Protein AF-A0A6G0TU04-F1 (afdb_monomer_lite)

Secondary structure (DSSP, 8-state):
--GGGGS---SS--HHHHHHHHHHHHT--SGGGG-EEEEEEEEE-----EEEGGGTEEE-EEE-STT-EEEEEP-EEEEEEEEES----HHHHHHHHHHHHHHHTT----EEEE-S-HHHHHHHHHHHHHHHHHHHHTTPPP-TTEEEETTEEEEEEE-HHHHHHHHHHHHHHS-EEEEETTEEEEE-HHHHHHHHHHHHHT--TT--TTTT--HHHH-TTT--TT-SHHHHHHT-HHHHHHHHHHHHHHHHSS--S----TT----SSTTSS---TT-THHHHHHHHHHHHHH------HHHHHHHHHHHHTTS--SS--HHHHHHHHHHHHHHHHHS---S--SS----TTHHHHHHHHHHH------------------------

Sequence (388 aa):
MDLLKKISFETGINYKIFEHLKTAVKKLRNKLDRYCLIIFDEVSISSSLQFIESIGKIVGFEDLDNNNCSQQFADKAFVFIVRGLRNNSSLATIIKEVIKAVQCTGLNVISTVYDQASSNVAAINRLKKETKDDYLKVGKEYDELSFKINNNKIISLFDVSHLLKGLRNNFITKNLHFTYNNIPKKASWKHLIQFYELDREQSTEEDRLMSKLTDALIYPEKINKIKLSIVAQVFSQRVGAIMKRIAKMTNESTFTEHKIDLEAEDTGKELRSSVTLTSPHWEFWHKTFEVLNSMKNFNQDPIENFFGSIRNHGIRNINPTPANFISSFKSLVIKNLTSSHSIGTNCEEDDCDRVLDNLKEFLFNELPIEKDAAEENDSNCSNIKTIQ

Organism: Aphis glycines (NCBI:txid307491)

Radius of gyration: 28.53 Å; chains: 1; bounding box: 67×74×64 Å

Structure (mmCIF, N/CA/C/O backbone):
data_AF-A0A6G0TU04-F1
#
_entry.id   AF-A0A6G0TU04-F1
#
loop_
_atom_site.group_PDB
_atom_site.id
_atom_site.type_symbol
_atom_site.label_atom_id
_atom_site.label_alt_id
_atom_site.label_comp_id
_atom_site.label_asym_id
_atom_site.label_entity_id
_atom_site.label_seq_id
_atom_site.pdbx_PDB_ins_code
_atom_site.Cartn_x
_atom_site.Cartn_y
_atom_site.Cartn_z
_atom_site.occupancy
_atom_site.B_iso_or_equiv
_atom_site.auth_seq_id
_atom_site.auth_comp_id
_atom_site.auth_asym_id
_atom_site.auth_atom_id
_atom_site.pdbx_PDB_model_num
ATOM 1 N N . MET A 1 1 ? -17.284 33.073 -16.721 1.00 35.09 1 MET A N 1
ATOM 2 C CA . MET A 1 1 ? -15.874 33.508 -16.835 1.00 35.09 1 MET A CA 1
ATOM 3 C C . MET A 1 1 ? -15.100 32.990 -15.634 1.00 35.09 1 MET A C 1
ATOM 5 O O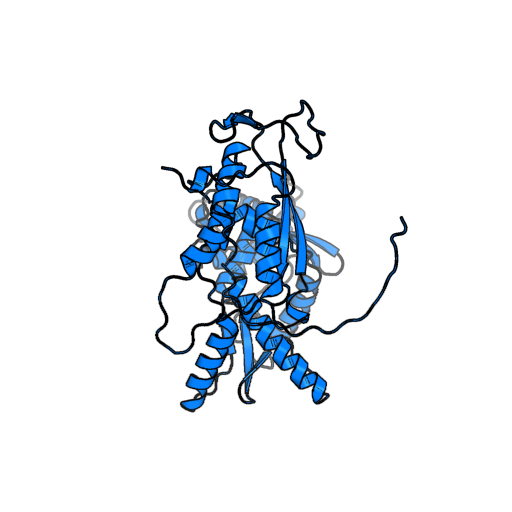 . MET A 1 1 ? -15.618 33.054 -14.527 1.00 35.09 1 MET A O 1
ATOM 9 N N . ASP A 1 2 ? -13.920 32.428 -15.888 1.00 54.75 2 ASP A N 1
ATOM 10 C CA . ASP A 1 2 ? -13.052 31.641 -14.997 1.00 54.75 2 ASP A CA 1
ATOM 11 C C . ASP A 1 2 ? -12.976 32.077 -13.522 1.00 54.75 2 ASP A C 1
ATOM 13 O O . ASP A 1 2 ? -12.087 32.825 -13.112 1.00 54.75 2 ASP A O 1
ATOM 17 N N . LEU A 1 3 ? -13.827 31.492 -12.679 1.00 54.44 3 LEU A N 1
ATOM 18 C CA . LEU A 1 3 ? -13.691 31.554 -11.219 1.00 54.44 3 LEU A CA 1
ATOM 19 C C . LEU A 1 3 ? -12.311 31.031 -10.768 1.00 54.44 3 LEU A C 1
ATOM 21 O O . LEU A 1 3 ? -11.696 31.565 -9.850 1.00 54.44 3 LEU A O 1
ATOM 25 N N . LEU A 1 4 ? -11.779 30.045 -11.501 1.00 57.31 4 LEU A N 1
ATOM 26 C CA . LEU A 1 4 ? -10.449 29.474 -11.302 1.00 57.31 4 LEU A CA 1
ATOM 27 C C . LEU A 1 4 ? -9.319 30.481 -11.558 1.00 57.31 4 LEU A C 1
ATOM 29 O O . LEU A 1 4 ? -8.278 30.371 -10.918 1.00 57.31 4 LEU A O 1
ATOM 33 N N . LYS A 1 5 ? -9.481 31.484 -12.433 1.00 63.75 5 LYS A N 1
ATOM 34 C CA . LYS A 1 5 ? -8.442 32.509 -12.668 1.00 63.75 5 LYS A CA 1
ATOM 35 C C . LYS A 1 5 ? -8.249 33.444 -11.468 1.00 63.75 5 LYS A C 1
ATOM 37 O O . LYS A 1 5 ? -7.168 33.996 -11.326 1.00 63.75 5 LYS A O 1
ATOM 42 N N . LYS A 1 6 ? -9.233 33.561 -10.564 1.00 65.31 6 LYS A N 1
ATOM 43 C CA . LYS A 1 6 ? -9.158 34.437 -9.376 1.00 65.31 6 LYS A CA 1
ATOM 44 C C . LYS A 1 6 ? -8.190 33.949 -8.288 1.00 65.31 6 LYS A C 1
ATOM 46 O O . LYS A 1 6 ? -7.802 34.724 -7.413 1.00 65.31 6 LYS A O 1
ATOM 51 N N . ILE A 1 7 ? -7.797 32.676 -8.324 1.00 66.56 7 ILE A N 1
ATOM 52 C CA . ILE A 1 7 ? -6.849 32.099 -7.365 1.00 66.56 7 ILE A CA 1
ATOM 53 C C . ILE A 1 7 ? -5.489 31.969 -8.052 1.00 66.56 7 ILE A C 1
ATOM 55 O O . ILE A 1 7 ? -5.282 31.049 -8.846 1.00 66.56 7 ILE A O 1
ATOM 59 N N . SER A 1 8 ? -4.557 32.879 -7.779 1.00 68.44 8 SER A N 1
ATOM 60 C CA . SER A 1 8 ? -3.175 32.724 -8.231 1.00 68.44 8 SER A CA 1
ATOM 61 C C . SER A 1 8 ? -2.471 31.645 -7.402 1.00 68.44 8 SER A C 1
ATOM 63 O O . SER A 1 8 ? -2.599 31.583 -6.178 1.00 68.44 8 SER A O 1
ATOM 65 N N . PHE A 1 9 ? -1.769 30.753 -8.097 1.00 75.81 9 PHE A N 1
ATOM 66 C CA . PHE A 1 9 ? -0.787 29.851 -7.509 1.00 75.81 9 PHE A CA 1
ATOM 67 C C . PHE A 1 9 ? 0.553 30.266 -8.096 1.00 75.81 9 PHE A C 1
ATOM 69 O O . PHE A 1 9 ? 0.743 30.181 -9.308 1.00 75.81 9 PHE A O 1
ATOM 76 N N . GLU A 1 10 ? 1.423 30.765 -7.233 1.00 77.69 10 GLU A N 1
ATOM 77 C CA . GLU A 1 10 ? 2.788 31.163 -7.555 1.00 77.69 10 GLU A CA 1
ATOM 78 C C . GLU A 1 10 ? 3.747 30.334 -6.699 1.00 77.69 10 GLU A C 1
ATOM 80 O O . GLU A 1 10 ? 3.308 29.633 -5.779 1.00 77.69 10 GLU A O 1
ATOM 85 N N . THR A 1 11 ? 5.034 30.381 -7.030 1.00 82.69 11 THR A N 1
ATOM 86 C CA . THR A 1 11 ? 6.093 29.802 -6.203 1.00 82.69 11 THR A CA 1
ATOM 87 C C . THR A 1 11 ? 6.038 30.389 -4.792 1.00 82.69 11 THR A C 1
ATOM 89 O O . THR A 1 11 ? 5.685 31.554 -4.620 1.00 82.69 11 THR A O 1
ATOM 92 N N . GLY A 1 12 ? 6.365 29.579 -3.786 1.00 83.75 12 GLY A N 1
ATOM 93 C CA . GLY A 1 12 ? 6.370 30.015 -2.391 1.00 83.75 12 GLY A CA 1
ATOM 94 C C . GLY A 1 12 ? 5.097 29.683 -1.613 1.00 83.75 12 GLY A C 1
ATOM 95 O O . GLY A 1 12 ? 4.316 28.791 -1.963 1.00 83.75 12 GLY A O 1
ATOM 96 N N . ILE A 1 13 ? 4.908 30.374 -0.488 1.00 82.25 13 ILE A N 1
ATOM 97 C CA . ILE A 1 13 ? 3.801 30.107 0.440 1.00 82.25 13 ILE A CA 1
ATOM 98 C C . ILE A 1 13 ? 2.511 30.763 -0.063 1.00 82.25 13 ILE A C 1
ATOM 100 O O . ILE A 1 13 ? 2.384 31.985 -0.124 1.00 82.25 13 ILE A O 1
ATOM 104 N N . ASN A 1 14 ? 1.487 29.950 -0.334 1.00 81.56 14 ASN A N 1
ATOM 105 C CA . ASN A 1 14 ? 0.164 30.472 -0.663 1.00 81.56 14 ASN A CA 1
ATOM 106 C C . ASN A 1 14 ? -0.597 30.894 0.607 1.00 81.56 14 ASN A C 1
ATOM 108 O O . ASN A 1 14 ? -1.271 30.085 1.251 1.00 81.56 14 ASN A O 1
ATOM 112 N N . TYR A 1 15 ? -0.523 32.180 0.950 1.00 82.06 15 TYR A N 1
ATOM 113 C CA . TYR A 1 15 ? -1.155 32.729 2.153 1.00 82.06 15 TYR A CA 1
ATOM 114 C C . TYR A 1 15 ? -2.678 32.549 2.198 1.00 82.06 15 TYR A C 1
ATOM 116 O O . TYR A 1 15 ? -3.225 32.369 3.282 1.00 82.06 15 TYR A O 1
ATOM 124 N N . LYS A 1 16 ? -3.370 32.501 1.050 1.00 79.06 16 LYS A N 1
ATOM 125 C CA . LYS A 1 16 ? -4.825 32.258 1.026 1.00 79.06 16 LYS A CA 1
ATOM 126 C C . LYS A 1 16 ? -5.177 30.869 1.562 1.00 79.06 16 LYS A C 1
ATOM 128 O O . LYS A 1 16 ? -6.153 30.716 2.291 1.00 79.06 16 LYS A O 1
ATOM 133 N N . ILE A 1 17 ? -4.356 29.860 1.252 1.00 78.31 17 ILE A N 1
ATOM 134 C CA . ILE A 1 17 ? -4.514 28.508 1.810 1.00 78.31 17 ILE A CA 1
ATOM 135 C C . ILE A 1 17 ? -4.282 28.534 3.324 1.00 78.31 17 ILE A C 1
ATOM 137 O O . ILE A 1 17 ? -5.025 27.899 4.066 1.00 78.31 17 ILE A O 1
ATOM 141 N N . PHE A 1 18 ? -3.286 29.288 3.794 1.00 81.06 18 PHE A N 1
ATOM 142 C CA . PHE A 1 18 ? -2.997 29.407 5.224 1.00 81.06 18 PHE A CA 1
ATOM 143 C C . PHE A 1 18 ? -4.105 30.125 6.000 1.00 81.06 18 PHE A C 1
ATOM 145 O O . PHE A 1 18 ? -4.434 29.684 7.099 1.00 81.06 18 PHE A O 1
ATOM 152 N N . GLU A 1 19 ? -4.719 31.172 5.448 1.00 80.94 19 GLU A N 1
ATOM 153 C CA . GLU A 1 19 ? -5.879 31.821 6.074 1.00 80.94 19 GLU A CA 1
ATOM 154 C C . GLU A 1 19 ? -7.065 30.857 6.193 1.00 80.94 19 GLU A C 1
ATOM 156 O O . GLU A 1 19 ? -7.625 30.696 7.278 1.00 80.94 19 GLU A O 1
ATOM 161 N N . HIS A 1 20 ? -7.369 30.104 5.132 1.00 77.00 20 HIS A N 1
ATOM 162 C CA . HIS A 1 20 ? -8.395 29.063 5.202 1.00 77.00 20 HIS A CA 1
ATOM 163 C C . HIS A 1 20 ? -8.053 27.976 6.238 1.00 77.00 20 HIS A C 1
ATOM 165 O O . HIS A 1 20 ? -8.902 27.576 7.039 1.00 77.00 20 HIS A O 1
ATOM 171 N N . LEU A 1 21 ? -6.793 27.526 6.287 1.00 77.31 21 LEU A N 1
ATOM 172 C CA . LEU A 1 21 ? -6.322 26.574 7.295 1.00 77.31 21 LEU A CA 1
ATOM 173 C C . LEU A 1 21 ? -6.475 27.128 8.717 1.00 77.31 21 LEU A C 1
ATOM 175 O O . LEU A 1 21 ? -6.891 26.383 9.603 1.00 77.31 21 LEU A O 1
ATOM 179 N N . LYS A 1 22 ? -6.205 28.419 8.956 1.00 82.50 22 LYS A N 1
ATOM 180 C CA . LYS A 1 22 ? -6.435 29.058 10.264 1.00 82.50 22 LYS A CA 1
ATOM 181 C C . LYS A 1 22 ? -7.908 28.972 10.659 1.00 82.50 22 LYS A C 1
ATOM 183 O O . LYS A 1 22 ? -8.197 28.578 11.791 1.00 82.50 22 LYS A O 1
ATOM 188 N N . THR A 1 23 ? -8.837 29.277 9.750 1.00 78.69 23 THR A N 1
ATOM 189 C CA . THR A 1 23 ? -10.277 29.144 10.022 1.00 78.69 23 THR A CA 1
ATOM 190 C C . THR A 1 23 ? -10.668 27.692 10.295 1.00 78.69 23 THR A C 1
ATOM 192 O O . THR A 1 23 ? -11.370 27.412 11.270 1.00 78.69 23 THR A O 1
ATOM 195 N N . ALA A 1 24 ? -10.172 26.741 9.500 1.00 72.69 24 ALA A N 1
ATOM 196 C CA . ALA A 1 24 ? -10.435 25.317 9.701 1.00 72.69 24 ALA A CA 1
ATOM 197 C C . ALA A 1 24 ? -9.904 24.814 11.057 1.00 72.69 24 ALA A C 1
ATOM 199 O O . ALA A 1 24 ? -10.607 24.102 11.774 1.00 72.69 24 ALA A O 1
ATOM 200 N N . VAL A 1 25 ? -8.703 25.238 11.465 1.00 77.25 25 VAL A N 1
ATOM 201 C CA . VAL A 1 25 ? -8.096 24.872 12.756 1.00 77.25 25 VAL A CA 1
ATOM 202 C C . VAL A 1 25 ? -8.871 25.459 13.939 1.00 77.25 25 VAL A C 1
ATOM 204 O O . VAL A 1 25 ? -8.995 24.790 14.967 1.00 77.25 25 VAL A O 1
ATOM 207 N N . LYS A 1 26 ? -9.451 26.662 13.808 1.00 81.12 26 LYS A N 1
ATOM 208 C CA . LYS A 1 26 ? -10.346 27.235 14.835 1.00 81.12 26 LYS A CA 1
ATOM 209 C C . LYS A 1 26 ? -11.580 26.356 15.074 1.00 81.12 26 LYS A C 1
ATOM 211 O O . LYS A 1 26 ? -12.014 26.233 16.215 1.00 81.12 26 LYS A O 1
ATOM 216 N N . LYS A 1 27 ? -12.094 25.691 14.031 1.00 75.44 27 LYS A N 1
ATOM 217 C CA . LYS A 1 27 ? -13.242 24.766 14.112 1.00 75.44 27 LYS A CA 1
ATOM 218 C C . LYS A 1 27 ? -12.887 23.412 14.766 1.00 75.44 27 LYS A C 1
ATOM 220 O O . LYS A 1 27 ? -13.789 22.654 15.125 1.00 75.44 27 LYS A O 1
ATOM 225 N N . LEU A 1 28 ? -11.602 23.093 14.971 1.00 70.38 28 LEU A N 1
ATOM 226 C CA . LEU A 1 28 ? -11.173 21.848 15.624 1.00 70.38 28 LEU A CA 1
ATOM 227 C C . LEU A 1 28 ? -11.377 21.914 17.146 1.00 70.38 28 LEU A C 1
ATOM 229 O O . LEU A 1 28 ? -10.634 22.591 17.865 1.00 70.38 28 LEU A O 1
ATOM 233 N N . ARG A 1 29 ? -12.360 21.146 17.636 1.00 72.69 29 ARG A N 1
ATOM 234 C CA . ARG A 1 29 ? -12.715 21.054 19.064 1.00 72.69 29 ARG A CA 1
ATOM 235 C C . ARG A 1 29 ? -11.681 20.291 19.898 1.00 72.69 29 ARG A C 1
ATOM 237 O O . ARG A 1 29 ? -11.432 20.652 21.044 1.00 72.69 29 ARG A O 1
ATOM 244 N N . ASN A 1 30 ? -11.071 19.237 19.351 1.00 63.97 30 ASN A N 1
ATOM 245 C CA . ASN A 1 30 ? -10.099 18.421 20.081 1.00 63.97 30 ASN A CA 1
ATOM 246 C C . ASN A 1 30 ? -8.670 18.937 19.850 1.00 63.97 30 ASN A C 1
ATOM 248 O O . ASN A 1 30 ? -8.201 19.008 18.715 1.00 63.97 30 ASN A O 1
ATOM 252 N N . LYS A 1 31 ? -7.945 19.243 20.935 1.00 72.19 31 LYS A N 1
ATOM 253 C CA . LYS A 1 31 ? -6.552 19.723 20.875 1.00 72.19 31 LYS A CA 1
ATOM 254 C C . LYS A 1 31 ? -5.615 18.743 20.155 1.00 72.19 31 LYS A C 1
ATOM 256 O O . LYS A 1 31 ? -4.685 19.186 19.492 1.00 72.19 31 LYS A O 1
ATOM 261 N N . LEU A 1 32 ? -5.887 17.436 20.219 1.00 60.03 32 LEU A N 1
ATOM 262 C CA . LEU A 1 32 ? -5.088 16.409 19.540 1.00 60.03 32 LEU A CA 1
ATOM 263 C C . LEU A 1 32 ? -5.249 16.414 18.008 1.00 60.03 32 LEU A C 1
ATOM 265 O 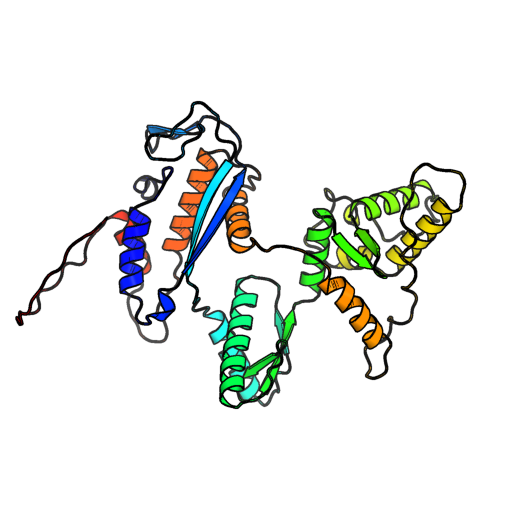O . LEU A 1 32 ? -4.404 15.861 17.309 1.00 60.03 32 LEU A O 1
ATOM 269 N N . ASP A 1 33 ? -6.302 17.033 17.469 1.00 59.91 33 ASP A N 1
ATOM 270 C CA . ASP A 1 33 ? -6.509 17.131 16.014 1.00 59.91 33 ASP A CA 1
ATOM 271 C C . ASP A 1 33 ? -5.652 18.244 15.386 1.00 59.91 33 ASP A C 1
ATOM 273 O O . ASP A 1 33 ? -5.549 18.334 14.166 1.00 59.91 33 ASP A O 1
ATOM 277 N N . ARG A 1 34 ? -5.001 19.073 16.216 1.00 73.75 34 ARG A N 1
ATOM 278 C CA . ARG A 1 34 ? -4.108 20.157 15.777 1.00 73.75 34 ARG A CA 1
ATOM 279 C C . ARG A 1 34 ? -2.685 19.689 15.475 1.00 73.75 34 ARG A C 1
ATOM 281 O O . ARG A 1 34 ? -1.895 20.468 14.949 1.00 73.75 34 ARG A O 1
ATOM 288 N N . TYR A 1 35 ? -2.347 18.437 15.787 1.00 65.62 35 TYR A N 1
ATOM 289 C CA . TYR A 1 35 ? -1.053 17.876 15.418 1.00 65.62 35 TYR A CA 1
ATOM 290 C C . TYR A 1 35 ? -1.056 17.438 13.952 1.00 65.62 35 TYR A C 1
ATOM 292 O O . TYR A 1 35 ? -1.923 16.681 13.501 1.00 65.62 35 TYR A O 1
ATOM 300 N N . CYS A 1 36 ? -0.050 17.890 13.213 1.00 63.75 36 CYS A N 1
ATOM 301 C CA . CYS A 1 36 ? 0.137 17.581 11.806 1.00 63.75 36 CYS A CA 1
ATOM 302 C C . CYS A 1 36 ? 1.598 17.234 11.509 1.00 63.75 36 CYS A C 1
ATOM 304 O O . CYS A 1 36 ? 2.498 17.516 12.298 1.00 63.75 36 CYS A O 1
ATOM 306 N N . LEU A 1 37 ? 1.805 16.592 10.367 1.00 59.50 37 LEU A N 1
ATOM 307 C CA . LEU A 1 37 ? 3.105 16.338 9.766 1.00 59.50 37 LEU A CA 1
ATOM 308 C C . LEU A 1 37 ? 3.293 17.280 8.587 1.00 59.50 37 LEU A C 1
ATOM 310 O O . LEU A 1 37 ? 2.346 17.535 7.840 1.00 59.50 37 LEU A O 1
ATOM 314 N N . ILE A 1 38 ? 4.528 17.726 8.398 1.00 71.94 38 ILE A N 1
ATOM 315 C CA . ILE A 1 38 ? 4.973 18.383 7.175 1.00 71.94 38 ILE A CA 1
ATOM 316 C C . ILE A 1 38 ? 5.792 17.350 6.406 1.00 71.94 38 ILE A C 1
ATOM 318 O O . ILE A 1 38 ? 6.759 16.806 6.933 1.00 71.94 38 ILE A O 1
ATOM 322 N N . ILE A 1 39 ? 5.367 17.045 5.185 1.00 73.81 39 ILE A N 1
ATOM 323 C CA . ILE A 1 39 ? 6.031 16.107 4.276 1.00 73.81 39 ILE A CA 1
ATOM 324 C C . ILE A 1 39 ? 6.524 16.917 3.085 1.00 73.81 39 ILE A C 1
ATOM 326 O O . ILE A 1 39 ? 5.766 17.736 2.569 1.00 73.81 39 ILE A O 1
ATOM 330 N N . PHE A 1 40 ? 7.756 16.692 2.643 1.00 81.31 40 PHE A N 1
ATOM 331 C CA . PHE A 1 40 ? 8.317 17.385 1.490 1.00 81.31 40 PHE A CA 1
ATOM 332 C C . PHE A 1 40 ? 9.129 16.446 0.608 1.00 81.31 40 PHE A C 1
ATOM 334 O O . PHE A 1 40 ? 9.680 15.461 1.101 1.00 81.31 40 PHE A O 1
ATOM 341 N N . ASP A 1 41 ? 9.152 16.739 -0.688 1.00 79.38 41 ASP A N 1
ATOM 342 C CA . ASP A 1 41 ? 9.914 16.001 -1.692 1.00 79.38 41 ASP A CA 1
ATOM 343 C C . ASP A 1 41 ? 10.011 16.811 -2.995 1.00 79.38 41 ASP A C 1
ATOM 345 O O . ASP A 1 41 ? 9.277 17.787 -3.201 1.00 79.38 41 ASP A O 1
ATOM 349 N N . GLU A 1 42 ? 10.916 16.398 -3.876 1.00 84.88 42 GLU A N 1
ATOM 350 C CA . GLU A 1 42 ? 11.113 16.980 -5.202 1.00 84.88 42 GLU A CA 1
ATOM 351 C C . GLU A 1 42 ? 10.408 16.149 -6.275 1.00 84.88 42 GLU A C 1
ATOM 353 O O . GLU A 1 42 ? 10.472 14.921 -6.295 1.00 84.88 42 GLU A O 1
ATOM 358 N N . VAL A 1 43 ? 9.793 16.823 -7.242 1.00 83.38 43 VAL A N 1
ATOM 359 C CA . VAL A 1 43 ? 9.262 16.182 -8.445 1.00 83.38 43 VAL A CA 1
ATOM 360 C C . VAL A 1 43 ? 9.931 16.752 -9.682 1.00 83.38 43 VAL A C 1
ATOM 362 O O . VAL A 1 43 ? 9.998 17.964 -9.859 1.00 83.38 43 VAL A O 1
ATOM 365 N N . SER A 1 44 ? 10.419 15.870 -10.554 1.00 86.31 44 SER A N 1
ATOM 366 C CA . SER A 1 44 ? 10.980 16.269 -11.846 1.00 86.31 44 SER A CA 1
ATOM 367 C C . SER A 1 44 ? 9.923 16.933 -12.727 1.00 86.31 44 SER A C 1
ATOM 369 O O . SER A 1 44 ? 8.789 16.447 -12.826 1.00 86.31 44 SER A O 1
ATOM 371 N N . ILE A 1 45 ? 10.321 18.018 -13.384 1.00 88.81 45 ILE A N 1
ATOM 372 C CA . ILE A 1 45 ? 9.529 18.748 -14.372 1.00 88.81 45 ILE A CA 1
ATOM 373 C C . ILE A 1 45 ? 10.339 18.922 -15.662 1.00 88.81 45 ILE A C 1
ATOM 375 O O . ILE A 1 45 ? 11.567 18.895 -15.670 1.00 88.81 45 ILE A O 1
ATOM 379 N N . SER A 1 46 ? 9.647 19.097 -16.785 1.00 89.44 46 SER A N 1
ATOM 380 C CA . SER A 1 46 ? 10.281 19.344 -18.082 1.00 89.44 46 SER A CA 1
ATOM 381 C C . SER A 1 46 ? 10.762 20.792 -18.178 1.00 89.44 46 SER A C 1
ATOM 383 O O . SER A 1 46 ? 9.937 21.692 -18.363 1.00 89.44 46 SER A O 1
ATOM 385 N N . SER A 1 47 ? 12.077 21.014 -18.116 1.00 89.50 47 SER A N 1
ATOM 386 C CA . SER A 1 47 ? 12.706 22.328 -18.303 1.00 89.50 47 SER A CA 1
ATOM 387 C C . SER A 1 47 ? 12.220 23.004 -19.584 1.00 89.50 47 SER A C 1
ATOM 389 O O . SER A 1 47 ? 12.510 22.569 -20.696 1.00 89.50 47 SER A O 1
ATOM 391 N N . SER A 1 48 ? 11.404 24.044 -19.427 1.00 89.00 48 SER A N 1
ATOM 392 C CA . SER A 1 48 ? 10.790 24.777 -20.533 1.00 89.00 48 SER A CA 1
ATOM 393 C C . SER A 1 48 ? 10.290 26.133 -20.055 1.00 89.00 48 SER A C 1
ATOM 395 O O . SER A 1 48 ? 9.791 26.245 -18.937 1.00 89.00 48 SER A O 1
ATOM 397 N N . LEU A 1 49 ? 10.389 27.149 -20.915 1.00 89.00 49 LEU A N 1
ATOM 398 C CA . LEU A 1 49 ? 9.826 28.472 -20.653 1.00 89.00 49 LEU A CA 1
ATOM 399 C C . LEU A 1 49 ? 8.426 28.576 -21.230 1.00 89.00 49 LEU A C 1
ATOM 401 O O . LEU A 1 49 ? 8.206 28.269 -22.402 1.00 89.00 49 LEU A O 1
ATOM 405 N N . GLN A 1 50 ? 7.483 29.025 -20.409 1.00 89.50 50 GLN A N 1
ATOM 406 C CA . GLN A 1 50 ? 6.099 29.216 -20.826 1.00 89.50 50 GLN A CA 1
ATOM 407 C C . GLN A 1 50 ? 5.559 30.514 -20.247 1.00 89.50 50 GLN A C 1
ATOM 409 O O . GLN A 1 50 ? 5.740 30.804 -19.068 1.00 89.50 50 GLN A O 1
ATOM 414 N N . PHE A 1 51 ? 4.879 31.300 -21.076 1.00 87.00 51 PHE A N 1
ATOM 415 C CA . PHE A 1 51 ? 4.165 32.478 -20.610 1.00 87.00 51 PHE A CA 1
ATOM 416 C C . PHE A 1 51 ? 2.766 32.072 -20.144 1.00 87.00 51 PHE A C 1
ATOM 418 O O . PHE A 1 51 ? 1.970 31.557 -20.930 1.00 87.00 51 PHE A O 1
ATOM 425 N N . ILE A 1 52 ? 2.465 32.290 -18.864 1.00 82.31 52 ILE A N 1
ATOM 426 C CA . ILE A 1 52 ? 1.133 32.057 -18.308 1.00 82.31 52 ILE A CA 1
ATOM 427 C C . ILE A 1 52 ? 0.378 33.384 -18.316 1.00 82.31 52 ILE A C 1
ATOM 429 O O . ILE A 1 52 ? 0.533 34.214 -17.419 1.00 82.31 52 ILE A O 1
ATOM 433 N N . GLU A 1 53 ? -0.492 33.552 -19.311 1.00 80.69 53 GLU A N 1
ATOM 434 C CA . GLU A 1 53 ? -1.274 34.777 -19.523 1.00 80.69 53 GLU A CA 1
ATOM 435 C C . GLU A 1 53 ? -2.112 35.170 -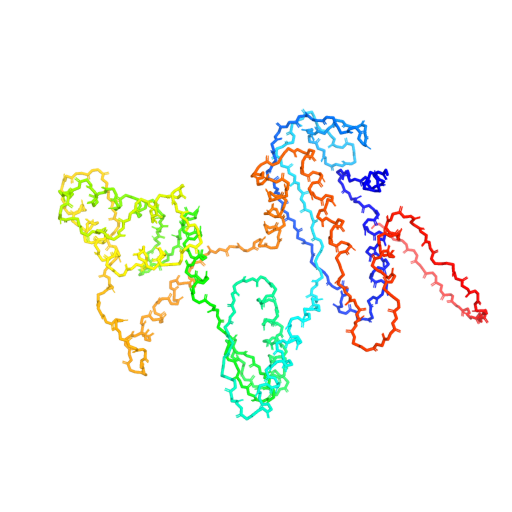18.296 1.00 80.69 53 GLU A C 1
ATOM 437 O O . GLU A 1 53 ? -2.181 36.342 -17.942 1.00 80.69 53 GLU A O 1
ATOM 442 N N . SER A 1 54 ? -2.681 34.197 -17.572 1.00 73.31 54 SER A N 1
ATOM 443 C CA . SER A 1 54 ? -3.542 34.473 -16.411 1.00 73.31 54 SER A CA 1
ATOM 444 C C . SER A 1 54 ? -2.836 35.137 -15.227 1.00 73.31 54 SER A C 1
ATOM 446 O O . SER A 1 54 ? -3.516 35.688 -14.368 1.00 73.31 54 SER A O 1
ATOM 448 N N . ILE A 1 55 ? -1.506 35.033 -15.145 1.00 73.25 55 ILE A N 1
ATOM 449 C CA . ILE A 1 55 ? -0.688 35.689 -14.111 1.00 73.25 55 ILE A CA 1
ATOM 450 C C . ILE A 1 55 ? 0.308 36.693 -14.711 1.00 73.25 55 ILE A C 1
ATOM 452 O O . ILE A 1 55 ? 1.042 37.330 -13.966 1.00 73.25 55 ILE A O 1
ATOM 456 N N . GLY A 1 56 ? 0.348 36.835 -16.042 1.00 81.06 56 GLY A N 1
ATOM 457 C CA . GLY A 1 56 ? 1.249 37.752 -16.742 1.00 81.06 56 GLY A CA 1
ATOM 458 C C . GLY A 1 56 ? 2.740 37.463 -16.536 1.00 81.06 56 GLY A C 1
ATOM 459 O O . GLY A 1 56 ? 3.543 38.390 -16.594 1.00 81.06 56 GLY A O 1
ATOM 460 N N . LYS A 1 57 ? 3.126 36.206 -16.269 1.00 82.50 57 LYS A N 1
ATOM 461 C CA . LYS A 1 57 ? 4.511 35.821 -15.937 1.00 82.50 57 LYS A CA 1
ATOM 462 C C . LYS A 1 57 ? 5.047 34.733 -16.865 1.00 82.50 57 LYS A C 1
ATOM 464 O O . LYS A 1 57 ? 4.312 33.839 -17.287 1.00 82.50 57 LYS A O 1
ATOM 469 N N . ILE A 1 58 ? 6.350 34.795 -17.137 1.00 85.44 58 ILE A N 1
ATOM 470 C CA . ILE A 1 58 ? 7.108 33.694 -17.743 1.00 85.44 58 ILE A CA 1
ATOM 471 C C . ILE A 1 58 ? 7.531 32.752 -16.613 1.00 85.44 58 ILE A C 1
ATOM 473 O O . ILE A 1 58 ? 8.176 33.186 -15.663 1.00 85.44 58 ILE A O 1
ATOM 477 N N . VAL A 1 59 ? 7.167 31.476 -16.716 1.00 87.25 59 VAL A N 1
ATOM 478 C CA . VAL A 1 59 ? 7.576 30.416 -15.784 1.00 87.25 59 VAL A CA 1
ATOM 479 C C . VAL A 1 59 ? 8.597 29.491 -16.436 1.00 87.25 59 VAL A C 1
ATOM 481 O O . VAL A 1 59 ? 8.586 29.327 -17.656 1.00 87.25 59 VAL A O 1
ATOM 484 N N . GLY A 1 60 ? 9.437 28.855 -15.618 1.00 85.94 60 GLY A N 1
ATOM 485 C CA . GLY A 1 60 ? 10.418 27.857 -16.059 1.00 85.94 60 GLY A CA 1
ATOM 486 C C . GLY A 1 60 ? 11.871 28.177 -15.734 1.00 85.94 60 GLY A C 1
ATOM 487 O O . GLY A 1 60 ? 12.734 27.345 -16.000 1.00 85.94 60 GLY A O 1
ATOM 488 N N . PHE A 1 61 ? 12.132 29.335 -15.131 1.00 89.25 61 PHE A N 1
ATOM 489 C CA . PHE A 1 61 ? 13.379 29.594 -14.420 1.00 89.25 61 PHE A CA 1
ATOM 490 C C . PHE A 1 61 ? 13.305 29.068 -12.986 1.00 89.25 61 PHE A C 1
ATOM 492 O O . PHE A 1 61 ? 12.213 28.915 -12.435 1.00 89.25 61 PHE A O 1
ATOM 499 N N . GLU A 1 62 ? 14.464 28.782 -12.405 1.00 89.12 62 GLU A N 1
ATOM 500 C CA . GLU A 1 62 ? 14.599 28.483 -10.986 1.00 89.12 62 GLU A CA 1
ATOM 501 C C . GLU A 1 62 ? 14.146 29.691 -10.156 1.00 89.12 62 GLU A C 1
ATOM 503 O O . GLU A 1 62 ? 14.618 30.816 -10.337 1.00 89.12 62 GLU A O 1
ATOM 508 N N . ASP A 1 63 ? 13.211 29.430 -9.251 1.00 86.31 63 ASP A N 1
ATOM 509 C CA . ASP A 1 63 ? 12.575 30.408 -8.380 1.00 86.31 63 ASP A CA 1
ATOM 510 C C . ASP A 1 63 ? 12.483 29.779 -6.986 1.00 86.31 63 ASP A C 1
ATOM 512 O O . ASP A 1 63 ? 11.799 28.772 -6.790 1.00 86.31 63 ASP A O 1
ATOM 516 N N . LEU A 1 64 ? 13.243 30.326 -6.037 1.00 81.44 64 LEU A N 1
ATOM 517 C CA . LEU A 1 64 ? 13.285 29.870 -4.645 1.00 81.44 64 LEU A CA 1
ATOM 518 C C . LEU A 1 64 ? 12.502 30.802 -3.704 1.00 81.44 64 LEU A C 1
ATOM 520 O O . LEU A 1 64 ? 12.696 30.730 -2.490 1.00 81.44 64 LEU A O 1
ATOM 524 N N . ASP A 1 65 ? 11.619 31.649 -4.251 1.00 70.94 65 ASP A N 1
ATOM 525 C CA . ASP A 1 65 ? 10.898 32.709 -3.533 1.00 70.94 65 ASP A CA 1
ATOM 526 C C . ASP A 1 65 ? 11.839 33.833 -3.007 1.00 70.94 65 ASP A C 1
ATOM 528 O O . ASP A 1 65 ? 13.069 33.735 -3.058 1.00 70.94 65 ASP A O 1
ATOM 532 N N . ASN A 1 66 ? 11.286 34.958 -2.532 1.00 65.62 66 ASN A N 1
ATOM 533 C CA . ASN A 1 66 ? 12.029 36.108 -1.973 1.00 65.62 66 ASN A CA 1
ATOM 534 C C . ASN A 1 66 ? 13.115 36.723 -2.891 1.00 65.62 66 ASN A C 1
ATOM 536 O O . ASN A 1 66 ? 14.205 37.063 -2.430 1.00 65.62 66 ASN A O 1
ATOM 540 N N . ASN A 1 67 ? 12.825 36.908 -4.183 1.00 64.94 67 ASN A N 1
ATOM 541 C CA . ASN A 1 67 ? 13.761 37.429 -5.200 1.00 64.94 67 ASN A CA 1
ATOM 542 C C . ASN A 1 67 ? 14.995 36.544 -5.466 1.00 64.94 67 ASN A C 1
ATOM 544 O O . ASN A 1 67 ? 15.907 36.974 -6.173 1.00 64.94 67 ASN A O 1
ATOM 548 N N . ASN A 1 68 ? 15.022 35.306 -4.966 1.00 72.38 68 ASN A N 1
ATOM 549 C CA . ASN A 1 68 ? 16.049 34.324 -5.308 1.00 72.38 68 ASN A CA 1
ATOM 550 C C . ASN A 1 68 ? 15.670 33.585 -6.596 1.00 72.38 68 ASN A C 1
ATOM 552 O O . ASN A 1 68 ? 15.455 32.373 -6.602 1.00 72.38 68 ASN A O 1
ATOM 556 N N . CYS A 1 69 ? 15.571 34.342 -7.687 1.00 78.19 69 CYS A N 1
ATOM 557 C CA . CYS A 1 69 ? 15.375 33.791 -9.020 1.00 78.19 69 CYS A CA 1
ATOM 558 C C . CYS A 1 69 ? 16.722 33.745 -9.737 1.00 78.19 69 CYS A C 1
ATOM 560 O O . CYS A 1 69 ? 17.421 34.760 -9.817 1.00 78.19 69 CYS A O 1
ATOM 562 N N . SER A 1 70 ? 17.081 32.590 -10.285 1.00 84.00 70 SER A N 1
ATOM 563 C CA . SER A 1 70 ? 18.278 32.453 -11.111 1.00 84.00 70 SER A CA 1
ATOM 564 C C . SER A 1 70 ? 17.894 32.337 -12.588 1.00 84.00 70 SER A C 1
ATOM 566 O O . SER A 1 70 ? 16.746 32.076 -12.936 1.00 84.00 70 SER A O 1
ATOM 568 N N . GLN A 1 71 ? 18.849 32.559 -13.494 1.00 85.19 71 GLN A N 1
ATOM 569 C CA . GLN A 1 71 ? 18.624 32.361 -14.934 1.00 85.19 71 GLN A CA 1
ATOM 570 C C . GLN A 1 71 ? 18.731 30.882 -15.351 1.00 85.19 71 GLN A C 1
ATOM 572 O O . GLN A 1 71 ? 18.718 30.578 -16.543 1.00 85.19 71 GLN A O 1
ATOM 577 N N . GLN A 1 72 ? 18.852 29.960 -14.390 1.00 88.56 72 GLN A N 1
ATOM 578 C CA . GLN A 1 72 ? 18.857 28.524 -14.652 1.00 88.56 72 GLN A CA 1
ATOM 579 C C . GLN A 1 72 ? 17.441 28.035 -14.938 1.00 88.56 72 GLN A C 1
ATOM 581 O O . GLN A 1 72 ? 16.471 28.540 -14.373 1.00 88.56 72 GLN A O 1
ATOM 586 N N . PHE A 1 73 ? 17.308 27.030 -15.800 1.00 89.94 73 PHE A N 1
ATOM 587 C CA . PHE A 1 73 ? 16.015 26.393 -16.021 1.00 89.94 73 PHE A CA 1
ATOM 588 C C . PHE A 1 73 ? 15.644 25.510 -14.836 1.00 89.94 73 PHE A C 1
ATOM 590 O O . PHE A 1 73 ? 16.447 24.695 -14.391 1.00 89.94 73 PHE A O 1
ATOM 597 N N . ALA A 1 74 ? 14.396 25.611 -14.388 1.00 88.06 74 ALA A N 1
ATOM 598 C CA . ALA A 1 74 ? 13.859 24.683 -13.410 1.00 88.06 74 ALA A CA 1
ATOM 599 C C . ALA A 1 74 ? 13.684 23.295 -14.051 1.00 88.06 74 ALA A C 1
ATOM 601 O O . ALA A 1 74 ? 13.020 23.144 -15.081 1.00 88.06 74 ALA A O 1
ATOM 602 N N . ASP A 1 75 ? 14.275 22.274 -13.443 1.00 88.44 75 ASP A N 1
ATOM 603 C CA . ASP A 1 75 ? 14.132 20.856 -13.803 1.00 88.44 75 ASP A CA 1
ATOM 604 C C . ASP A 1 75 ? 13.418 20.045 -12.706 1.00 88.44 75 ASP A C 1
ATOM 606 O O . ASP A 1 75 ? 13.044 18.883 -12.904 1.00 88.44 75 ASP A O 1
ATOM 610 N N . LYS A 1 76 ? 13.155 20.680 -11.558 1.00 87.75 76 LYS A N 1
ATOM 611 C CA . LYS A 1 76 ? 12.412 20.118 -10.432 1.00 87.75 76 LYS A CA 1
ATOM 612 C C . LYS A 1 76 ? 11.488 21.149 -9.787 1.00 87.75 76 LYS A C 1
ATOM 614 O O . LYS A 1 76 ? 11.725 22.350 -9.858 1.00 87.75 76 LYS A O 1
ATOM 619 N N . ALA A 1 77 ? 10.447 20.660 -9.121 1.00 87.69 77 ALA A N 1
ATOM 620 C CA . ALA A 1 77 ? 9.600 21.436 -8.224 1.00 87.69 77 ALA A CA 1
ATOM 621 C C . ALA A 1 77 ? 9.660 20.841 -6.813 1.00 87.69 77 ALA A C 1
ATOM 623 O O . ALA A 1 77 ? 9.457 19.638 -6.639 1.00 87.69 77 ALA A O 1
ATOM 624 N N . PHE A 1 78 ? 9.912 21.681 -5.810 1.00 87.31 78 PHE A N 1
ATOM 625 C CA . PHE A 1 78 ? 9.941 21.266 -4.410 1.00 87.31 78 PHE A CA 1
ATOM 626 C C . PHE A 1 78 ? 8.581 21.510 -3.759 1.00 87.31 78 PHE A C 1
ATOM 628 O O . PHE A 1 78 ? 8.051 22.621 -3.805 1.00 87.31 78 PHE A O 1
ATOM 635 N N . VAL A 1 79 ? 7.979 20.466 -3.188 1.00 85.12 79 VAL A N 1
ATOM 636 C CA . VAL A 1 79 ? 6.593 20.512 -2.707 1.00 85.12 79 VAL A CA 1
ATOM 637 C C . VAL A 1 79 ? 6.528 20.156 -1.236 1.00 85.12 79 VAL A C 1
ATOM 639 O O . VAL A 1 79 ? 7.027 19.114 -0.831 1.00 85.12 79 VAL A O 1
ATOM 642 N N . PHE A 1 80 ? 5.819 20.980 -0.465 1.00 83.56 80 PHE A N 1
ATOM 643 C CA . PHE A 1 80 ? 5.490 20.730 0.935 1.00 83.56 80 PHE A CA 1
ATOM 644 C C . PHE A 1 80 ? 3.999 20.420 1.087 1.00 83.56 80 PHE A C 1
ATOM 646 O O . PHE A 1 80 ? 3.144 21.098 0.515 1.00 83.56 80 PHE A O 1
ATOM 653 N N . ILE A 1 81 ? 3.672 19.414 1.894 1.00 77.12 81 ILE A N 1
ATOM 654 C CA . ILE A 1 81 ? 2.305 18.992 2.200 1.00 77.12 81 ILE A CA 1
ATOM 655 C C . ILE A 1 81 ? 2.134 18.938 3.714 1.00 77.12 81 ILE A C 1
ATOM 657 O O . ILE A 1 81 ? 2.872 18.242 4.412 1.00 77.12 81 ILE A O 1
ATOM 661 N N . VAL A 1 82 ? 1.106 19.623 4.215 1.00 72.81 82 VAL A N 1
ATOM 662 C CA . VAL A 1 82 ? 0.666 19.512 5.609 1.00 72.81 82 VAL A CA 1
ATOM 663 C C . VAL A 1 82 ? -0.406 18.432 5.706 1.00 72.81 82 VAL A C 1
ATOM 665 O O . VAL A 1 82 ? -1.412 18.471 4.998 1.00 72.81 82 VAL A O 1
ATOM 668 N N . ARG A 1 83 ? -0.208 17.459 6.598 1.00 62.97 83 ARG A N 1
ATOM 669 C CA . ARG A 1 83 ? -1.133 16.341 6.811 1.00 62.97 83 ARG A CA 1
ATOM 670 C C . ARG A 1 83 ? -1.505 16.217 8.284 1.00 62.97 83 ARG A C 1
ATOM 672 O O . ARG A 1 83 ? -0.633 16.018 9.123 1.00 62.97 83 ARG A O 1
ATOM 679 N N . GLY A 1 84 ? -2.797 16.274 8.603 1.00 58.16 84 GLY A N 1
ATOM 680 C CA . GLY A 1 84 ? -3.284 16.008 9.961 1.00 58.16 84 GLY A CA 1
ATOM 681 C C . GLY A 1 84 ? -2.967 14.578 10.420 1.00 58.16 84 GLY A C 1
ATOM 682 O O . GLY A 1 84 ? -3.054 13.631 9.635 1.00 58.16 84 GLY A O 1
ATOM 683 N N . LEU A 1 85 ? -2.608 14.406 11.697 1.00 52.75 85 LEU A N 1
ATOM 684 C CA . LEU A 1 85 ? -2.287 13.089 12.269 1.00 52.75 85 LEU A CA 1
ATOM 685 C C . LEU A 1 85 ? -3.527 12.225 12.531 1.00 52.75 85 LEU A C 1
ATOM 687 O O . LEU A 1 85 ? -3.443 10.996 12.530 1.00 52.75 85 LEU A O 1
ATOM 691 N N . ARG A 1 86 ? -4.686 12.851 12.755 1.00 48.97 86 ARG A N 1
ATOM 692 C CA . ARG A 1 86 ? -5.956 12.164 13.010 1.00 48.97 86 ARG A CA 1
ATOM 693 C C . ARG A 1 86 ? -6.882 12.333 11.815 1.00 48.97 86 ARG A C 1
ATOM 695 O O . ARG A 1 86 ? -7.624 13.300 11.715 1.00 48.97 86 ARG A O 1
ATOM 702 N N . ASN A 1 87 ? -6.866 11.352 10.918 1.00 49.09 87 ASN A N 1
ATOM 703 C CA . ASN A 1 87 ? -7.926 11.225 9.927 1.00 49.09 87 ASN A CA 1
ATOM 704 C C . ASN A 1 87 ? -9.173 10.647 10.606 1.00 49.09 87 ASN A C 1
ATOM 706 O O . ASN A 1 87 ? -9.177 9.498 11.064 1.00 49.09 87 ASN A O 1
ATOM 710 N N . ASN A 1 88 ? -10.268 11.405 10.597 1.00 49.69 88 ASN A N 1
ATOM 711 C CA . ASN A 1 88 ? -11.602 10.838 10.745 1.00 49.69 88 ASN A CA 1
ATOM 712 C C . ASN A 1 88 ? -11.933 10.031 9.482 1.00 49.69 88 ASN A C 1
ATOM 714 O O . ASN A 1 88 ? -12.721 10.466 8.652 1.00 49.69 88 ASN A O 1
ATOM 718 N N . SER A 1 89 ? -11.301 8.866 9.284 1.00 52.47 89 SER A N 1
ATOM 719 C CA . SER A 1 89 ? -11.724 7.974 8.206 1.00 52.47 89 SER A CA 1
ATOM 720 C C . SER A 1 89 ? -13.096 7.418 8.580 1.00 52.47 89 SER A C 1
ATOM 722 O O . SER A 1 89 ? -13.184 6.488 9.388 1.00 52.47 89 SER A O 1
ATOM 724 N N . SER A 1 90 ? -14.151 7.983 7.995 1.00 62.62 90 SER A N 1
ATOM 725 C CA . SER A 1 90 ? -15.511 7.430 7.999 1.00 62.62 90 SER A CA 1
ATOM 726 C C . SER A 1 90 ? -15.505 5.916 7.764 1.00 62.62 90 SER A C 1
ATOM 728 O O . SER A 1 90 ? -16.249 5.184 8.403 1.00 62.62 90 SER A O 1
ATOM 730 N N . LEU A 1 91 ? -14.568 5.430 6.947 1.00 76.00 91 LEU A N 1
ATOM 731 C CA . LEU A 1 91 ? -14.386 4.021 6.632 1.00 76.00 91 LEU A CA 1
ATOM 732 C C . LEU A 1 91 ? -14.165 3.106 7.850 1.00 76.00 91 LEU A C 1
ATOM 734 O O . LEU A 1 91 ? -14.736 2.025 7.890 1.00 76.00 91 LEU A O 1
ATOM 738 N N . ALA A 1 92 ? -13.386 3.511 8.859 1.00 83.81 92 ALA A N 1
ATOM 739 C CA . ALA A 1 92 ? -13.190 2.686 10.059 1.00 83.81 92 ALA A CA 1
ATOM 740 C C . ALA A 1 92 ? -14.497 2.537 10.856 1.00 83.81 92 ALA A C 1
ATOM 742 O O . ALA A 1 92 ? -14.785 1.468 11.394 1.00 83.81 92 ALA A O 1
ATOM 743 N N . THR A 1 93 ? -15.299 3.604 10.902 1.00 82.06 93 THR A N 1
ATOM 744 C CA . THR A 1 93 ? -16.632 3.594 11.513 1.00 82.06 93 THR A CA 1
ATOM 745 C C . THR A 1 93 ? -17.583 2.700 10.720 1.00 82.06 93 THR A C 1
ATOM 747 O O . THR A 1 93 ? -18.209 1.828 11.311 1.00 82.06 93 THR A O 1
ATOM 750 N N . ILE A 1 94 ? -17.601 2.825 9.390 1.00 81.31 94 ILE A N 1
ATOM 751 C CA . ILE A 1 94 ? -18.430 1.993 8.505 1.00 81.31 94 ILE A CA 1
ATOM 752 C C . ILE A 1 94 ? -18.062 0.509 8.647 1.00 81.31 94 ILE A C 1
ATOM 754 O O . ILE A 1 94 ? -18.939 -0.326 8.845 1.00 81.31 94 ILE A O 1
ATOM 758 N N . ILE A 1 95 ? -16.767 0.165 8.620 1.00 88.62 95 ILE A N 1
ATOM 759 C CA . ILE A 1 95 ? -16.295 -1.216 8.823 1.00 88.62 95 ILE A CA 1
ATOM 760 C C . ILE A 1 95 ? -16.795 -1.755 10.167 1.00 88.62 95 ILE A C 1
ATOM 762 O O . ILE A 1 95 ? -17.280 -2.884 10.237 1.00 88.62 95 ILE A O 1
ATOM 766 N N . LYS A 1 96 ? -16.718 -0.948 11.234 1.00 91.25 96 LYS A N 1
ATOM 767 C CA . LYS A 1 96 ? -17.243 -1.339 12.545 1.00 91.25 96 LYS A CA 1
ATOM 768 C C . LYS A 1 96 ? -18.744 -1.591 12.523 1.00 91.25 96 LYS A C 1
ATOM 770 O O . LYS A 1 96 ? -19.178 -2.584 13.093 1.00 91.25 96 LYS A O 1
ATOM 775 N N . GLU A 1 97 ? -19.524 -0.704 11.919 1.00 87.12 97 GLU A N 1
ATOM 776 C CA . GLU A 1 97 ? -20.983 -0.830 11.847 1.00 87.12 97 GLU A CA 1
ATOM 777 C C . GLU A 1 97 ? -21.404 -2.071 11.064 1.00 87.12 97 GLU A C 1
ATOM 779 O O . GLU A 1 97 ? -22.225 -2.845 11.552 1.00 87.12 97 GLU A O 1
ATOM 784 N N . VAL A 1 98 ? -20.770 -2.330 9.917 1.00 88.88 98 VAL A N 1
ATOM 785 C CA . VAL A 1 98 ? -21.022 -3.533 9.113 1.00 88.88 98 VAL A CA 1
ATOM 786 C C . VAL A 1 98 ? -20.675 -4.797 9.896 1.00 88.88 98 VAL A C 1
ATOM 788 O O . VAL A 1 98 ? -21.486 -5.718 9.953 1.00 88.88 98 VAL A O 1
ATOM 791 N N . ILE A 1 99 ? -19.510 -4.847 10.552 1.00 91.56 99 ILE A N 1
ATOM 792 C CA . ILE A 1 99 ? -19.118 -6.012 11.361 1.00 91.56 99 ILE A CA 1
ATOM 793 C C . ILE A 1 99 ? -20.110 -6.239 12.503 1.00 91.56 99 ILE A C 1
ATOM 795 O O . ILE A 1 99 ? -20.528 -7.375 12.721 1.00 91.56 99 ILE A O 1
ATOM 799 N N . LYS A 1 100 ? -20.525 -5.175 13.201 1.00 91.69 100 LYS A N 1
ATOM 800 C CA . LYS A 1 100 ? -21.539 -5.266 14.259 1.00 91.69 100 LYS A CA 1
ATOM 801 C C . LYS A 1 100 ? -22.864 -5.798 13.716 1.00 91.69 100 LYS A C 1
ATOM 803 O O . LYS A 1 100 ? -23.424 -6.708 14.314 1.00 91.69 100 LYS A O 1
ATOM 808 N N . ALA A 1 101 ? -23.336 -5.280 12.582 1.00 88.94 101 ALA A N 1
ATOM 809 C CA . ALA A 1 101 ? -24.574 -5.728 11.950 1.00 88.94 101 ALA A CA 1
ATOM 810 C C . ALA A 1 101 ? -24.514 -7.213 11.558 1.00 88.94 101 ALA A C 1
ATOM 812 O O . ALA A 1 101 ? -25.447 -7.958 11.846 1.00 88.94 101 ALA A O 1
ATOM 813 N N . VAL A 1 102 ? -23.395 -7.669 10.982 1.00 85.62 102 VAL A N 1
ATOM 814 C CA . VAL A 1 102 ? -23.175 -9.089 10.662 1.00 85.62 102 VAL A CA 1
ATOM 815 C C . VAL A 1 102 ? -23.171 -9.939 11.933 1.00 85.62 102 VAL A C 1
ATOM 817 O O . VAL A 1 102 ? -23.842 -10.966 11.977 1.00 85.62 102 VAL A O 1
ATOM 820 N N . GLN A 1 103 ? -22.495 -9.503 12.997 1.00 90.75 103 GLN A N 1
ATOM 821 C CA . GLN A 1 103 ? -22.492 -10.217 14.278 1.00 90.75 103 GLN A CA 1
ATOM 822 C C . GLN A 1 103 ? -23.889 -10.313 14.908 1.00 90.75 103 GLN A C 1
ATOM 824 O O . GLN A 1 103 ? -24.219 -11.346 15.488 1.00 90.75 103 GLN A O 1
ATOM 829 N N . CYS A 1 104 ? -24.739 -9.293 14.749 1.00 91.44 104 CYS A N 1
ATOM 830 C CA . CYS A 1 104 ? -26.127 -9.326 15.223 1.00 91.44 104 CYS A CA 1
ATOM 831 C C . CYS A 1 104 ? -26.975 -10.416 14.547 1.00 91.44 104 CYS A C 1
ATOM 833 O O . CYS A 1 104 ? -27.978 -10.834 15.114 1.00 91.44 104 CYS A O 1
ATOM 835 N N . THR A 1 105 ? -26.575 -10.911 13.370 1.00 91.62 105 THR A N 1
ATOM 836 C CA . THR A 1 105 ? -27.252 -12.043 12.709 1.00 91.62 105 THR A CA 1
ATOM 837 C C . THR A 1 105 ? -26.904 -13.408 13.320 1.00 91.62 105 THR A C 1
ATOM 839 O O . THR A 1 105 ? -27.474 -14.418 12.922 1.00 91.62 105 THR A O 1
ATOM 842 N N . GLY A 1 106 ? -25.961 -13.460 14.270 1.00 88.94 106 GLY A N 1
ATOM 843 C CA . GLY A 1 106 ? -25.416 -14.697 14.840 1.00 88.94 106 GLY A CA 1
ATOM 844 C C . GLY A 1 106 ? -24.172 -15.228 14.115 1.00 88.94 106 GLY A C 1
ATOM 845 O O . GLY A 1 106 ? -23.593 -16.225 14.544 1.00 88.94 106 GLY A O 1
ATOM 846 N N . LEU A 1 107 ? -23.723 -14.567 13.040 1.00 80.62 107 LEU A N 1
ATOM 847 C CA . LEU A 1 107 ? -22.497 -14.926 12.325 1.00 80.62 107 LEU A CA 1
ATOM 848 C C . LEU A 1 107 ? -21.240 -14.472 13.082 1.00 80.62 107 LEU A C 1
ATOM 850 O O . LEU A 1 107 ? -21.137 -13.330 13.532 1.00 80.62 107 LEU A O 1
ATOM 854 N N . ASN A 1 108 ? -20.232 -15.345 13.161 1.00 84.31 108 ASN A N 1
ATOM 855 C CA . ASN A 1 108 ? -18.936 -14.996 13.739 1.00 84.31 108 ASN A CA 1
ATOM 856 C C . ASN A 1 108 ? -17.964 -14.504 12.658 1.00 84.31 108 ASN A C 1
ATOM 858 O O . ASN A 1 108 ? -17.495 -15.279 11.825 1.00 84.31 108 ASN A O 1
ATOM 862 N N . VAL A 1 109 ? -17.640 -13.212 12.687 1.00 85.56 109 VAL A N 1
ATOM 863 C CA . VAL A 1 109 ? -16.654 -12.613 11.780 1.00 85.56 109 VAL A CA 1
ATOM 864 C C . VAL A 1 109 ? -15.243 -12.952 12.263 1.00 85.56 109 VAL A C 1
ATOM 866 O O . VAL A 1 109 ? -14.819 -12.475 13.312 1.00 85.56 109 VAL A O 1
ATOM 869 N N . ILE A 1 110 ? -14.513 -13.764 11.493 1.00 87.50 110 ILE A N 1
ATOM 870 C CA . ILE A 1 110 ? -13.156 -14.232 11.839 1.00 87.50 110 ILE A CA 1
ATOM 871 C C . ILE A 1 110 ? -12.075 -13.307 11.267 1.00 87.50 110 ILE A C 1
ATOM 873 O O . ILE A 1 110 ? -11.048 -13.073 11.906 1.00 87.50 110 ILE A O 1
ATOM 877 N N . SER A 1 111 ? -12.284 -12.774 10.062 1.00 87.44 111 SER A N 1
ATOM 878 C CA . SER A 1 111 ? -11.292 -11.945 9.380 1.00 87.44 111 SER A CA 1
ATOM 879 C C . SER A 1 111 ? -11.912 -10.902 8.456 1.00 87.44 111 SER A C 1
ATOM 881 O O . SER A 1 111 ? -13.071 -11.004 8.053 1.00 87.44 111 SER A O 1
ATOM 883 N N . THR A 1 112 ? -11.112 -9.894 8.111 1.00 86.69 112 THR A N 1
ATOM 884 C CA . THR A 1 112 ? -11.374 -8.958 7.016 1.00 86.69 112 THR A CA 1
ATOM 885 C C . THR A 1 112 ? -10.308 -9.112 5.940 1.00 86.69 112 THR A C 1
ATOM 887 O O . THR A 1 112 ? -9.143 -9.357 6.249 1.00 86.69 112 THR A O 1
ATOM 890 N N . VAL A 1 113 ? -10.704 -8.952 4.676 1.00 83.44 113 VAL A N 1
ATOM 891 C CA . VAL A 1 113 ? -9.795 -8.940 3.523 1.00 83.44 113 VAL A CA 1
ATOM 892 C C . VAL A 1 113 ? -9.940 -7.601 2.810 1.00 83.44 113 VAL A C 1
ATOM 894 O O . VAL A 1 113 ? -11.059 -7.189 2.508 1.00 83.44 113 VAL A O 1
ATOM 897 N N . TYR A 1 114 ? -8.831 -6.906 2.573 1.00 83.00 114 TYR A N 1
ATOM 898 C CA . TYR A 1 114 ? -8.820 -5.580 1.949 1.00 83.00 114 TYR A CA 1
ATOM 899 C C . TYR A 1 114 ? -7.559 -5.371 1.099 1.00 83.00 114 TYR A C 1
ATOM 901 O O . TYR A 1 114 ? -6.536 -6.018 1.312 1.00 83.00 114 TYR A O 1
ATOM 909 N N . ASP A 1 115 ? -7.616 -4.482 0.109 1.00 79.38 115 ASP A N 1
ATOM 910 C CA . ASP A 1 115 ? -6.453 -4.162 -0.726 1.00 79.38 115 ASP A CA 1
ATOM 911 C C . ASP A 1 115 ? -5.450 -3.223 -0.014 1.00 79.38 115 ASP A C 1
ATOM 913 O O . ASP A 1 115 ? -5.626 -2.822 1.135 1.00 79.38 115 ASP A O 1
ATOM 917 N N . GLN A 1 116 ? -4.368 -2.848 -0.700 1.00 70.44 116 GLN A N 1
ATOM 918 C CA . GLN A 1 116 ? -3.352 -1.938 -0.153 1.00 70.44 116 GLN A CA 1
ATOM 919 C C . GLN A 1 116 ? -3.683 -0.445 -0.340 1.00 70.44 116 GLN A C 1
ATOM 921 O O . GLN A 1 116 ? -2.788 0.395 -0.235 1.00 70.44 116 GLN A O 1
ATOM 926 N N . ALA A 1 117 ? -4.938 -0.077 -0.628 1.00 72.56 117 ALA A N 1
ATOM 927 C CA . ALA A 1 117 ? -5.307 1.330 -0.727 1.00 72.56 117 ALA A CA 1
ATOM 928 C C . ALA A 1 117 ? -5.057 2.044 0.611 1.00 72.56 117 ALA A C 1
ATOM 930 O O . ALA A 1 117 ? -5.400 1.548 1.687 1.00 72.56 117 ALA A O 1
ATOM 931 N N . SER A 1 118 ? -4.472 3.242 0.548 1.00 67.19 118 SER A N 1
ATOM 932 C CA . SER A 1 118 ? -4.055 4.000 1.735 1.00 67.19 118 SER A CA 1
ATOM 933 C C . SER A 1 118 ? -5.213 4.311 2.692 1.00 67.19 118 SER A C 1
ATOM 935 O O . SER A 1 118 ? -5.013 4.350 3.906 1.00 67.19 118 SER A O 1
ATOM 937 N N . SER A 1 119 ? -6.432 4.474 2.169 1.00 72.50 119 SER A N 1
ATOM 938 C CA . SER A 1 119 ? -7.665 4.618 2.950 1.00 72.50 119 SER A CA 1
ATOM 939 C C . SER A 1 119 ? -7.998 3.362 3.760 1.00 72.50 119 SER A C 1
ATOM 941 O O . SER A 1 119 ? -8.280 3.470 4.953 1.00 72.50 119 SER A O 1
ATOM 943 N N . ASN A 1 120 ? -7.918 2.182 3.139 1.00 80.94 120 ASN A N 1
ATOM 944 C CA . ASN A 1 120 ? -8.201 0.895 3.776 1.00 80.94 120 ASN A CA 1
ATOM 945 C C . ASN A 1 120 ? -7.160 0.587 4.858 1.00 80.94 120 ASN A C 1
ATOM 947 O O . ASN A 1 120 ? -7.516 0.276 5.995 1.00 80.94 120 ASN A O 1
ATOM 951 N N . VAL A 1 121 ? -5.873 0.780 4.542 1.00 78.62 121 VAL A N 1
ATOM 952 C CA . VAL A 1 121 ? -4.765 0.621 5.499 1.00 78.62 121 VAL A CA 1
ATOM 953 C C . VAL A 1 121 ? -4.936 1.550 6.701 1.00 78.62 121 VAL A C 1
ATOM 955 O O . VAL A 1 121 ? -4.824 1.107 7.844 1.00 78.62 121 VAL A O 1
ATOM 958 N N . ALA A 1 122 ? -5.247 2.829 6.471 1.00 73.75 122 ALA A N 1
ATOM 959 C CA . ALA A 1 122 ? -5.458 3.790 7.551 1.00 73.75 122 ALA A CA 1
ATOM 960 C C . ALA A 1 122 ? -6.655 3.416 8.439 1.00 73.75 122 ALA A C 1
ATOM 962 O O . ALA A 1 122 ? -6.560 3.512 9.664 1.00 73.75 122 ALA A O 1
ATOM 963 N N . ALA A 1 123 ? -7.758 2.958 7.837 1.00 81.81 123 ALA A N 1
ATOM 964 C CA . ALA A 1 123 ? -8.941 2.536 8.574 1.00 81.81 123 ALA A CA 1
ATOM 965 C C . ALA A 1 123 ? -8.641 1.333 9.479 1.00 81.81 123 ALA A C 1
ATOM 967 O O . ALA A 1 123 ? -8.931 1.378 10.673 1.00 81.81 123 ALA A O 1
ATOM 968 N N . ILE A 1 124 ? -7.990 0.296 8.950 1.00 88.62 124 ILE A N 1
ATOM 969 C CA . ILE A 1 124 ? -7.623 -0.897 9.722 1.00 88.62 124 ILE A CA 1
ATOM 970 C C . ILE A 1 124 ? -6.600 -0.572 10.817 1.00 88.62 124 ILE A C 1
ATOM 972 O O . ILE A 1 124 ? -6.766 -1.010 11.955 1.00 88.62 124 ILE A O 1
ATOM 976 N N . ASN A 1 125 ? -5.586 0.250 10.529 1.00 85.50 125 ASN A N 1
ATOM 977 C CA . ASN A 1 125 ? -4.606 0.676 11.534 1.00 85.50 125 ASN A CA 1
ATOM 978 C C . ASN A 1 125 ? -5.252 1.449 12.687 1.00 85.50 125 ASN A C 1
ATOM 980 O O . ASN A 1 125 ? -4.825 1.320 13.834 1.00 85.50 125 ASN A O 1
ATOM 984 N N . ARG A 1 126 ? -6.311 2.215 12.411 1.00 84.50 126 ARG A N 1
ATOM 985 C CA . ARG A 1 126 ? -7.102 2.859 13.459 1.00 84.50 126 ARG A CA 1
ATOM 986 C C . ARG A 1 126 ? -7.814 1.833 14.346 1.00 84.50 126 ARG A C 1
ATOM 988 O O . ARG A 1 126 ? -7.711 1.950 15.562 1.00 84.50 126 ARG A O 1
ATOM 995 N N . LEU A 1 127 ? -8.472 0.824 13.767 1.00 90.06 127 LEU A N 1
ATOM 996 C CA . LEU A 1 127 ? -9.131 -0.248 14.537 1.00 90.06 127 LEU A CA 1
ATOM 997 C C . LEU A 1 127 ? -8.132 -1.018 15.414 1.00 90.06 127 LEU A C 1
ATOM 999 O O . LEU A 1 127 ? -8.399 -1.309 16.582 1.00 90.06 127 LEU A O 1
ATOM 1003 N N . LYS A 1 128 ? -6.958 -1.311 14.849 1.00 89.69 128 LYS A N 1
ATOM 1004 C CA . LYS A 1 128 ? -5.825 -1.928 15.545 1.00 89.69 128 LYS A CA 1
ATOM 1005 C C . LYS A 1 128 ? -5.351 -1.074 16.718 1.00 89.69 128 LYS A C 1
ATOM 1007 O O . LYS A 1 128 ? -5.229 -1.574 17.831 1.00 89.69 128 LYS A O 1
ATOM 1012 N N . LYS A 1 129 ? -5.155 0.229 16.496 1.00 86.75 129 LYS A N 1
ATOM 1013 C CA . LYS A 1 129 ? -4.738 1.171 17.541 1.00 86.75 129 LYS A CA 1
ATOM 1014 C C . LYS A 1 129 ? -5.739 1.234 18.693 1.00 86.75 129 LYS A C 1
ATOM 1016 O O . LYS A 1 129 ? -5.336 1.102 19.838 1.00 86.75 129 LYS A O 1
ATOM 1021 N N . GLU A 1 130 ? -7.027 1.370 18.393 1.00 88.94 130 GLU A N 1
ATOM 1022 C CA . GLU A 1 130 ? -8.078 1.391 19.419 1.00 88.94 130 GLU A CA 1
ATOM 1023 C C . GLU A 1 130 ? -8.085 0.090 20.241 1.00 88.94 130 GLU A C 1
ATOM 1025 O O . GLU A 1 130 ? -8.171 0.124 21.465 1.00 88.94 130 GLU A O 1
ATOM 1030 N N . THR A 1 131 ? -7.897 -1.057 19.580 1.00 90.19 131 THR A N 1
ATOM 1031 C CA . THR A 1 131 ? -7.778 -2.356 20.260 1.00 90.19 131 THR A CA 1
ATOM 1032 C C . THR A 1 131 ? -6.538 -2.422 21.150 1.00 90.19 131 THR A C 1
ATOM 1034 O O . THR A 1 131 ? -6.620 -2.893 22.284 1.00 90.19 131 THR A O 1
ATOM 1037 N N . LYS A 1 132 ? -5.392 -1.947 20.653 1.00 88.38 132 LYS A N 1
ATOM 1038 C CA . LYS A 1 132 ? -4.133 -1.892 21.401 1.00 88.38 132 LYS A CA 1
ATOM 1039 C C . LYS A 1 132 ? -4.274 -1.026 22.651 1.00 88.38 132 LYS A C 1
ATOM 1041 O O . LYS A 1 132 ? -3.881 -1.462 23.728 1.00 88.38 132 LYS A O 1
ATOM 1046 N N . ASP A 1 133 ? -4.881 0.151 22.520 1.00 87.19 133 ASP A N 1
ATOM 1047 C CA . ASP A 1 133 ? -5.117 1.072 23.634 1.00 87.19 133 ASP A CA 1
ATOM 1048 C C . ASP A 1 133 ? -5.996 0.423 24.718 1.00 87.19 133 ASP A C 1
ATOM 1050 O O . ASP A 1 133 ? -5.727 0.572 25.909 1.00 87.19 133 ASP A O 1
ATOM 1054 N N . ASP A 1 134 ? -7.012 -0.351 24.330 1.00 87.12 134 ASP A N 1
ATOM 1055 C CA . ASP A 1 134 ? -7.853 -1.085 25.281 1.00 87.12 134 ASP A CA 1
ATOM 1056 C C . ASP A 1 134 ? -7.127 -2.260 25.947 1.00 87.12 134 ASP A C 1
ATOM 1058 O O . ASP A 1 134 ? -7.351 -2.533 27.125 1.00 87.12 134 ASP A O 1
ATOM 1062 N N . TYR A 1 135 ? -6.233 -2.944 25.233 1.00 87.12 135 TYR A N 1
ATOM 1063 C CA . TYR A 1 135 ? -5.447 -4.051 25.787 1.00 87.12 135 TYR A CA 1
ATOM 1064 C C . TYR A 1 135 ? -4.401 -3.551 26.784 1.00 87.12 135 TYR A C 1
ATOM 1066 O O . TYR A 1 135 ? -4.236 -4.155 27.844 1.00 87.12 135 TYR A O 1
ATOM 1074 N N . LEU A 1 136 ? -3.764 -2.415 26.487 1.00 87.44 136 LEU A N 1
ATOM 1075 C CA . LEU A 1 136 ? -2.798 -1.764 27.372 1.00 87.44 136 LEU A CA 1
ATOM 1076 C C . LEU A 1 136 ? -3.422 -1.373 28.715 1.00 87.44 136 LEU A C 1
ATOM 1078 O O . LEU A 1 136 ? -2.812 -1.605 29.754 1.00 87.44 136 LEU A O 1
ATOM 1082 N N . LYS A 1 137 ? -4.660 -0.859 28.720 1.00 88.12 137 LYS A N 1
ATOM 1083 C CA . LYS A 1 137 ? -5.386 -0.523 29.963 1.00 88.12 137 LYS A CA 1
ATOM 1084 C C . LYS A 1 137 ? -5.625 -1.734 30.868 1.00 88.12 137 LYS A C 1
ATOM 1086 O O . LYS A 1 137 ? -5.727 -1.576 32.077 1.00 88.12 137 LYS A O 1
ATOM 1091 N N . VAL A 1 138 ? -5.747 -2.923 30.281 1.00 87.50 138 VAL A N 1
ATOM 1092 C CA . VAL A 1 138 ? -6.068 -4.176 30.986 1.00 87.50 138 VAL A CA 1
ATOM 1093 C C . VAL A 1 138 ? -4.813 -5.049 31.176 1.00 87.50 138 VAL A C 1
ATOM 1095 O O . VAL A 1 138 ? -4.904 -6.159 31.687 1.00 87.50 138 VAL A O 1
ATOM 1098 N N . GLY A 1 139 ? -3.628 -4.567 30.778 1.00 84.44 139 GLY A N 1
ATOM 1099 C CA . GLY A 1 139 ? -2.363 -5.302 30.906 1.00 84.44 139 GLY A CA 1
ATOM 1100 C C . GLY A 1 139 ? -2.276 -6.561 30.035 1.00 84.44 139 GLY A C 1
ATOM 1101 O O . GLY A 1 139 ? -1.566 -7.500 30.382 1.00 84.44 139 GLY A O 1
ATOM 1102 N N . LYS A 1 140 ? -3.018 -6.614 28.922 1.00 83.94 140 LYS A N 1
ATOM 1103 C CA . LYS A 1 140 ? -3.072 -7.778 28.029 1.00 83.94 140 LYS A CA 1
ATOM 1104 C C . LYS A 1 140 ? -2.123 -7.617 26.840 1.00 83.94 140 LYS A C 1
ATOM 1106 O O . LYS A 1 140 ? -2.030 -6.540 26.257 1.00 83.94 140 LYS A O 1
ATOM 1111 N N . GLU A 1 141 ? -1.481 -8.709 26.433 1.00 83.62 141 GLU A N 1
ATOM 1112 C CA . GLU A 1 141 ? -0.647 -8.744 25.230 1.00 83.62 141 GLU A CA 1
ATOM 1113 C C . GLU A 1 141 ? -1.487 -8.564 23.955 1.00 83.62 141 GLU A C 1
ATOM 1115 O O . GLU A 1 141 ? -2.545 -9.183 23.786 1.00 83.62 141 GLU A O 1
ATOM 1120 N N . TYR A 1 142 ? -1.026 -7.680 23.069 1.00 84.62 142 TYR A N 1
ATOM 1121 C CA . TYR A 1 142 ? -1.722 -7.294 21.847 1.00 84.62 142 TYR A CA 1
ATOM 1122 C C . TYR A 1 142 ? -1.104 -7.962 20.615 1.00 84.62 142 TYR A C 1
ATOM 1124 O O . TYR A 1 142 ? 0.090 -7.837 20.368 1.00 84.62 142 TYR A O 1
ATOM 1132 N N . ASP A 1 143 ? -1.948 -8.613 19.813 1.00 80.69 143 ASP A N 1
ATOM 1133 C CA . ASP A 1 143 ? -1.569 -9.208 18.529 1.00 80.69 143 ASP A CA 1
ATOM 1134 C C . ASP A 1 143 ? -1.762 -8.200 17.385 1.00 80.69 143 ASP A C 1
ATOM 1136 O O . ASP A 1 143 ? -2.895 -7.850 17.033 1.00 80.69 143 ASP A O 1
ATOM 1140 N N . GLU A 1 144 ? -0.651 -7.782 16.770 1.00 78.44 144 GLU A N 1
ATOM 1141 C CA . GLU A 1 144 ? -0.604 -6.783 15.696 1.00 78.44 144 GLU A CA 1
ATOM 1142 C C . GLU A 1 144 ? -1.363 -7.174 14.420 1.00 78.44 144 GLU A C 1
ATOM 1144 O O . GLU A 1 144 ? -1.727 -6.300 13.622 1.00 78.44 144 GLU A O 1
ATOM 1149 N N . LEU A 1 145 ? -1.651 -8.461 14.212 1.00 82.62 145 LEU A N 1
ATOM 1150 C CA . LEU A 1 145 ? -2.396 -8.943 13.047 1.00 82.62 145 LEU A CA 1
ATOM 1151 C C . LEU A 1 145 ? -3.912 -8.786 13.200 1.00 82.62 145 LEU A C 1
ATOM 1153 O O . LEU A 1 145 ? -4.648 -8.982 12.231 1.00 82.62 145 LEU A O 1
ATOM 1157 N N . SER A 1 146 ? -4.395 -8.394 14.379 1.00 88.62 146 SER A N 1
ATOM 1158 C CA . SER A 1 146 ? -5.821 -8.416 14.699 1.00 88.62 146 SER A CA 1
ATOM 1159 C C . SER A 1 146 ? -6.344 -7.109 15.282 1.00 88.62 146 SER A C 1
ATOM 1161 O O . SER A 1 146 ? -5.599 -6.308 15.830 1.00 88.62 146 SER A O 1
ATOM 1163 N N . PHE A 1 147 ? -7.653 -6.904 15.184 1.00 92.56 147 PHE A N 1
ATOM 1164 C CA . PHE A 1 147 ? -8.376 -5.876 15.931 1.00 92.56 147 PHE A CA 1
ATOM 1165 C C . PHE A 1 147 ? -9.625 -6.492 16.573 1.00 92.56 147 PHE A C 1
ATOM 1167 O O . PHE A 1 147 ? -10.017 -7.615 16.250 1.00 92.56 147 PHE A O 1
ATOM 1174 N N . LYS A 1 148 ? -10.239 -5.783 17.520 1.00 92.19 148 LYS A N 1
ATOM 1175 C CA . LYS A 1 148 ? -11.355 -6.283 18.327 1.00 92.19 148 LYS A CA 1
ATOM 1176 C C . LYS A 1 148 ? -12.625 -5.475 18.081 1.00 92.19 148 LYS A C 1
ATOM 1178 O O . LYS A 1 148 ? -12.610 -4.249 18.155 1.00 92.19 148 LYS A O 1
ATOM 1183 N N . ILE A 1 149 ? -13.739 -6.171 17.851 1.00 90.81 149 ILE A N 1
ATOM 1184 C CA . ILE A 1 149 ? -15.090 -5.591 17.780 1.00 90.81 149 ILE A CA 1
ATOM 1185 C C . ILE A 1 149 ? -16.053 -6.502 18.546 1.00 90.81 149 ILE A C 1
ATOM 1187 O O . ILE A 1 149 ? -16.053 -7.711 18.328 1.00 90.81 149 ILE A O 1
ATOM 1191 N N . ASN A 1 150 ? -16.855 -5.929 19.454 1.00 86.19 150 ASN A N 1
ATOM 1192 C CA . ASN A 1 150 ? -17.816 -6.653 20.307 1.00 86.19 150 ASN A CA 1
ATOM 1193 C C . ASN A 1 150 ? -17.213 -7.878 21.021 1.00 86.19 150 ASN A C 1
ATOM 1195 O O . ASN A 1 150 ? -17.808 -8.944 21.069 1.00 86.19 150 ASN A O 1
ATOM 1199 N N . ASN A 1 151 ? -16.002 -7.738 21.556 1.00 82.94 151 ASN A N 1
ATOM 1200 C CA . ASN A 1 151 ? -15.239 -8.830 22.161 1.00 82.94 151 ASN A CA 1
ATOM 1201 C C . ASN A 1 151 ? -14.701 -9.936 21.242 1.00 82.94 151 ASN A C 1
ATOM 1203 O O . ASN A 1 151 ? -13.874 -10.719 21.711 1.00 82.94 151 ASN A O 1
ATOM 1207 N N . ASN A 1 152 ? -14.997 -9.915 19.944 1.00 85.88 152 ASN A N 1
ATOM 1208 C CA . ASN A 1 152 ? -14.435 -10.872 18.995 1.00 85.88 152 ASN A CA 1
ATOM 1209 C C . ASN A 1 152 ? -13.127 -10.341 18.402 1.00 85.88 152 ASN A C 1
ATOM 1211 O O . ASN A 1 152 ? -13.028 -9.171 18.020 1.00 85.88 152 ASN A O 1
ATOM 1215 N N . LYS A 1 153 ? -12.119 -11.215 18.337 1.00 91.50 153 LYS A N 1
ATOM 1216 C CA . LYS A 1 153 ? -10.838 -10.958 17.671 1.00 91.50 153 LYS A CA 1
ATOM 1217 C C . LYS A 1 153 ? -11.002 -11.216 16.175 1.00 91.50 153 LYS A C 1
ATOM 1219 O O . LYS A 1 153 ? -11.399 -12.311 15.791 1.00 91.50 153 LYS A O 1
ATOM 1224 N N . ILE A 1 154 ? -10.675 -10.220 15.359 1.00 90.12 154 ILE A N 1
ATOM 1225 C CA . ILE A 1 154 ? -10.824 -10.257 13.905 1.00 90.12 154 ILE A CA 1
ATOM 1226 C C . ILE A 1 154 ? -9.447 -10.084 13.274 1.00 90.12 154 ILE A C 1
ATOM 1228 O O . ILE A 1 154 ? -8.747 -9.106 13.547 1.00 90.12 154 ILE A O 1
ATOM 1232 N N . ILE A 1 155 ? -9.048 -11.046 12.445 1.00 89.81 155 ILE A N 1
ATOM 1233 C CA . ILE A 1 155 ? -7.756 -11.039 11.756 1.00 89.81 155 ILE A CA 1
ATOM 1234 C C . ILE A 1 155 ? -7.845 -10.124 10.534 1.00 89.81 155 ILE A C 1
ATOM 1236 O O . ILE A 1 155 ? -8.739 -10.249 9.702 1.00 89.81 155 ILE A O 1
ATOM 1240 N N . SER A 1 156 ? -6.895 -9.208 10.413 1.00 87.88 156 SER A N 1
ATOM 1241 C CA . SER A 1 156 ? -6.802 -8.271 9.300 1.00 87.88 156 SER A CA 1
ATOM 1242 C C . SER A 1 156 ? -5.882 -8.842 8.222 1.00 87.88 156 SER A C 1
ATOM 1244 O O . SER A 1 156 ? -4.668 -8.896 8.425 1.00 87.88 156 SER A O 1
ATOM 1246 N N . LEU A 1 157 ? -6.433 -9.198 7.063 1.00 83.75 157 LEU A N 1
ATOM 1247 C CA . LEU A 1 157 ? -5.693 -9.775 5.943 1.00 83.75 157 LEU A CA 1
ATOM 1248 C C . LEU A 1 157 ? -5.678 -8.831 4.739 1.00 83.75 157 LEU A C 1
ATOM 1250 O O . LEU A 1 157 ? -6.688 -8.236 4.372 1.00 83.75 157 LEU A O 1
ATOM 1254 N N . PHE A 1 158 ? -4.526 -8.741 4.083 1.00 80.75 158 PHE A N 1
ATOM 12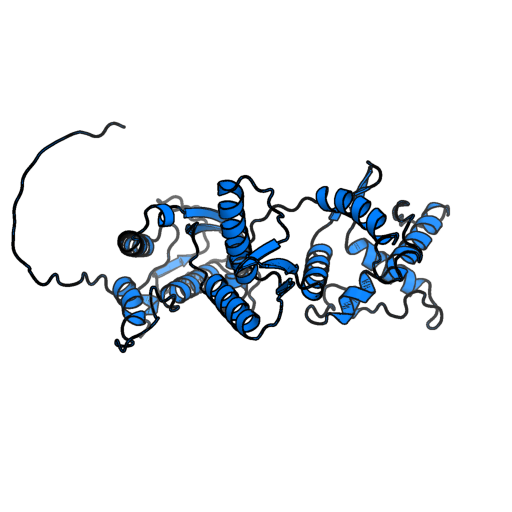55 C CA . PHE A 1 158 ? -4.444 -8.109 2.773 1.00 80.75 158 PHE A CA 1
ATOM 1256 C C . PHE A 1 158 ? -4.925 -9.063 1.679 1.00 80.75 158 PHE A C 1
ATOM 1258 O O . PHE A 1 158 ? -4.721 -10.276 1.756 1.00 80.75 158 PHE A O 1
ATOM 1265 N N . ASP A 1 159 ? -5.496 -8.505 0.617 1.00 77.69 159 ASP A N 1
ATOM 1266 C CA . ASP A 1 159 ? -5.786 -9.246 -0.600 1.00 77.69 159 ASP A CA 1
ATOM 1267 C C . ASP A 1 159 ? -4.474 -9.702 -1.260 1.00 77.69 159 ASP A C 1
ATOM 1269 O O . ASP A 1 159 ? -3.707 -8.909 -1.818 1.00 77.69 159 ASP A O 1
ATOM 1273 N N . VAL A 1 160 ? -4.243 -11.016 -1.225 1.00 76.25 160 VAL A N 1
ATOM 1274 C CA . VAL A 1 160 ? -3.069 -11.691 -1.797 1.00 76.25 160 VAL A CA 1
ATOM 1275 C C . VAL A 1 160 ? -2.879 -11.352 -3.276 1.00 76.25 160 VAL A C 1
ATOM 1277 O O . VAL A 1 160 ? -1.750 -11.222 -3.752 1.00 76.25 160 VAL A O 1
ATOM 1280 N N . SER A 1 161 ? -3.969 -11.156 -4.015 1.00 72.19 161 SER A N 1
ATOM 1281 C CA . SER A 1 161 ? -3.912 -10.802 -5.427 1.00 72.19 161 SER A CA 1
ATOM 1282 C C . SER A 1 161 ? -3.280 -9.421 -5.642 1.00 72.19 161 SER A C 1
ATOM 1284 O O . SER A 1 161 ? -2.414 -9.240 -6.506 1.00 72.19 161 SER A O 1
ATOM 1286 N N . HIS A 1 162 ? -3.657 -8.445 -4.816 1.00 73.25 162 HIS A N 1
ATOM 1287 C CA . HIS A 1 162 ? -3.092 -7.102 -4.848 1.00 73.25 162 HIS A CA 1
ATOM 1288 C C . HIS A 1 162 ? -1.653 -7.088 -4.325 1.00 73.25 162 HIS A C 1
ATOM 1290 O O . HIS A 1 162 ? -0.820 -6.403 -4.920 1.00 73.25 162 HIS A O 1
ATOM 1296 N N . LEU A 1 163 ? -1.328 -7.913 -3.322 1.00 77.00 163 LEU A N 1
ATOM 1297 C CA . LEU A 1 163 ? 0.049 -8.095 -2.849 1.00 77.00 163 LEU A CA 1
ATOM 1298 C C . LEU A 1 163 ? 0.976 -8.593 -3.964 1.00 77.00 163 LEU A C 1
ATOM 1300 O O . LEU A 1 163 ? 2.026 -7.999 -4.205 1.00 77.00 163 LEU A O 1
ATOM 1304 N N . LEU A 1 164 ? 0.574 -9.637 -4.696 1.00 76.94 164 LEU A N 1
ATOM 1305 C CA . LEU A 1 164 ? 1.366 -10.177 -5.806 1.00 76.94 164 LEU A CA 1
ATOM 1306 C C . LEU A 1 164 ? 1.560 -9.143 -6.922 1.00 76.94 164 LEU A C 1
ATOM 1308 O O . LEU A 1 164 ? 2.655 -9.013 -7.474 1.00 76.94 164 LEU A O 1
ATOM 1312 N N . LYS A 1 165 ? 0.521 -8.359 -7.238 1.00 74.75 165 LYS A N 1
ATOM 1313 C CA . LYS A 1 165 ? 0.630 -7.242 -8.193 1.00 74.75 165 LYS A CA 1
ATOM 1314 C C . LYS A 1 165 ? 1.618 -6.179 -7.712 1.00 74.75 165 LYS A C 1
ATOM 1316 O O . LYS A 1 165 ? 2.421 -5.711 -8.520 1.00 74.75 165 LYS A O 1
ATOM 1321 N N . GLY A 1 166 ? 1.562 -5.808 -6.433 1.00 77.50 166 GLY A N 1
ATOM 1322 C CA . GLY A 1 166 ? 2.488 -4.860 -5.812 1.00 77.50 166 GLY A CA 1
ATOM 1323 C C . GLY A 1 166 ? 3.932 -5.351 -5.888 1.00 77.50 166 GLY A C 1
ATOM 1324 O O . GLY A 1 166 ? 4.799 -4.626 -6.377 1.00 77.50 166 GLY A O 1
ATOM 1325 N N . LEU A 1 167 ? 4.163 -6.616 -5.519 1.00 81.69 167 LEU A N 1
ATOM 1326 C CA . LEU A 1 167 ? 5.459 -7.288 -5.626 1.00 81.69 167 LEU A CA 1
ATOM 1327 C C . LEU A 1 167 ? 6.008 -7.210 -7.055 1.00 81.69 167 LEU A C 1
ATOM 1329 O O . LEU A 1 167 ? 7.114 -6.717 -7.258 1.00 81.69 167 LEU A O 1
ATOM 1333 N N . ARG A 1 168 ? 5.216 -7.618 -8.058 1.00 83.25 168 ARG A N 1
ATOM 1334 C CA . ARG A 1 168 ? 5.605 -7.536 -9.474 1.00 83.25 168 ARG A CA 1
ATOM 1335 C C . ARG A 1 168 ? 5.982 -6.115 -9.875 1.00 83.25 168 ARG A C 1
ATOM 1337 O O . ARG A 1 168 ? 7.025 -5.907 -10.479 1.00 83.25 168 ARG A O 1
ATOM 1344 N N . ASN A 1 169 ? 5.114 -5.147 -9.590 1.00 81.06 169 ASN A N 1
ATOM 1345 C CA . ASN A 1 169 ? 5.310 -3.769 -10.035 1.00 81.06 169 ASN A CA 1
ATOM 1346 C C . ASN A 1 169 ? 6.591 -3.168 -9.448 1.00 81.06 169 ASN A C 1
ATOM 1348 O O . ASN A 1 169 ? 7.320 -2.495 -10.171 1.00 81.06 169 ASN A O 1
ATOM 1352 N N . ASN A 1 170 ? 6.866 -3.449 -8.172 1.00 81.44 170 ASN A N 1
ATOM 1353 C CA . ASN A 1 170 ? 8.109 -3.050 -7.525 1.00 81.44 170 ASN A CA 1
ATOM 1354 C C . ASN A 1 170 ? 9.307 -3.788 -8.117 1.00 81.44 170 ASN A C 1
ATOM 1356 O O . ASN A 1 170 ? 10.330 -3.164 -8.363 1.00 81.44 170 ASN A O 1
ATOM 1360 N N . PHE A 1 171 ? 9.187 -5.087 -8.387 1.00 85.31 171 PHE A N 1
ATOM 1361 C CA . PHE A 1 171 ? 10.300 -5.876 -8.905 1.00 85.31 171 PHE A CA 1
ATOM 1362 C C . PHE A 1 171 ? 10.678 -5.503 -10.346 1.00 85.31 171 PHE A C 1
ATOM 1364 O O . PHE A 1 171 ? 11.855 -5.534 -10.682 1.00 85.31 171 PHE A O 1
ATOM 1371 N N . ILE A 1 172 ? 9.713 -5.085 -11.178 1.00 83.75 172 ILE A N 1
ATOM 1372 C CA . ILE A 1 172 ? 9.962 -4.574 -12.539 1.00 83.75 172 ILE A CA 1
ATOM 1373 C C . ILE A 1 172 ? 10.854 -3.325 -12.516 1.00 83.75 172 ILE A C 1
ATOM 1375 O O . ILE A 1 172 ? 11.711 -3.166 -13.382 1.00 83.75 172 ILE A O 1
ATOM 1379 N N . THR A 1 173 ? 10.637 -2.418 -11.561 1.00 79.69 173 THR A N 1
ATOM 1380 C CA . THR A 1 173 ? 11.296 -1.101 -11.541 1.00 79.69 173 THR A CA 1
ATOM 1381 C C . THR A 1 173 ? 12.465 -1.014 -10.567 1.00 79.69 173 THR A C 1
ATOM 1383 O O . THR A 1 173 ? 13.329 -0.155 -10.734 1.00 79.69 173 THR A O 1
ATOM 1386 N N . LYS A 1 174 ? 12.514 -1.884 -9.554 1.00 82.44 174 LYS A N 1
ATOM 1387 C CA . LYS A 1 174 ? 13.494 -1.849 -8.466 1.00 82.44 174 LYS A CA 1
ATOM 1388 C C . LYS A 1 174 ? 14.229 -3.178 -8.349 1.00 82.44 174 LYS A C 1
ATOM 1390 O O . LYS A 1 174 ? 13.680 -4.250 -8.580 1.00 82.44 174 LYS A O 1
ATOM 1395 N N . ASN A 1 175 ? 15.481 -3.094 -7.911 1.00 82.94 175 ASN A N 1
ATOM 1396 C CA . ASN A 1 175 ? 16.261 -4.271 -7.552 1.00 82.94 175 ASN A CA 1
ATOM 1397 C C . ASN A 1 175 ? 15.994 -4.639 -6.095 1.00 82.94 175 ASN A C 1
ATOM 1399 O O . ASN A 1 175 ? 16.081 -3.786 -5.209 1.00 82.94 175 ASN A O 1
ATOM 1403 N N . LEU A 1 176 ? 15.727 -5.915 -5.852 1.00 79.94 176 LEU A N 1
ATOM 1404 C CA . LEU A 1 176 ? 15.562 -6.449 -4.515 1.00 79.94 176 LEU A CA 1
ATOM 1405 C C . LEU A 1 176 ? 16.934 -6.801 -3.944 1.00 79.94 176 LEU A C 1
ATOM 1407 O O . LEU A 1 176 ? 17.639 -7.629 -4.516 1.00 79.94 176 LEU A O 1
ATOM 1411 N N . HIS A 1 177 ? 17.295 -6.185 -2.824 1.00 82.12 177 HIS A N 1
ATOM 1412 C CA . HIS A 1 177 ? 18.484 -6.541 -2.056 1.00 82.12 177 HIS A CA 1
ATOM 1413 C C . HIS A 1 177 ? 18.025 -7.271 -0.800 1.00 82.12 177 HIS A C 1
ATOM 1415 O O . HIS A 1 177 ? 17.126 -6.791 -0.107 1.00 82.12 177 HIS A O 1
ATOM 1421 N N . PHE A 1 178 ? 18.602 -8.437 -0.545 1.00 81.31 178 PHE A N 1
ATOM 1422 C CA . PHE A 1 178 ? 18.234 -9.293 0.576 1.00 81.31 178 PHE A CA 1
ATOM 1423 C C . PHE A 1 178 ? 19.451 -10.078 1.046 1.00 81.31 178 PHE A C 1
ATOM 1425 O O . PHE A 1 178 ? 20.420 -10.228 0.303 1.00 81.31 178 PHE A O 1
ATOM 1432 N N . THR A 1 179 ? 19.396 -10.580 2.271 1.00 78.81 179 THR A N 1
ATOM 1433 C CA . THR A 1 179 ? 20.416 -11.487 2.792 1.00 78.81 179 THR A CA 1
ATOM 1434 C C . THR A 1 179 ? 19.861 -12.901 2.779 1.00 78.81 179 THR A C 1
ATOM 1436 O O . THR A 1 179 ? 18.762 -13.139 3.277 1.00 78.81 179 THR A O 1
ATOM 1439 N N . TYR A 1 180 ? 20.613 -13.839 2.216 1.00 78.88 180 TYR A N 1
ATOM 1440 C CA . TYR A 1 180 ? 20.292 -15.262 2.251 1.00 78.88 180 TYR A CA 1
ATOM 1441 C C . TYR A 1 180 ? 21.533 -16.022 2.706 1.00 78.88 180 TYR A C 1
ATOM 1443 O O . TYR A 1 180 ? 22.628 -15.740 2.231 1.00 78.88 180 TYR A O 1
ATOM 1451 N N . ASN A 1 181 ? 21.396 -16.911 3.693 1.00 82.19 181 ASN A N 1
ATOM 1452 C CA . ASN A 1 181 ? 22.532 -17.605 4.318 1.00 82.19 181 ASN A CA 1
ATOM 1453 C C . ASN A 1 181 ? 23.677 -16.663 4.755 1.00 82.19 181 ASN A C 1
ATOM 1455 O O . ASN A 1 181 ? 24.851 -16.988 4.604 1.00 82.19 181 ASN A O 1
ATOM 1459 N N . ASN A 1 182 ? 23.337 -15.482 5.289 1.00 80.94 182 ASN A N 1
ATOM 1460 C CA . ASN A 1 182 ? 24.274 -14.407 5.661 1.00 80.94 182 ASN A CA 1
ATOM 1461 C C . ASN A 1 182 ? 25.070 -13.781 4.500 1.00 80.94 182 ASN A C 1
ATOM 1463 O O . ASN A 1 182 ? 25.984 -12.992 4.738 1.00 80.94 182 ASN A O 1
ATOM 1467 N N . ILE A 1 183 ? 24.702 -14.069 3.252 1.00 83.88 183 ILE A N 1
ATOM 1468 C CA . ILE A 1 183 ? 25.338 -13.512 2.061 1.00 83.88 183 ILE A CA 1
ATOM 1469 C C . ILE A 1 183 ? 24.408 -12.452 1.453 1.00 83.88 183 ILE A C 1
ATOM 1471 O O . ILE A 1 183 ? 23.213 -12.705 1.267 1.00 83.88 183 ILE A O 1
ATOM 1475 N N . PRO A 1 184 ? 24.916 -11.244 1.148 1.00 82.31 184 PRO A N 1
ATOM 1476 C CA . PRO A 1 184 ? 24.133 -10.230 0.463 1.00 82.31 184 PRO A CA 1
ATOM 1477 C C . PRO A 1 184 ? 23.873 -10.659 -0.982 1.00 82.31 184 PRO A C 1
ATOM 1479 O O . PRO A 1 184 ? 24.792 -10.956 -1.748 1.00 82.31 184 PRO A O 1
ATOM 1482 N N . LYS A 1 185 ? 22.601 -10.652 -1.364 1.00 83.50 185 LYS A N 1
ATOM 1483 C CA . LYS A 1 185 ? 22.111 -11.048 -2.680 1.00 83.50 185 LYS A CA 1
ATOM 1484 C C . LYS A 1 185 ? 21.317 -9.925 -3.318 1.00 83.50 185 LYS A C 1
ATOM 1486 O O . LYS A 1 185 ? 20.757 -9.045 -2.657 1.00 83.50 185 LYS A O 1
ATOM 1491 N N . LYS A 1 186 ? 21.259 -9.977 -4.646 1.00 85.81 186 LYS A N 1
ATOM 1492 C CA . LYS A 1 186 ? 20.496 -9.046 -5.468 1.00 85.81 186 LYS A CA 1
ATOM 1493 C C . LYS A 1 186 ? 19.652 -9.823 -6.463 1.00 85.81 186 LYS A C 1
ATOM 1495 O O . LYS A 1 186 ? 20.182 -10.570 -7.277 1.00 85.81 186 LYS A O 1
ATOM 1500 N N . ALA A 1 187 ? 18.347 -9.591 -6.449 1.00 84.25 187 ALA A N 1
ATOM 1501 C CA . ALA A 1 187 ? 17.446 -10.034 -7.499 1.00 84.25 187 ALA A CA 1
ATOM 1502 C C . ALA A 1 187 ? 16.986 -8.825 -8.320 1.00 84.25 187 ALA A C 1
ATOM 1504 O O . ALA A 1 187 ? 16.729 -7.744 -7.786 1.00 84.25 187 ALA A O 1
ATOM 1505 N N . SER A 1 188 ? 16.884 -8.999 -9.634 1.00 87.56 188 SER A N 1
ATOM 1506 C CA . SER A 1 188 ? 16.399 -7.966 -10.544 1.00 87.56 188 SER A CA 1
ATOM 1507 C C . SER A 1 188 ? 15.474 -8.572 -11.589 1.00 87.56 188 SER A C 1
ATOM 1509 O O . SER A 1 188 ? 15.636 -9.736 -11.962 1.00 87.56 188 SER A O 1
ATOM 1511 N N . TRP A 1 189 ? 14.552 -7.768 -12.123 1.00 88.44 189 TRP A N 1
ATOM 1512 C CA . TRP A 1 189 ? 13.724 -8.191 -13.256 1.00 88.44 189 TRP A CA 1
ATOM 1513 C C . TRP A 1 189 ? 14.556 -8.552 -14.494 1.00 88.44 189 TRP A C 1
ATOM 1515 O O . TRP A 1 189 ? 14.136 -9.371 -15.305 1.00 88.44 189 TRP A O 1
ATOM 1525 N N . LYS A 1 190 ? 15.775 -8.006 -14.618 1.00 87.81 190 LYS A N 1
ATOM 1526 C CA . LYS A 1 190 ? 16.702 -8.358 -15.703 1.00 87.81 190 LYS A CA 1
ATOM 1527 C C . LYS A 1 190 ? 17.063 -9.842 -15.694 1.00 87.81 190 LYS A C 1
ATOM 1529 O O . LYS A 1 190 ? 17.169 -10.423 -16.764 1.00 87.81 190 LYS A O 1
ATOM 1534 N N . HIS A 1 191 ? 17.174 -10.466 -14.519 1.00 87.00 191 HIS A N 1
ATOM 1535 C CA . HIS A 1 191 ? 17.443 -11.904 -14.427 1.00 87.00 191 HIS A CA 1
ATOM 1536 C C . HIS A 1 191 ? 16.298 -12.735 -15.031 1.00 87.00 191 HIS A C 1
ATOM 1538 O O . HIS A 1 191 ? 16.546 -13.779 -15.625 1.00 87.00 191 HIS A O 1
ATOM 1544 N N . LEU A 1 192 ? 15.047 -12.265 -14.918 1.00 88.44 192 LEU A N 1
ATOM 1545 C CA . LEU A 1 192 ? 13.890 -12.915 -15.544 1.00 88.44 192 LEU A CA 1
ATOM 1546 C C . LEU A 1 192 ? 13.890 -12.746 -17.067 1.00 88.44 192 LEU A C 1
ATOM 1548 O O . LEU A 1 192 ? 13.550 -13.692 -17.771 1.00 88.44 192 LEU A O 1
ATOM 1552 N N . ILE A 1 193 ? 14.279 -11.568 -17.566 1.00 88.62 193 ILE A N 1
ATOM 1553 C CA . ILE A 1 193 ? 14.413 -11.311 -19.008 1.00 88.62 193 ILE A CA 1
ATOM 1554 C C . ILE A 1 193 ? 15.505 -12.207 -19.602 1.00 88.62 193 ILE A C 1
ATOM 1556 O O . ILE A 1 193 ? 15.226 -12.948 -20.536 1.00 88.62 193 ILE A O 1
ATOM 1560 N N . GLN A 1 194 ? 16.695 -12.224 -18.994 1.00 87.06 194 GLN A N 1
ATOM 1561 C CA . GLN A 1 194 ? 17.815 -13.070 -19.423 1.00 87.06 194 GLN A CA 1
ATOM 1562 C C . GLN A 1 194 ? 17.429 -14.549 -19.450 1.00 87.06 194 GLN A C 1
ATOM 1564 O O . GLN A 1 194 ? 17.684 -15.244 -20.425 1.00 87.06 194 GLN A O 1
ATOM 1569 N N . PHE A 1 195 ? 16.769 -15.032 -18.396 1.00 87.25 195 PHE A N 1
ATOM 1570 C CA . PHE A 1 195 ? 16.277 -16.404 -18.356 1.00 87.25 195 PHE A CA 1
ATOM 1571 C C . PHE A 1 195 ? 15.281 -16.708 -19.480 1.00 87.25 195 PHE A C 1
ATOM 1573 O O . PHE A 1 195 ? 15.360 -17.759 -20.110 1.00 87.25 195 PHE A O 1
ATOM 1580 N N . TYR A 1 196 ? 14.335 -15.800 -19.721 1.00 88.19 196 TYR A N 1
ATOM 1581 C CA . TYR A 1 196 ? 13.327 -15.958 -20.761 1.00 88.19 196 TYR A CA 1
ATOM 1582 C C . TYR A 1 196 ? 13.938 -15.978 -22.165 1.00 88.19 196 TYR A C 1
ATOM 1584 O O . TYR A 1 196 ? 13.496 -16.761 -23.001 1.00 88.19 196 TYR A O 1
ATOM 1592 N N . GLU A 1 197 ? 14.940 -15.139 -22.417 1.00 87.56 197 GLU A N 1
ATOM 1593 C CA . GLU A 1 197 ? 15.668 -15.080 -23.687 1.00 87.56 197 GLU A CA 1
ATOM 1594 C C . GLU A 1 197 ? 16.500 -16.344 -23.904 1.00 87.56 197 GLU A C 1
ATOM 1596 O O . GLU A 1 197 ? 16.346 -16.985 -24.938 1.00 87.56 197 GLU A O 1
ATOM 1601 N N . LEU A 1 198 ? 17.243 -16.796 -22.889 1.00 84.00 198 LEU A N 1
ATOM 1602 C CA . LEU A 1 198 ? 17.988 -18.059 -22.944 1.00 84.00 198 LEU A CA 1
ATOM 1603 C C . LEU A 1 198 ? 17.078 -19.264 -23.219 1.00 84.00 198 LEU A C 1
ATOM 1605 O O . LEU A 1 198 ? 17.379 -20.084 -24.081 1.00 84.00 198 LEU A O 1
ATOM 1609 N N . ASP A 1 199 ? 15.945 -19.367 -22.518 1.00 84.50 199 ASP A N 1
ATOM 1610 C CA . ASP A 1 199 ? 14.964 -20.437 -22.740 1.00 84.50 199 ASP A CA 1
ATOM 1611 C C . ASP A 1 199 ? 14.337 -20.366 -24.140 1.00 84.50 199 ASP A C 1
ATOM 1613 O O . ASP A 1 199 ? 14.006 -21.399 -24.713 1.00 84.50 199 ASP A O 1
ATOM 1617 N N . ARG A 1 200 ? 14.184 -19.172 -24.724 1.00 83.00 200 ARG A N 1
ATOM 1618 C CA . ARG A 1 200 ? 13.695 -19.019 -26.102 1.00 83.00 200 ARG A CA 1
ATOM 1619 C C . ARG A 1 200 ? 14.740 -19.372 -27.150 1.00 83.00 200 ARG A C 1
ATOM 1621 O O . ARG A 1 200 ? 14.384 -20.002 -28.135 1.00 83.00 200 ARG A O 1
ATOM 1628 N N . GLU A 1 201 ? 15.983 -18.948 -26.960 1.00 81.62 201 GLU A N 1
ATOM 1629 C CA . GLU A 1 201 ? 17.072 -19.147 -27.923 1.00 81.62 201 GLU A CA 1
ATOM 1630 C C . GLU A 1 201 ? 17.556 -20.597 -27.963 1.00 81.62 201 GLU A C 1
ATOM 1632 O O . GLU A 1 201 ? 17.915 -21.097 -29.026 1.00 81.62 201 GLU A O 1
ATOM 1637 N N . GLN A 1 202 ? 17.547 -21.288 -26.819 1.00 74.00 202 GLN A N 1
ATOM 1638 C CA . GLN A 1 202 ? 17.998 -22.679 -26.720 1.00 74.00 202 GLN A CA 1
ATOM 1639 C C . GLN A 1 202 ? 16.912 -23.714 -27.046 1.00 74.00 202 GLN A C 1
ATOM 1641 O O . GLN A 1 202 ? 17.194 -24.911 -27.015 1.00 74.00 202 GLN A O 1
ATOM 1646 N N . SER A 1 203 ? 15.689 -23.279 -27.355 1.00 68.81 203 SER A N 1
ATOM 1647 C CA . SER A 1 203 ? 14.571 -24.177 -27.654 1.00 68.81 203 SER A CA 1
ATOM 1648 C C . SER A 1 203 ? 14.236 -24.180 -29.144 1.00 68.81 203 SER A C 1
ATOM 1650 O O . SER A 1 203 ? 14.057 -23.130 -29.756 1.00 68.81 203 SER A O 1
ATOM 1652 N N . THR A 1 204 ? 14.066 -25.368 -29.717 1.00 61.66 204 THR A N 1
ATOM 1653 C CA . THR A 1 204 ? 13.251 -25.573 -30.925 1.00 61.66 204 THR A CA 1
ATOM 1654 C C . THR A 1 204 ? 11.769 -25.420 -30.543 1.00 61.66 204 THR A C 1
ATOM 1656 O O . THR A 1 204 ? 11.422 -25.579 -29.372 1.00 61.66 204 THR A O 1
ATOM 1659 N N . GLU A 1 205 ? 10.88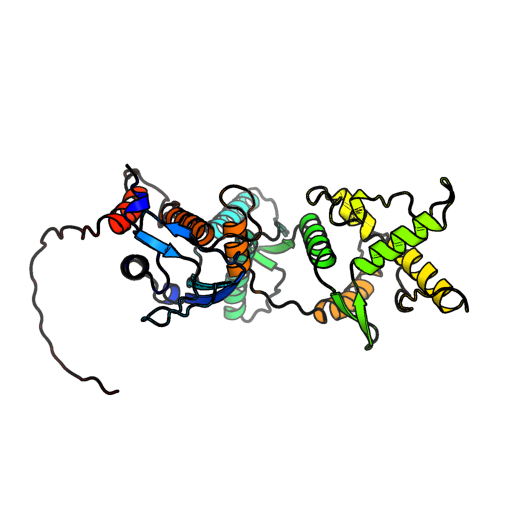6 -25.059 -31.485 1.00 57.53 205 GLU A N 1
ATOM 1660 C CA . GLU A 1 205 ? 9.512 -24.580 -31.196 1.00 57.53 205 GLU A CA 1
ATOM 1661 C C . GLU A 1 205 ? 8.668 -25.485 -30.262 1.00 57.53 205 GLU A C 1
ATOM 1663 O O . GLU A 1 205 ? 7.760 -24.983 -29.596 1.00 57.53 205 GLU A O 1
ATOM 1668 N N . GLU A 1 206 ? 8.992 -26.777 -30.136 1.00 61.41 206 GLU A N 1
ATOM 1669 C CA . GLU A 1 206 ? 8.256 -27.749 -29.312 1.00 61.41 206 GLU A CA 1
ATOM 1670 C C . GLU A 1 206 ? 8.918 -28.115 -27.962 1.00 61.41 206 GLU A C 1
ATOM 1672 O O . GLU A 1 206 ? 8.230 -28.624 -27.076 1.00 61.41 206 GLU A O 1
ATOM 1677 N N . ASP A 1 207 ? 10.197 -27.788 -27.731 1.00 69.50 207 ASP A N 1
ATOM 1678 C CA . ASP A 1 207 ? 10.967 -28.267 -26.558 1.00 69.50 207 ASP A CA 1
ATOM 1679 C C . ASP A 1 207 ? 11.120 -27.231 -25.433 1.00 69.50 207 ASP A C 1
ATOM 1681 O O . ASP A 1 207 ? 11.873 -27.406 -24.468 1.00 69.50 207 ASP A O 1
ATOM 1685 N N . ARG A 1 208 ? 10.370 -26.131 -25.526 1.00 78.19 208 ARG A N 1
ATOM 1686 C CA . ARG A 1 208 ? 10.529 -24.994 -24.625 1.00 78.19 208 ARG A CA 1
ATOM 1687 C C . ARG A 1 208 ? 10.197 -25.333 -23.171 1.00 78.19 208 ARG A C 1
ATOM 1689 O O . ARG A 1 208 ? 9.047 -25.640 -22.831 1.00 78.19 208 ARG A O 1
ATOM 1696 N N . LEU A 1 209 ? 11.171 -25.168 -22.266 1.00 79.25 209 LEU A N 1
ATOM 1697 C CA . LEU A 1 209 ? 11.010 -25.518 -20.849 1.00 79.25 209 LEU A CA 1
ATOM 1698 C C . LEU A 1 209 ? 9.899 -24.686 -20.193 1.00 79.25 209 LEU A C 1
ATOM 1700 O O . LEU A 1 209 ? 9.148 -25.218 -19.356 1.00 79.25 209 LEU A O 1
ATOM 1704 N N . MET A 1 210 ? 9.786 -23.408 -20.595 1.00 81.44 210 MET A N 1
ATOM 1705 C CA . MET A 1 210 ? 8.803 -22.424 -20.123 1.00 81.44 210 MET A CA 1
ATOM 1706 C C . MET A 1 210 ? 7.777 -21.989 -21.178 1.00 81.44 210 MET A C 1
ATOM 1708 O O . MET A 1 210 ? 7.535 -20.799 -21.369 1.00 81.44 210 MET A O 1
ATOM 1712 N N . SER A 1 211 ? 7.056 -22.942 -21.772 1.00 78.12 211 SER A N 1
ATOM 1713 C CA . SER A 1 211 ? 5.986 -22.668 -22.753 1.00 78.12 211 SER A CA 1
ATOM 1714 C C . SER A 1 211 ? 4.881 -21.699 -22.290 1.00 78.12 211 SER A C 1
ATOM 1716 O O . SER A 1 211 ? 4.232 -21.063 -23.115 1.00 78.12 211 SER A O 1
ATOM 1718 N N . LYS A 1 212 ? 4.662 -21.547 -20.974 1.00 80.38 212 LYS A N 1
ATOM 1719 C CA . LYS A 1 212 ? 3.666 -20.611 -20.413 1.00 80.38 212 LYS A CA 1
ATOM 1720 C C . LYS A 1 212 ? 4.174 -19.180 -20.255 1.00 80.38 212 LYS A C 1
ATOM 1722 O O . LYS A 1 212 ? 3.355 -18.272 -20.151 1.00 80.38 212 LYS A O 1
ATOM 1727 N N . LEU A 1 213 ? 5.491 -18.967 -20.207 1.00 83.69 213 LEU A N 1
ATOM 1728 C CA . LEU A 1 213 ? 6.044 -17.617 -20.197 1.00 83.69 213 LEU A CA 1
ATOM 1729 C C . LEU A 1 213 ? 5.937 -17.043 -21.608 1.00 83.69 213 LEU A C 1
ATOM 1731 O O . LEU A 1 213 ? 6.295 -17.692 -22.581 1.00 83.69 213 LEU A O 1
ATOM 1735 N N . THR A 1 214 ? 5.460 -15.815 -21.726 1.00 84.94 214 THR A N 1
ATOM 1736 C CA . THR A 1 214 ? 5.248 -15.131 -23.003 1.00 84.94 214 THR A CA 1
ATOM 1737 C C . THR A 1 214 ? 5.795 -13.719 -22.910 1.00 84.94 214 THR A C 1
ATOM 1739 O O . THR A 1 214 ? 6.030 -13.198 -21.818 1.00 84.94 214 THR A O 1
ATOM 1742 N N . ASP A 1 215 ? 5.939 -13.064 -24.054 1.00 86.31 215 ASP A N 1
ATOM 1743 C CA . ASP A 1 215 ? 6.413 -11.687 -24.136 1.00 86.31 215 ASP A CA 1
ATOM 1744 C C . ASP A 1 215 ? 5.597 -10.739 -23.242 1.00 86.31 215 ASP A C 1
ATOM 1746 O O . ASP A 1 215 ? 6.157 -9.882 -22.563 1.00 86.31 215 ASP A O 1
ATOM 1750 N N . ALA A 1 216 ? 4.277 -10.947 -23.172 1.00 83.69 216 ALA A N 1
ATOM 1751 C CA . ALA A 1 216 ? 3.351 -10.165 -22.353 1.00 83.69 216 ALA A CA 1
ATOM 1752 C C . ALA A 1 216 ? 3.500 -10.388 -20.832 1.00 83.69 216 ALA A C 1
ATOM 1754 O O . ALA A 1 216 ? 2.860 -9.688 -20.044 1.00 83.69 216 ALA A O 1
ATOM 1755 N N . LEU A 1 217 ? 4.299 -11.374 -20.409 1.00 78.81 217 LEU A N 1
ATOM 1756 C CA . LEU A 1 217 ? 4.590 -11.688 -19.005 1.00 78.81 217 LEU A CA 1
ATOM 1757 C C . LEU A 1 217 ? 5.927 -11.105 -18.538 1.00 78.81 217 LEU A C 1
ATOM 1759 O O . LEU A 1 217 ? 6.076 -10.821 -17.351 1.00 78.81 217 LEU A O 1
ATOM 1763 N N . ILE A 1 218 ? 6.883 -10.949 -19.457 1.00 86.94 218 ILE A N 1
ATOM 1764 C CA . ILE A 1 218 ? 8.288 -10.678 -19.134 1.00 86.94 218 ILE A CA 1
ATOM 1765 C C . ILE A 1 218 ? 8.701 -9.262 -19.519 1.00 86.94 218 ILE A C 1
ATOM 1767 O O . ILE A 1 218 ? 9.317 -8.571 -18.707 1.00 86.94 218 ILE A O 1
ATOM 1771 N N . TYR A 1 219 ? 8.342 -8.801 -20.715 1.00 88.19 219 TYR A N 1
ATOM 1772 C CA . TYR A 1 219 ? 8.805 -7.512 -21.210 1.00 88.19 219 TYR A CA 1
ATOM 1773 C C . TYR A 1 219 ? 7.973 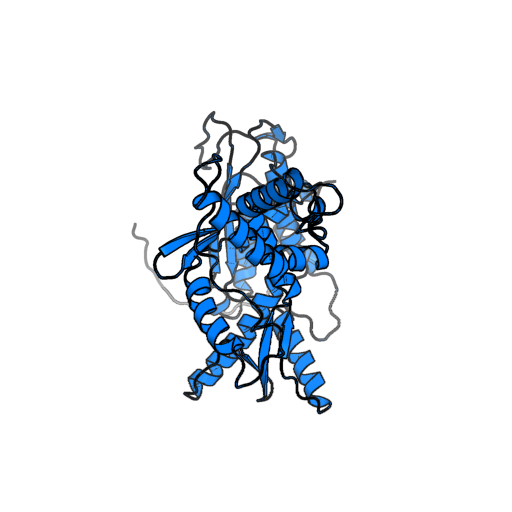-6.356 -20.632 1.00 88.19 219 TYR A C 1
ATOM 1775 O O . TYR A 1 219 ? 6.764 -6.306 -20.884 1.00 88.19 219 TYR A O 1
ATOM 1783 N N . PRO A 1 220 ? 8.564 -5.423 -19.853 1.00 84.12 220 PRO A N 1
ATOM 1784 C CA . PRO A 1 220 ? 7.827 -4.369 -19.147 1.00 84.12 220 PRO A CA 1
ATOM 1785 C C . PRO A 1 220 ? 6.863 -3.549 -20.012 1.00 84.12 220 PRO A C 1
ATOM 1787 O O . PRO A 1 220 ? 5.793 -3.161 -19.539 1.00 84.12 220 PRO A O 1
ATOM 1790 N N . GLU A 1 221 ? 7.217 -3.313 -21.273 1.00 83.19 221 GLU A N 1
ATOM 1791 C CA . GLU A 1 221 ? 6.432 -2.577 -22.263 1.00 83.19 221 GLU A CA 1
ATOM 1792 C C . GLU A 1 221 ? 5.232 -3.369 -22.808 1.00 83.19 221 GLU A C 1
ATOM 1794 O O . GLU A 1 221 ? 4.248 -2.773 -23.241 1.00 83.19 221 GLU A O 1
ATOM 1799 N N . LYS A 1 222 ? 5.270 -4.704 -22.722 1.00 83.00 222 LYS A N 1
ATOM 1800 C CA . LYS A 1 222 ? 4.196 -5.612 -23.154 1.00 83.00 222 LYS A CA 1
ATOM 1801 C C . LYS A 1 222 ? 3.325 -6.104 -21.989 1.00 83.00 222 LYS A C 1
ATOM 1803 O O . LYS A 1 222 ? 2.269 -6.699 -22.220 1.00 83.00 222 LYS A O 1
ATOM 1808 N N . ILE A 1 223 ? 3.729 -5.860 -20.736 1.00 79.62 223 ILE A N 1
ATOM 1809 C CA . ILE A 1 223 ? 2.997 -6.319 -19.546 1.00 79.62 223 ILE A CA 1
ATOM 1810 C C . ILE A 1 223 ? 1.674 -5.566 -19.380 1.00 79.62 223 ILE A C 1
ATOM 1812 O O . ILE A 1 223 ? 1.622 -4.376 -19.053 1.00 79.62 223 ILE A O 1
ATOM 1816 N N . ASN A 1 224 ? 0.570 -6.311 -19.461 1.00 71.19 224 ASN A N 1
ATOM 1817 C CA . ASN A 1 224 ? -0.726 -5.818 -19.012 1.00 71.19 224 ASN A CA 1
ATOM 1818 C C . ASN A 1 224 ? -0.775 -5.813 -17.475 1.00 71.19 224 ASN A C 1
ATOM 1820 O O . ASN A 1 224 ? -0.987 -6.841 -16.825 1.00 71.19 224 ASN A O 1
ATOM 1824 N N . LYS A 1 225 ? -0.621 -4.625 -16.882 1.00 65.94 225 LYS A N 1
ATOM 1825 C CA . LYS A 1 225 ? -0.553 -4.443 -15.423 1.00 65.94 225 LYS A CA 1
ATOM 1826 C C . LYS A 1 225 ? -1.829 -4.866 -14.671 1.00 65.94 225 LYS A C 1
ATOM 1828 O O . LYS A 1 225 ? -1.751 -5.051 -13.456 1.00 65.94 225 LYS A O 1
ATOM 1833 N N . ILE A 1 226 ? -2.959 -5.073 -15.356 1.00 52.47 226 ILE A N 1
ATOM 1834 C CA . ILE A 1 226 ? -4.273 -5.348 -14.748 1.00 52.47 226 ILE A CA 1
ATOM 1835 C C . ILE A 1 226 ? -4.507 -6.850 -14.497 1.00 52.47 226 ILE A C 1
ATOM 1837 O O . ILE A 1 226 ? -5.049 -7.221 -13.452 1.00 52.47 226 ILE A O 1
ATOM 1841 N N . LYS A 1 227 ? -4.086 -7.734 -15.412 1.00 60.09 227 LYS A N 1
ATOM 1842 C CA . LYS A 1 227 ? -4.390 -9.176 -15.329 1.00 60.09 227 LYS A CA 1
ATOM 1843 C C . LYS A 1 227 ? -3.547 -9.877 -14.252 1.00 60.09 227 LYS A C 1
ATOM 1845 O O . LYS A 1 227 ? -2.322 -9.800 -14.259 1.00 60.09 227 LYS A O 1
ATOM 1850 N N . LEU A 1 228 ? -4.217 -10.577 -13.330 1.00 56.91 228 LEU A N 1
ATOM 1851 C CA . LEU A 1 228 ? -3.599 -11.256 -12.180 1.00 56.91 228 LEU A CA 1
ATOM 1852 C C . LEU A 1 228 ? -3.011 -12.634 -12.525 1.00 56.91 228 LEU A C 1
ATOM 1854 O O . LEU A 1 228 ? -1.946 -12.982 -12.023 1.00 56.91 228 LEU A O 1
ATOM 1858 N N . SER A 1 229 ? -3.667 -13.393 -13.410 1.00 57.53 229 SER A N 1
ATOM 1859 C CA . SER A 1 229 ? -3.213 -14.728 -13.848 1.00 57.53 229 SER A CA 1
ATOM 1860 C C . SER A 1 229 ? -1.796 -14.722 -14.437 1.00 57.53 229 SER A C 1
ATOM 1862 O O . SER A 1 229 ? -1.112 -15.739 -14.425 1.00 57.53 229 SER A O 1
ATOM 1864 N N . ILE A 1 230 ? -1.353 -13.548 -14.887 1.00 63.16 230 ILE A N 1
ATOM 1865 C CA . ILE A 1 230 ? -0.040 -13.235 -15.451 1.00 63.16 230 ILE A CA 1
ATOM 1866 C C . ILE A 1 230 ? 1.060 -13.230 -14.369 1.00 63.16 230 ILE A C 1
ATOM 1868 O O . ILE A 1 230 ? 2.179 -13.667 -14.607 1.00 63.16 230 ILE A O 1
ATOM 1872 N N . VAL A 1 231 ? 0.758 -12.797 -13.142 1.00 66.81 231 VAL A N 1
ATOM 1873 C CA . VAL A 1 231 ? 1.777 -12.594 -12.093 1.00 66.81 231 VAL A CA 1
ATOM 1874 C C . VAL A 1 231 ? 2.198 -13.900 -11.422 1.00 66.81 231 VAL A C 1
ATOM 1876 O O . VAL A 1 231 ? 3.384 -14.140 -11.207 1.00 66.81 231 VAL A O 1
ATOM 1879 N N . ALA A 1 232 ? 1.229 -14.768 -11.132 1.00 72.19 232 ALA A N 1
ATOM 1880 C CA . ALA A 1 232 ? 1.481 -16.043 -10.464 1.00 72.19 232 ALA A CA 1
ATOM 1881 C C . ALA A 1 232 ? 2.316 -17.017 -11.318 1.00 72.19 232 ALA A C 1
ATOM 1883 O O . ALA A 1 232 ? 2.975 -17.901 -10.778 1.00 72.19 232 ALA A O 1
ATOM 1884 N N . GLN A 1 233 ? 2.303 -16.860 -12.647 1.00 78.56 233 GLN A N 1
ATOM 1885 C CA . GLN A 1 233 ? 3.109 -17.682 -13.553 1.00 78.56 233 GLN A CA 1
ATOM 1886 C C . GLN A 1 233 ? 4.595 -17.313 -13.493 1.00 78.56 233 GLN A C 1
ATOM 1888 O O . GLN A 1 233 ? 5.437 -18.211 -13.459 1.00 78.56 233 GLN A O 1
ATOM 1893 N N . VAL A 1 234 ? 4.907 -16.013 -13.427 1.00 82.50 234 VAL A N 1
ATOM 1894 C CA . VAL A 1 234 ? 6.287 -15.511 -13.330 1.00 82.50 234 VAL A CA 1
ATOM 1895 C C . VAL A 1 234 ? 6.923 -15.922 -12.002 1.00 82.50 234 VAL A C 1
ATOM 1897 O O . VAL A 1 234 ? 8.025 -16.453 -11.992 1.00 82.50 234 VAL A O 1
ATOM 1900 N N . PHE A 1 235 ? 6.203 -15.771 -10.888 1.00 80.75 235 PHE A N 1
ATOM 1901 C CA . PHE A 1 235 ? 6.678 -16.176 -9.557 1.00 80.75 235 PHE A CA 1
ATOM 1902 C C . PHE A 1 235 ? 6.370 -17.641 -9.221 1.00 80.75 235 PHE A C 1
ATOM 1904 O O . PHE A 1 235 ? 6.154 -17.996 -8.063 1.00 80.75 235 PHE A O 1
ATOM 1911 N N . SER A 1 236 ? 6.305 -18.506 -10.233 1.00 82.00 236 SER A N 1
ATOM 1912 C CA . SER A 1 236 ? 6.028 -19.919 -10.008 1.00 82.00 236 SER A CA 1
ATOM 1913 C C . SER A 1 236 ? 7.285 -20.683 -9.597 1.00 82.00 236 SER A C 1
ATOM 1915 O O . SER A 1 236 ? 8.399 -20.386 -10.029 1.00 82.00 236 SER A O 1
ATOM 1917 N N . GLN A 1 237 ? 7.084 -21.748 -8.821 1.00 79.69 237 GLN A N 1
ATOM 1918 C CA . GLN A 1 237 ? 8.153 -22.668 -8.429 1.00 79.69 237 GLN A CA 1
ATOM 1919 C C . GLN A 1 237 ? 8.942 -23.198 -9.638 1.00 79.69 237 GLN A C 1
ATOM 1921 O O . GLN A 1 237 ? 10.161 -23.326 -9.574 1.00 79.69 237 GLN A O 1
ATOM 1926 N N . ARG A 1 238 ? 8.256 -23.481 -10.755 1.00 80.00 238 ARG A N 1
ATOM 1927 C CA . ARG A 1 238 ? 8.884 -24.048 -11.954 1.00 80.00 238 ARG A CA 1
ATOM 1928 C C . ARG A 1 238 ? 9.863 -23.062 -12.600 1.00 80.00 238 ARG A C 1
ATOM 1930 O O . ARG A 1 238 ? 10.936 -23.486 -13.016 1.00 80.00 238 ARG A O 1
ATOM 1937 N N . VAL A 1 239 ? 9.507 -21.774 -12.637 1.00 83.94 239 VAL A N 1
ATOM 1938 C CA . VAL A 1 239 ? 10.390 -20.702 -13.123 1.00 83.94 239 VAL A CA 1
ATOM 1939 C C . VAL A 1 239 ? 11.635 -20.624 -12.244 1.00 83.94 239 VAL A C 1
ATOM 1941 O O . VAL A 1 239 ? 12.738 -20.766 -12.760 1.00 83.94 239 VAL A O 1
ATOM 1944 N N . GLY A 1 240 ? 11.471 -20.528 -10.920 1.00 82.69 240 GLY A N 1
ATOM 1945 C CA . GLY A 1 240 ? 12.603 -20.474 -9.987 1.00 82.69 240 GLY A CA 1
ATOM 1946 C C . GLY A 1 240 ? 13.534 -21.691 -10.082 1.00 82.69 240 GLY A C 1
ATOM 1947 O O . GLY A 1 240 ? 14.751 -21.539 -10.168 1.00 82.69 240 GLY A O 1
ATOM 1948 N N . ALA A 1 241 ? 12.972 -22.902 -10.146 1.00 78.62 241 ALA A N 1
ATOM 1949 C CA . ALA A 1 241 ? 13.751 -24.138 -10.215 1.00 78.62 241 ALA A CA 1
ATOM 1950 C C . ALA A 1 241 ? 14.564 -24.273 -11.514 1.00 78.62 241 ALA A C 1
ATOM 1952 O O . ALA A 1 241 ? 15.701 -24.747 -11.485 1.00 78.62 241 ALA A O 1
ATOM 1953 N N . ILE A 1 242 ? 14.002 -23.868 -12.656 1.00 81.81 242 ILE A N 1
ATOM 1954 C CA . ILE A 1 242 ? 14.696 -23.970 -13.947 1.00 81.81 242 ILE A CA 1
ATOM 1955 C C . ILE A 1 242 ? 15.700 -22.833 -14.106 1.00 81.81 242 ILE A C 1
ATOM 1957 O O . ILE A 1 242 ? 16.823 -23.108 -14.516 1.00 81.81 242 ILE A O 1
ATOM 1961 N N . MET A 1 243 ? 15.359 -21.606 -13.695 1.00 83.94 243 MET A N 1
ATOM 1962 C CA . MET A 1 243 ? 16.314 -20.492 -13.619 1.00 83.94 243 MET A CA 1
ATOM 1963 C C . MET A 1 243 ? 17.578 -20.898 -12.868 1.00 83.94 243 MET A C 1
ATOM 1965 O O . MET A 1 243 ? 18.688 -20.713 -13.355 1.00 83.94 243 MET A O 1
ATOM 1969 N N . LYS A 1 244 ? 17.396 -21.524 -11.706 1.00 76.38 244 LYS A N 1
ATOM 1970 C CA . LYS A 1 244 ? 18.482 -22.060 -10.896 1.00 76.38 244 LYS A CA 1
ATOM 1971 C C . LYS A 1 244 ? 19.270 -23.159 -11.610 1.00 76.38 244 LYS A C 1
ATOM 1973 O O . LYS A 1 244 ? 20.497 -23.149 -11.584 1.00 76.38 244 LYS A O 1
ATOM 1978 N N . ARG A 1 245 ? 18.584 -24.132 -12.218 1.00 76.75 245 ARG A N 1
ATOM 1979 C CA . ARG A 1 245 ? 19.244 -25.232 -12.936 1.00 76.75 245 ARG A CA 1
ATOM 1980 C C . ARG A 1 245 ? 20.129 -24.699 -14.061 1.00 76.75 245 ARG A C 1
ATOM 1982 O O . ARG A 1 245 ? 21.272 -25.128 -14.160 1.00 76.75 245 ARG A O 1
ATOM 1989 N N . ILE A 1 246 ? 19.612 -23.759 -14.854 1.00 75.75 246 ILE A N 1
ATOM 1990 C CA . ILE A 1 246 ? 20.374 -23.101 -15.916 1.00 75.75 246 ILE A CA 1
ATOM 1991 C C . ILE A 1 246 ? 21.567 -22.369 -15.303 1.00 75.75 246 ILE A C 1
ATOM 1993 O O . ILE A 1 246 ? 22.688 -22.662 -15.684 1.00 75.75 246 ILE A O 1
ATOM 1997 N N . ALA A 1 247 ? 21.360 -21.539 -14.276 1.00 70.81 247 ALA A N 1
ATOM 1998 C CA . ALA A 1 247 ? 22.437 -20.814 -13.598 1.00 70.81 247 ALA A CA 1
ATOM 1999 C C . ALA A 1 247 ? 23.592 -21.721 -13.122 1.00 70.81 247 ALA A C 1
ATOM 2001 O O . ALA A 1 247 ? 24.761 -21.396 -13.325 1.00 70.81 247 ALA A O 1
ATOM 2002 N N . LYS A 1 248 ? 23.279 -22.887 -12.537 1.00 71.69 248 LYS A N 1
ATOM 2003 C CA . LYS A 1 248 ? 24.284 -23.876 -12.110 1.00 71.69 248 LYS A CA 1
ATOM 2004 C C . LYS A 1 248 ? 25.044 -24.467 -13.301 1.00 71.69 248 LYS A C 1
ATOM 2006 O O . LYS A 1 248 ? 26.269 -24.497 -13.278 1.00 71.69 248 LYS A O 1
ATOM 2011 N N . MET A 1 249 ? 24.328 -24.857 -14.359 1.00 70.00 249 MET A N 1
ATOM 2012 C CA . MET A 1 249 ? 24.932 -25.405 -15.579 1.00 70.00 249 MET A CA 1
ATOM 2013 C C . MET A 1 249 ? 25.850 -24.390 -16.274 1.00 70.00 249 MET A C 1
ATOM 2015 O O . MET A 1 249 ? 26.966 -24.747 -16.638 1.00 70.00 249 MET A O 1
ATOM 2019 N N . THR A 1 250 ? 25.429 -23.127 -16.393 1.00 65.94 250 THR A N 1
ATOM 2020 C CA . THR A 1 250 ? 26.225 -22.068 -17.037 1.00 65.94 250 THR A CA 1
ATOM 2021 C C . THR A 1 250 ? 27.479 -21.703 -16.234 1.00 65.94 250 THR A C 1
ATOM 2023 O O . THR A 1 250 ? 28.481 -21.297 -16.812 1.00 65.94 250 THR A O 1
ATOM 2026 N N . ASN A 1 251 ? 27.456 -21.857 -14.905 1.00 59.06 251 ASN A N 1
ATOM 2027 C CA . ASN A 1 251 ? 28.616 -21.584 -14.048 1.00 59.06 251 ASN A CA 1
ATOM 2028 C C . ASN A 1 251 ? 29.647 -22.723 -14.014 1.00 59.06 251 ASN A C 1
ATOM 2030 O O . ASN A 1 251 ? 30.811 -22.460 -13.712 1.00 59.06 251 ASN A O 1
ATOM 2034 N N . GLU A 1 252 ? 29.230 -23.962 -14.282 1.00 55.31 252 GLU A N 1
ATOM 2035 C CA . GLU A 1 252 ? 30.099 -25.148 -14.299 1.00 55.31 252 GLU A CA 1
ATOM 2036 C C . GLU A 1 252 ? 30.733 -25.396 -15.684 1.00 55.31 252 GLU A C 1
ATOM 2038 O O . GLU A 1 252 ? 31.794 -26.013 -15.775 1.00 55.31 252 GLU A O 1
ATOM 2043 N N . SER A 1 253 ? 30.145 -24.874 -16.767 1.00 48.12 253 SER A N 1
ATOM 2044 C CA . SER A 1 253 ? 30.716 -24.940 -18.115 1.00 48.12 253 SER A CA 1
ATOM 2045 C C . SER A 1 253 ? 31.716 -23.808 -18.379 1.00 48.12 253 SER A C 1
ATOM 2047 O O . SER A 1 253 ? 31.376 -22.633 -18.283 1.00 48.12 253 SER A O 1
ATOM 2049 N N . THR A 1 254 ? 32.928 -24.135 -18.834 1.00 44.84 254 THR A N 1
ATOM 2050 C CA . THR A 1 254 ? 33.970 -23.201 -19.321 1.00 44.84 254 THR A CA 1
ATOM 2051 C C . THR A 1 254 ? 33.596 -22.427 -20.599 1.00 44.84 254 THR A C 1
ATOM 2053 O O . THR A 1 254 ? 34.458 -21.821 -21.230 1.00 44.84 254 THR A O 1
ATOM 2056 N N . PHE A 1 255 ? 32.322 -22.417 -20.989 1.00 45.00 255 PHE A N 1
ATOM 2057 C CA . PHE A 1 255 ? 31.814 -21.745 -22.176 1.00 45.00 255 PHE A CA 1
ATOM 2058 C C . PHE A 1 255 ? 30.588 -20.895 -21.822 1.00 45.00 255 PHE A C 1
ATOM 2060 O O . PHE A 1 255 ? 29.619 -21.402 -21.265 1.00 45.00 255 PHE A O 1
ATOM 2067 N N . THR A 1 256 ? 30.635 -19.634 -22.263 1.00 39.91 256 THR A N 1
ATOM 2068 C CA . THR A 1 256 ? 29.591 -18.586 -22.309 1.00 39.91 256 THR A CA 1
ATOM 2069 C C . THR A 1 256 ? 29.604 -17.504 -21.212 1.00 39.91 256 THR A C 1
ATOM 2071 O O . THR A 1 256 ? 29.662 -17.752 -20.013 1.00 39.91 256 THR A O 1
ATOM 2074 N N . GLU A 1 257 ? 29.567 -16.252 -21.684 1.00 42.84 257 GLU A N 1
ATOM 2075 C CA . GLU A 1 257 ? 29.859 -14.985 -20.987 1.00 42.84 257 GLU A CA 1
ATOM 2076 C C . GLU A 1 257 ? 28.780 -14.474 -20.008 1.00 42.84 257 GLU A C 1
ATOM 2078 O O . GLU A 1 257 ? 28.834 -13.320 -19.591 1.00 42.84 257 GLU A O 1
ATOM 2083 N N . HIS A 1 258 ? 27.799 -15.280 -19.596 1.00 45.75 258 HIS A N 1
ATOM 2084 C CA . HIS A 1 258 ? 26.669 -14.773 -18.802 1.00 45.75 258 HIS A CA 1
ATOM 2085 C C . HIS A 1 258 ? 26.365 -15.673 -17.595 1.00 45.75 258 HIS A C 1
ATOM 2087 O O . HIS A 1 258 ? 25.655 -16.669 -17.696 1.00 45.75 258 HIS A O 1
ATOM 2093 N N . LYS A 1 259 ? 26.916 -15.299 -16.430 1.00 42.59 259 LYS A N 1
ATOM 2094 C CA . LYS A 1 259 ? 26.762 -16.005 -15.144 1.00 42.59 259 LYS A CA 1
ATOM 2095 C C . LYS A 1 259 ? 25.538 -15.523 -14.354 1.00 42.59 259 LYS A C 1
ATOM 2097 O O . LYS A 1 259 ? 25.299 -14.321 -14.259 1.00 42.59 259 LYS A O 1
ATOM 2102 N N . ILE A 1 260 ? 24.820 -16.449 -13.711 1.00 47.03 260 ILE A N 1
ATOM 2103 C CA . ILE A 1 260 ? 23.760 -16.173 -12.716 1.00 47.03 260 ILE A CA 1
ATOM 2104 C C . ILE A 1 260 ? 24.044 -16.996 -11.443 1.00 47.03 260 ILE A C 1
ATOM 2106 O O . ILE A 1 260 ? 24.578 -18.090 -11.528 1.00 47.03 260 ILE A O 1
ATOM 2110 N N . ASP A 1 261 ? 23.736 -16.451 -10.264 1.00 48.12 261 ASP A N 1
ATOM 2111 C CA . ASP A 1 261 ? 24.163 -16.911 -8.925 1.00 48.12 261 ASP A CA 1
ATOM 2112 C C . ASP A 1 261 ? 23.616 -18.299 -8.480 1.00 48.12 261 ASP A C 1
ATOM 2114 O O . ASP A 1 261 ? 22.489 -18.676 -8.801 1.00 48.12 261 ASP A O 1
ATOM 2118 N N . LEU A 1 262 ? 24.414 -19.037 -7.692 1.00 47.03 262 LEU A N 1
ATOM 2119 C CA . LEU A 1 262 ? 24.242 -20.438 -7.259 1.00 47.03 262 LEU A CA 1
ATOM 2120 C C . LEU A 1 262 ? 23.191 -20.660 -6.147 1.00 47.03 262 LEU A C 1
ATOM 2122 O O . LEU A 1 262 ? 22.826 -21.799 -5.866 1.00 47.03 262 LEU A O 1
ATOM 2126 N N . GLU A 1 263 ? 22.674 -19.609 -5.510 1.00 50.53 263 GLU A N 1
ATOM 2127 C CA . GLU A 1 263 ? 21.911 -19.731 -4.253 1.00 50.53 263 GLU A CA 1
ATOM 2128 C C . GLU A 1 263 ? 20.441 -20.173 -4.346 1.00 50.53 263 GLU A C 1
ATOM 2130 O O . GLU A 1 263 ? 19.784 -20.332 -3.320 1.00 50.53 263 GLU A O 1
ATOM 2135 N N . ALA A 1 264 ? 19.892 -20.458 -5.526 1.00 48.28 264 ALA A N 1
ATOM 2136 C CA . ALA A 1 264 ? 18.479 -20.838 -5.650 1.00 48.28 264 ALA A CA 1
ATOM 2137 C C . ALA A 1 264 ? 18.176 -22.333 -5.312 1.00 48.28 264 ALA A C 1
ATOM 2139 O O . ALA A 1 264 ? 17.207 -22.902 -5.810 1.00 48.28 264 ALA A O 1
ATOM 2140 N N . GLU A 1 265 ? 18.995 -22.945 -4.433 1.00 42.22 265 GLU A N 1
ATOM 2141 C CA . GLU A 1 265 ? 19.005 -24.304 -3.820 1.00 42.22 265 GLU A CA 1
ATOM 2142 C C . GLU A 1 265 ? 17.636 -25.039 -3.748 1.00 42.22 265 GLU A C 1
ATOM 2144 O O . GLU A 1 265 ? 17.441 -26.161 -4.208 1.00 42.22 265 GLU A O 1
ATOM 2149 N N . ASP A 1 266 ? 16.633 -24.373 -3.175 1.00 48.34 266 ASP A N 1
ATOM 2150 C CA . ASP A 1 266 ? 15.881 -25.054 -2.110 1.00 48.34 266 ASP A CA 1
ATOM 2151 C C . ASP A 1 266 ? 14.342 -25.015 -2.222 1.00 48.34 266 ASP A C 1
ATOM 2153 O O . ASP A 1 266 ? 13.629 -24.925 -1.230 1.00 48.34 266 ASP A O 1
ATOM 2157 N N . THR A 1 267 ? 13.767 -25.056 -3.430 1.00 47.81 267 THR A N 1
ATOM 2158 C CA . THR A 1 267 ? 12.300 -24.885 -3.605 1.00 47.81 267 THR A CA 1
ATOM 2159 C C . THR A 1 267 ? 11.606 -26.020 -4.369 1.00 47.81 267 THR A C 1
ATOM 2161 O O . THR A 1 267 ? 10.899 -25.796 -5.352 1.00 47.81 267 THR A O 1
ATOM 2164 N N . GLY A 1 268 ? 11.772 -27.275 -3.934 1.00 41.28 268 GLY A N 1
ATOM 2165 C CA . GLY A 1 268 ? 11.170 -28.456 -4.576 1.00 41.28 268 GLY A CA 1
ATOM 2166 C C . GLY A 1 268 ? 10.045 -29.146 -3.782 1.00 41.28 268 GLY A C 1
ATOM 2167 O O . GLY A 1 268 ? 10.306 -29.821 -2.801 1.00 41.28 268 GLY A O 1
ATOM 2168 N N . LYS A 1 269 ? 8.804 -29.086 -4.291 1.00 50.50 269 LYS A N 1
ATOM 2169 C CA . LYS A 1 269 ? 7.619 -29.935 -3.975 1.00 50.50 269 LYS A CA 1
ATOM 2170 C C . LYS A 1 269 ? 6.992 -29.952 -2.563 1.00 50.50 269 LYS A C 1
ATOM 2172 O O . LYS A 1 269 ? 5.797 -30.237 -2.513 1.00 50.50 269 LYS A O 1
ATOM 2177 N N . GLU A 1 270 ? 7.675 -29.633 -1.466 1.00 53.34 270 GLU A N 1
ATOM 2178 C CA . GLU A 1 270 ? 7.098 -29.792 -0.106 1.00 53.34 270 GLU A CA 1
ATOM 2179 C C . GLU A 1 270 ? 5.860 -28.919 0.187 1.00 53.34 270 GLU A C 1
ATOM 2181 O O . GLU A 1 270 ? 4.957 -29.324 0.918 1.00 53.34 270 GLU A O 1
ATOM 2186 N N . LEU A 1 271 ? 5.762 -27.746 -0.443 1.00 58.84 271 LEU A N 1
ATOM 2187 C CA . LEU A 1 271 ? 4.739 -26.731 -0.146 1.00 58.84 271 LEU A CA 1
ATOM 2188 C C . LEU A 1 271 ? 3.515 -26.779 -1.077 1.00 58.84 271 LEU A C 1
ATOM 2190 O O . LEU A 1 271 ? 2.732 -25.836 -1.146 1.00 58.84 271 LEU A O 1
ATOM 2194 N N . ARG A 1 272 ? 3.327 -27.863 -1.843 1.00 59.44 272 ARG A N 1
ATOM 2195 C CA . ARG A 1 272 ? 2.149 -28.037 -2.718 1.00 59.44 272 ARG A CA 1
ATOM 2196 C C . ARG A 1 272 ? 1.017 -28.790 -2.008 1.00 59.44 272 ARG A C 1
ATOM 2198 O O . ARG A 1 272 ? 0.366 -29.646 -2.602 1.00 59.44 272 ARG A O 1
ATOM 2205 N N . SER A 1 273 ? 0.816 -28.488 -0.730 1.00 63.62 273 SER A N 1
ATOM 2206 C CA . SER A 1 273 ? -0.206 -29.071 0.143 1.00 63.62 273 SER A CA 1
ATOM 2207 C C . SER A 1 273 ? -0.913 -27.963 0.927 1.00 63.62 273 SER A C 1
ATOM 2209 O O . SER A 1 273 ? -0.422 -26.840 1.004 1.00 63.62 273 SER A O 1
ATOM 2211 N N . SER A 1 274 ? -2.095 -28.236 1.477 1.00 60.53 274 SER A N 1
ATOM 2212 C CA . SER A 1 274 ? -2.757 -27.279 2.369 1.00 60.53 274 SER A CA 1
ATOM 2213 C C . SER A 1 274 ? -1.941 -27.084 3.650 1.00 60.53 274 SER A C 1
ATOM 2215 O O . SER A 1 274 ? -1.319 -28.023 4.146 1.00 60.53 274 SER A O 1
ATOM 2217 N N . VAL A 1 275 ? -1.972 -25.873 4.210 1.00 71.00 275 VAL A N 1
ATOM 2218 C CA . VAL A 1 275 ? -1.329 -25.588 5.499 1.00 71.00 275 VAL A CA 1
ATOM 2219 C C . VAL A 1 275 ? -2.032 -26.389 6.598 1.00 71.00 275 VAL A C 1
ATOM 2221 O O . VAL A 1 275 ? -3.226 -26.220 6.837 1.00 71.00 275 VAL A O 1
ATOM 2224 N N . THR A 1 276 ? -1.281 -27.258 7.269 1.00 77.00 276 THR A N 1
ATOM 2225 C CA . THR A 1 276 ? -1.694 -28.006 8.467 1.00 77.00 276 THR A CA 1
ATOM 2226 C C . THR A 1 276 ? -0.770 -27.661 9.634 1.00 77.00 276 THR A C 1
ATOM 2228 O O . THR A 1 276 ? 0.300 -27.086 9.434 1.00 77.00 276 THR A O 1
ATOM 2231 N N . LEU A 1 277 ? -1.147 -28.024 10.862 1.00 75.88 277 LEU A N 1
ATOM 2232 C CA . LEU A 1 277 ? -0.334 -27.764 12.062 1.00 75.88 277 LEU A CA 1
ATOM 2233 C C . LEU A 1 277 ? 1.069 -28.394 12.003 1.00 75.88 277 LEU A C 1
ATOM 2235 O O . LEU A 1 277 ? 1.985 -27.895 12.639 1.00 75.88 277 LEU A O 1
ATOM 2239 N N . THR A 1 278 ? 1.246 -29.456 11.217 1.00 80.06 278 THR A N 1
ATOM 2240 C CA . THR A 1 278 ? 2.509 -30.200 11.076 1.00 80.06 278 THR A CA 1
ATOM 2241 C C . THR A 1 278 ? 3.184 -29.970 9.725 1.00 80.06 278 THR A C 1
ATOM 2243 O O . THR A 1 278 ? 4.044 -30.743 9.314 1.00 80.06 278 THR A O 1
ATOM 2246 N N . SER A 1 279 ? 2.733 -28.970 8.970 1.00 76.75 279 SER A N 1
ATOM 2247 C CA . SER A 1 279 ? 3.156 -28.784 7.589 1.00 76.75 279 SER A CA 1
ATOM 2248 C C . SER A 1 279 ? 4.529 -28.106 7.490 1.00 76.75 279 SER A C 1
ATOM 2250 O O . SER A 1 279 ? 4.781 -27.170 8.254 1.00 76.75 279 SER A O 1
ATOM 2252 N N . PRO A 1 280 ? 5.370 -28.457 6.495 1.00 75.25 280 PRO A N 1
ATOM 2253 C CA . PRO A 1 280 ? 6.656 -27.787 6.255 1.00 75.25 280 PRO A CA 1
ATOM 2254 C C . PRO A 1 280 ? 6.517 -26.284 5.951 1.00 75.25 280 PRO A C 1
ATOM 2256 O O . PRO A 1 280 ? 7.490 -25.537 6.033 1.00 75.25 280 PRO A O 1
ATOM 2259 N N . HIS A 1 281 ? 5.297 -25.806 5.664 1.00 75.81 281 HIS A N 1
ATOM 2260 C CA . HIS A 1 281 ? 4.996 -24.382 5.519 1.00 75.81 281 HIS A CA 1
ATOM 2261 C C . HIS A 1 281 ? 5.473 -23.551 6.713 1.00 75.81 281 HIS A C 1
ATOM 2263 O O . HIS A 1 281 ? 5.952 -22.447 6.493 1.00 75.81 281 HIS A O 1
ATOM 2269 N N . TRP A 1 282 ? 5.367 -24.045 7.952 1.00 78.06 282 TRP A N 1
ATOM 2270 C CA . TRP A 1 282 ? 5.754 -23.263 9.134 1.00 78.06 282 TRP A CA 1
ATOM 2271 C C . TRP A 1 282 ? 7.245 -22.931 9.144 1.00 78.06 282 TRP A C 1
ATOM 2273 O O . TRP A 1 282 ? 7.612 -21.768 9.303 1.00 78.06 282 TRP A O 1
ATOM 2283 N N . GLU A 1 283 ? 8.099 -23.923 8.891 1.00 79.12 283 GLU A N 1
ATOM 2284 C CA . GLU A 1 283 ? 9.546 -23.717 8.799 1.00 79.12 283 GLU A CA 1
ATOM 2285 C C . GLU A 1 283 ? 9.906 -22.815 7.611 1.00 79.12 283 GLU A C 1
ATOM 2287 O O . GLU A 1 283 ? 10.703 -21.884 7.750 1.00 79.12 283 GLU A O 1
ATOM 2292 N N . PHE A 1 284 ? 9.260 -23.030 6.459 1.00 78.19 284 PHE A N 1
ATOM 2293 C CA . PHE A 1 284 ? 9.428 -22.167 5.293 1.00 78.19 284 PHE A CA 1
ATOM 2294 C C . PHE A 1 284 ? 9.067 -20.707 5.596 1.00 78.19 284 PHE A C 1
ATOM 2296 O O . PHE A 1 284 ? 9.819 -19.802 5.231 1.00 78.19 284 PHE A O 1
ATOM 2303 N N . TRP A 1 285 ? 7.944 -20.458 6.278 1.00 73.62 285 TRP A N 1
ATOM 2304 C CA . TRP A 1 285 ? 7.527 -19.109 6.657 1.00 73.62 285 TRP A CA 1
ATOM 2305 C C . TRP A 1 285 ? 8.528 -18.466 7.612 1.00 73.62 285 TRP A C 1
ATOM 2307 O O . TRP A 1 285 ? 8.887 -17.315 7.384 1.00 73.62 285 TRP A O 1
ATOM 2317 N N . HIS A 1 286 ? 9.035 -19.192 8.614 1.00 75.81 286 HIS A N 1
ATOM 2318 C CA . HIS A 1 286 ? 10.054 -18.670 9.531 1.00 75.81 286 HIS A CA 1
ATOM 2319 C C . HIS A 1 286 ? 11.324 -18.225 8.799 1.00 75.81 286 HIS A C 1
ATOM 2321 O O . HIS A 1 286 ? 11.739 -17.077 8.958 1.00 75.81 286 HIS A O 1
ATOM 2327 N N . LYS A 1 287 ? 11.873 -19.070 7.917 1.00 74.12 287 LYS A N 1
ATOM 2328 C CA . LYS A 1 287 ? 13.031 -18.707 7.079 1.00 74.12 287 LYS A CA 1
ATOM 2329 C C . LYS A 1 287 ? 12.715 -17.528 6.153 1.00 74.12 287 LYS A C 1
ATOM 2331 O O . LYS A 1 287 ? 13.515 -16.611 5.992 1.00 74.12 287 LYS A O 1
ATOM 2336 N N . THR A 1 288 ? 11.518 -17.513 5.568 1.00 70.50 288 THR A N 1
ATOM 2337 C CA . THR A 1 288 ? 11.077 -16.429 4.678 1.00 70.50 288 THR A CA 1
ATOM 2338 C C . THR A 1 288 ? 10.938 -15.102 5.424 1.00 70.50 288 THR A C 1
ATOM 2340 O O . THR A 1 288 ? 11.283 -14.062 4.868 1.00 70.50 288 THR A O 1
ATOM 2343 N N . PHE A 1 289 ? 10.474 -15.107 6.677 1.00 72.62 289 PHE A N 1
ATOM 2344 C CA . PHE A 1 289 ? 10.351 -13.898 7.495 1.00 72.62 289 PHE A CA 1
ATOM 2345 C C . PHE A 1 289 ? 11.700 -13.224 7.740 1.00 72.62 289 PHE A C 1
ATOM 2347 O O . PHE A 1 289 ? 11.778 -12.001 7.649 1.00 72.62 289 PHE A O 1
ATOM 2354 N N . GLU A 1 290 ? 12.764 -13.988 7.987 1.00 70.94 290 GLU A N 1
ATOM 2355 C CA . GLU A 1 290 ? 14.119 -13.438 8.132 1.00 70.94 290 GLU A CA 1
ATOM 2356 C C . GLU A 1 290 ? 14.561 -12.703 6.859 1.00 70.94 290 GLU A C 1
ATOM 2358 O O . GLU A 1 290 ? 15.033 -11.564 6.916 1.00 70.94 290 GLU A O 1
ATOM 2363 N N . VAL A 1 291 ? 14.307 -13.308 5.695 1.00 66.25 291 VAL A N 1
ATOM 2364 C CA . VAL A 1 291 ? 14.612 -12.701 4.394 1.00 66.25 291 VAL A CA 1
ATOM 2365 C C . VAL A 1 291 ? 13.759 -11.452 4.159 1.00 66.25 291 VAL A C 1
ATOM 2367 O O . VAL A 1 291 ? 14.308 -10.409 3.802 1.00 66.25 291 VAL A O 1
ATOM 2370 N N . LEU A 1 292 ? 12.442 -11.517 4.388 1.00 65.00 292 LEU A N 1
ATOM 2371 C CA . LEU A 1 292 ? 11.519 -10.386 4.216 1.00 65.00 292 LEU A CA 1
ATOM 2372 C C . LEU A 1 292 ? 11.878 -9.208 5.133 1.00 65.00 292 LEU A C 1
ATOM 2374 O O . LEU A 1 292 ? 11.866 -8.067 4.679 1.00 65.00 292 LEU A O 1
ATOM 2378 N N . ASN A 1 293 ? 12.258 -9.471 6.385 1.00 65.50 293 ASN A N 1
ATOM 2379 C CA . ASN A 1 293 ? 12.669 -8.437 7.339 1.00 65.50 293 ASN A CA 1
ATOM 2380 C C . ASN A 1 293 ? 14.008 -7.785 6.968 1.00 65.50 293 ASN A C 1
ATOM 2382 O O . ASN A 1 293 ? 14.255 -6.635 7.330 1.00 65.50 293 ASN A O 1
ATOM 2386 N N . SER A 1 294 ? 14.867 -8.486 6.222 1.00 67.50 294 SER A N 1
ATOM 2387 C CA . SER A 1 294 ? 16.105 -7.908 5.685 1.00 67.50 294 SER A CA 1
ATOM 2388 C C . SER A 1 294 ? 15.870 -6.959 4.499 1.00 67.50 294 SER A C 1
ATOM 2390 O O . SER A 1 294 ? 16.762 -6.184 4.142 1.00 67.50 294 SER A O 1
ATOM 2392 N N . MET A 1 295 ? 14.677 -6.987 3.888 1.00 63.97 295 MET A N 1
ATOM 2393 C CA . MET A 1 295 ? 14.354 -6.150 2.733 1.00 63.97 295 MET A CA 1
ATOM 2394 C C . MET A 1 295 ? 14.175 -4.694 3.161 1.00 63.97 295 MET A C 1
ATOM 2396 O O . MET A 1 295 ? 13.327 -4.361 3.986 1.00 63.97 295 MET A O 1
ATOM 2400 N N . LYS A 1 296 ? 14.939 -3.788 2.549 1.00 44.31 296 LYS A N 1
ATOM 2401 C CA . LYS A 1 296 ? 14.821 -2.346 2.798 1.00 44.31 296 LYS A CA 1
ATOM 2402 C C . LYS A 1 296 ? 13.996 -1.677 1.702 1.00 44.31 296 LYS A C 1
ATOM 2404 O O . LYS A 1 296 ? 14.365 -1.754 0.535 1.00 44.31 296 LYS A O 1
ATOM 2409 N N . ASN A 1 297 ? 12.932 -0.971 2.091 1.00 44.97 297 ASN A N 1
ATOM 2410 C CA . ASN A 1 297 ? 12.282 0.071 1.289 1.00 44.97 297 ASN A CA 1
ATOM 2411 C C . ASN A 1 297 ? 11.791 1.197 2.217 1.00 44.97 297 ASN A C 1
ATOM 2413 O O . ASN A 1 297 ? 10.998 0.955 3.122 1.00 44.97 297 ASN A O 1
ATOM 2417 N N . PHE A 1 298 ? 12.277 2.417 1.984 1.00 35.00 298 PHE A N 1
ATOM 2418 C CA . PHE A 1 298 ? 11.838 3.644 2.657 1.00 35.00 298 PHE A CA 1
ATOM 2419 C C . PHE A 1 298 ? 10.502 4.116 2.056 1.00 35.00 298 PHE A C 1
ATOM 2421 O O . PHE A 1 298 ? 10.326 4.032 0.840 1.00 35.00 298 PHE A O 1
ATOM 2428 N N . ASN A 1 299 ? 9.553 4.586 2.873 1.00 44.91 299 ASN A N 1
ATOM 2429 C CA . ASN A 1 299 ? 8.230 5.018 2.409 1.00 44.91 299 ASN A CA 1
ATOM 2430 C C . ASN A 1 299 ? 8.103 6.555 2.325 1.00 44.91 299 ASN A C 1
ATOM 2432 O O . ASN A 1 299 ? 8.048 7.249 3.334 1.00 44.91 299 ASN A O 1
ATOM 2436 N N . GLN A 1 300 ? 7.960 7.070 1.099 1.00 44.22 300 GLN A N 1
ATOM 2437 C CA . GLN A 1 300 ? 7.514 8.440 0.769 1.00 44.22 300 GLN A CA 1
ATOM 2438 C C . GLN A 1 300 ? 6.089 8.438 0.164 1.00 44.22 300 GLN A C 1
ATOM 2440 O O . GLN A 1 300 ? 5.658 9.380 -0.498 1.00 44.22 300 GLN A O 1
ATOM 2445 N N . ASP A 1 301 ? 5.310 7.378 0.405 1.00 53.94 301 ASP A N 1
ATOM 2446 C CA . ASP A 1 301 ? 4.070 7.085 -0.327 1.00 53.94 301 ASP A CA 1
ATOM 2447 C C . ASP A 1 301 ? 3.036 8.227 -0.386 1.00 53.94 301 ASP A C 1
ATOM 2449 O O . ASP A 1 301 ? 2.402 8.388 -1.428 1.00 53.94 301 ASP A O 1
ATOM 2453 N N . PRO A 1 302 ? 2.792 9.036 0.665 1.00 54.69 302 PRO A N 1
ATOM 2454 C CA . PRO A 1 302 ? 1.788 10.096 0.577 1.00 54.69 302 PRO A CA 1
ATOM 2455 C C . PRO A 1 302 ? 2.126 11.185 -0.449 1.00 54.69 302 PRO A C 1
ATOM 2457 O O . PRO A 1 302 ? 1.223 11.640 -1.152 1.00 54.69 302 PRO A O 1
ATOM 2460 N N . ILE A 1 303 ? 3.396 11.588 -0.541 1.00 62.12 303 ILE A N 1
ATOM 2461 C CA . ILE A 1 303 ? 3.841 12.632 -1.472 1.00 62.12 303 ILE A CA 1
ATOM 2462 C C . ILE A 1 303 ? 4.057 12.063 -2.879 1.00 62.12 303 ILE A C 1
ATOM 2464 O O . ILE A 1 303 ? 3.613 12.666 -3.853 1.00 62.12 303 ILE A O 1
ATOM 2468 N N . GLU A 1 304 ? 4.539 10.824 -2.983 1.00 65.94 304 GLU A N 1
ATOM 2469 C CA . GLU A 1 304 ? 4.624 10.091 -4.252 1.00 65.94 304 GLU A CA 1
ATOM 2470 C C . GLU A 1 304 ? 3.243 9.841 -4.885 1.00 65.94 304 GLU A C 1
ATOM 2472 O O . GLU A 1 304 ? 3.053 9.995 -6.093 1.00 65.94 304 GLU A O 1
ATOM 2477 N N . ASN A 1 305 ? 2.217 9.542 -4.078 1.00 65.25 305 ASN A N 1
ATOM 2478 C CA . ASN A 1 305 ? 0.835 9.433 -4.561 1.00 65.25 305 ASN A CA 1
ATOM 2479 C C . ASN A 1 305 ? 0.280 10.781 -5.055 1.00 65.25 305 ASN A C 1
ATOM 2481 O O . ASN A 1 305 ? -0.496 10.825 -6.019 1.00 65.25 305 ASN A O 1
ATOM 2485 N N . PHE A 1 306 ? 0.671 11.886 -4.415 1.00 73.00 306 PHE A N 1
ATOM 2486 C CA . PHE A 1 306 ? 0.308 13.229 -4.860 1.00 73.00 306 PHE A CA 1
ATOM 2487 C C . PHE A 1 306 ? 0.988 13.570 -6.195 1.00 73.00 306 PHE A C 1
ATOM 2489 O O . PHE A 1 306 ? 0.306 13.977 -7.138 1.00 73.00 306 PHE A O 1
ATOM 2496 N N . PHE A 1 307 ? 2.285 13.285 -6.340 1.00 77.06 307 PHE A N 1
ATOM 2497 C CA . PHE A 1 307 ? 3.002 13.422 -7.612 1.00 77.06 307 PHE A CA 1
ATOM 2498 C C . PHE A 1 307 ? 2.416 12.531 -8.709 1.00 77.06 307 PHE A C 1
ATOM 2500 O O . PHE A 1 307 ? 2.238 12.978 -9.843 1.00 77.06 307 PHE A O 1
ATOM 2507 N N . GLY A 1 308 ? 2.026 11.299 -8.380 1.00 69.38 308 GLY A N 1
ATOM 2508 C CA . GLY A 1 308 ? 1.303 10.417 -9.295 1.00 69.38 308 GLY A CA 1
ATOM 2509 C C . GLY A 1 308 ? -0.032 11.009 -9.759 1.00 69.38 308 GLY A C 1
ATOM 2510 O O . GLY A 1 308 ? -0.392 10.878 -10.929 1.00 69.38 308 GLY A O 1
ATOM 2511 N N . SER A 1 309 ? -0.751 11.709 -8.877 1.00 73.00 309 SER A N 1
ATOM 2512 C CA . SER A 1 309 ? -2.006 12.393 -9.219 1.00 73.00 309 SER A CA 1
ATOM 2513 C C . SER A 1 309 ? -1.780 13.576 -10.160 1.00 73.00 309 SER A C 1
ATOM 2515 O O . SER A 1 309 ? -2.545 13.740 -11.110 1.00 73.00 309 SER A O 1
ATOM 2517 N N . ILE A 1 310 ? -0.706 14.347 -9.954 1.00 76.44 310 ILE A N 1
ATOM 2518 C CA . ILE A 1 310 ? -0.287 15.424 -10.866 1.00 76.44 310 ILE A CA 1
ATOM 2519 C C . ILE A 1 310 ? 0.020 14.856 -12.253 1.00 76.44 310 ILE A C 1
ATOM 2521 O O . ILE A 1 310 ? -0.528 15.330 -13.244 1.00 76.44 310 ILE A O 1
ATOM 2525 N N . ARG A 1 311 ? 0.825 13.789 -12.330 1.00 74.81 311 ARG A N 1
ATOM 2526 C CA . ARG A 1 311 ? 1.197 13.152 -13.606 1.00 74.81 311 ARG A CA 1
ATOM 2527 C C . ARG A 1 311 ? 0.010 12.521 -14.343 1.00 74.81 311 ARG A C 1
ATOM 2529 O O . ARG A 1 311 ? 0.077 12.310 -15.547 1.00 74.81 311 ARG A O 1
ATOM 2536 N N . ASN A 1 312 ? -1.083 12.200 -13.653 1.00 68.44 312 ASN A N 1
ATOM 2537 C CA . ASN A 1 312 ? -2.286 11.628 -14.267 1.00 68.44 312 ASN A CA 1
ATOM 2538 C C . ASN A 1 312 ? -3.340 12.678 -14.669 1.00 68.44 312 ASN A C 1
ATOM 2540 O O . ASN A 1 312 ? -4.323 12.320 -15.321 1.00 68.44 312 ASN A O 1
ATOM 2544 N N . HIS A 1 313 ? -3.169 13.949 -14.295 1.00 67.12 313 HIS A N 1
ATOM 2545 C CA . HIS A 1 313 ? -4.133 15.006 -14.593 1.00 67.12 313 HIS A CA 1
ATOM 2546 C C . HIS A 1 313 ? -4.064 15.420 -16.076 1.00 67.12 313 HIS A C 1
ATOM 2548 O O . HIS A 1 313 ? -2.990 15.711 -16.590 1.00 67.12 313 HIS A O 1
ATOM 2554 N N . GLY A 1 314 ? -5.208 15.447 -16.772 1.00 52.69 314 GLY A N 1
ATOM 2555 C CA . GLY A 1 314 ? -5.315 16.062 -18.104 1.00 52.69 314 GLY A CA 1
ATOM 2556 C C . GLY A 1 314 ? -4.679 15.313 -19.287 1.00 52.69 314 GLY A C 1
ATOM 2557 O O . GLY A 1 314 ? -4.415 15.963 -20.288 1.00 52.69 314 GLY A O 1
ATOM 2558 N N . ILE A 1 315 ? -4.513 13.978 -19.201 1.00 56.59 315 ILE A N 1
ATOM 2559 C CA . ILE A 1 315 ? -3.815 13.046 -20.131 1.00 56.59 315 ILE A CA 1
ATOM 2560 C C . ILE A 1 315 ? -2.404 12.733 -19.616 1.00 56.59 315 ILE A C 1
ATOM 2562 O O . ILE A 1 315 ? -1.488 13.522 -19.788 1.00 56.59 315 ILE A O 1
ATOM 2566 N N . ARG A 1 316 ? -2.261 11.560 -18.980 1.00 57.19 316 ARG A N 1
ATOM 2567 C CA . ARG A 1 316 ? -1.036 10.913 -18.457 1.00 57.19 316 ARG A CA 1
ATOM 2568 C C . ARG A 1 316 ? 0.293 11.574 -18.890 1.00 57.19 316 ARG A C 1
ATOM 2570 O O . ARG A 1 316 ? 0.972 11.095 -19.796 1.00 57.19 316 ARG A O 1
ATOM 2577 N N . ASN A 1 317 ? 0.669 12.649 -18.204 1.00 68.81 317 ASN A N 1
ATOM 2578 C CA . ASN A 1 317 ? 1.857 13.450 -18.452 1.00 68.81 317 ASN A CA 1
ATOM 2579 C C . ASN A 1 317 ? 2.948 13.072 -17.445 1.00 68.81 317 ASN A C 1
ATOM 2581 O O . ASN A 1 317 ? 2.998 13.570 -16.321 1.00 68.81 317 ASN A O 1
ATOM 2585 N N . ILE A 1 318 ? 3.817 12.147 -17.849 1.00 70.56 318 ILE A N 1
ATOM 2586 C CA . ILE A 1 318 ? 4.848 11.568 -16.979 1.00 70.56 318 ILE A CA 1
ATOM 2587 C C . ILE A 1 318 ? 5.935 12.565 -16.542 1.00 70.56 318 ILE A C 1
ATOM 2589 O O . ILE A 1 318 ? 6.611 12.281 -15.549 1.00 70.56 318 ILE A O 1
ATOM 2593 N N . ASN A 1 319 ? 6.078 13.698 -17.243 1.00 78.56 319 ASN A N 1
ATOM 2594 C CA . ASN A 1 319 ? 7.037 14.763 -16.942 1.00 78.56 319 ASN A CA 1
ATOM 2595 C C . ASN A 1 319 ? 6.444 16.153 -17.287 1.00 78.56 319 ASN A C 1
ATOM 2597 O O . ASN A 1 319 ? 6.682 16.673 -18.382 1.00 78.56 319 ASN A O 1
ATOM 2601 N N . PRO A 1 320 ? 5.623 16.754 -16.407 1.00 84.69 320 PRO A N 1
ATOM 2602 C CA . PRO A 1 320 ? 4.906 17.985 -16.726 1.00 84.69 320 PRO A CA 1
ATOM 2603 C C . PRO A 1 320 ? 5.849 19.177 -16.905 1.00 84.69 320 PRO A C 1
ATOM 2605 O O . PRO A 1 320 ? 6.876 19.275 -16.246 1.00 84.69 320 PRO A O 1
ATOM 2608 N N . THR A 1 321 ? 5.485 20.110 -17.783 1.00 87.50 321 THR A N 1
ATOM 2609 C CA . THR A 1 321 ? 6.136 21.427 -17.863 1.00 87.50 321 THR A CA 1
ATOM 2610 C C . THR A 1 321 ? 5.779 22.256 -16.622 1.00 87.50 321 THR A C 1
ATOM 2612 O O . THR A 1 321 ? 4.752 21.973 -15.998 1.00 87.50 321 THR A O 1
ATOM 2615 N N . PRO A 1 322 ? 6.548 23.301 -16.266 1.00 86.38 322 PRO A N 1
ATOM 2616 C CA . PRO A 1 322 ? 6.241 24.162 -15.125 1.00 86.38 322 PRO A CA 1
ATOM 2617 C C . PRO A 1 322 ? 4.791 24.673 -15.119 1.00 86.38 322 PRO A C 1
ATOM 2619 O O . PRO A 1 322 ? 4.101 24.566 -14.107 1.00 86.38 322 PRO A O 1
ATOM 2622 N N . ALA A 1 323 ? 4.267 25.138 -16.260 1.00 86.06 323 ALA A N 1
ATOM 2623 C CA . ALA A 1 323 ? 2.882 25.612 -16.324 1.00 86.06 323 ALA A CA 1
ATOM 2624 C C . ALA A 1 323 ? 1.854 24.482 -16.143 1.00 86.06 323 ALA A C 1
ATOM 2626 O O . ALA A 1 323 ? 0.860 24.655 -15.434 1.00 86.06 323 ALA A O 1
ATOM 2627 N N . ASN A 1 324 ? 2.102 23.306 -16.731 1.00 85.56 324 ASN A N 1
ATOM 2628 C CA . ASN A 1 324 ? 1.228 22.141 -16.568 1.00 85.56 324 ASN A CA 1
ATOM 2629 C C . ASN A 1 324 ? 1.235 21.632 -15.125 1.00 85.56 324 ASN A C 1
ATOM 2631 O O . ASN A 1 324 ? 0.192 21.221 -14.608 1.00 85.56 324 ASN A O 1
ATOM 2635 N N . PHE A 1 325 ? 2.397 21.683 -14.474 1.00 86.62 325 PHE A N 1
ATOM 2636 C CA . PHE A 1 325 ? 2.558 21.365 -13.066 1.00 86.62 325 PHE A CA 1
ATOM 2637 C C . PHE A 1 325 ? 1.729 22.319 -12.199 1.00 86.62 325 PHE A C 1
ATOM 2639 O O . PHE A 1 325 ? 0.870 21.851 -11.455 1.00 86.62 325 PHE A O 1
ATOM 2646 N N . ILE A 1 326 ? 1.893 23.638 -12.369 1.00 85.81 326 ILE A N 1
ATOM 2647 C CA . ILE A 1 326 ? 1.130 24.667 -11.638 1.00 85.81 326 ILE A CA 1
ATOM 2648 C C . ILE A 1 326 ? -0.380 24.485 -11.844 1.00 85.81 326 ILE A C 1
ATOM 2650 O O . ILE A 1 326 ? -1.148 24.497 -10.882 1.00 85.81 326 ILE A O 1
ATOM 2654 N N . SER A 1 327 ? -0.817 24.265 -13.087 1.00 83.94 327 SER A N 1
ATOM 2655 C CA . SER A 1 327 ? -2.233 24.077 -13.427 1.00 83.94 327 SER A CA 1
ATOM 2656 C C . SER A 1 327 ? -2.835 22.824 -12.776 1.00 83.94 327 SER A C 1
ATOM 2658 O O . SER A 1 327 ? -3.915 22.875 -12.174 1.00 83.94 327 SER A O 1
ATOM 2660 N N . SER A 1 328 ? -2.113 21.702 -12.829 1.00 84.00 328 SER A N 1
ATOM 2661 C CA . SER A 1 328 ? -2.548 20.432 -12.234 1.00 84.00 328 SER A CA 1
ATOM 2662 C C . SER A 1 328 ? -2.544 20.495 -10.709 1.00 84.00 328 SER A C 1
ATOM 2664 O O . SER A 1 328 ? -3.501 20.057 -10.070 1.00 84.00 328 SER A O 1
ATOM 2666 N N . PHE A 1 329 ? -1.506 21.096 -10.121 1.00 85.06 329 PHE A N 1
ATOM 2667 C CA . PHE A 1 329 ? -1.394 21.332 -8.684 1.00 85.06 329 PHE A CA 1
ATOM 2668 C C . PHE A 1 329 ? -2.573 22.168 -8.177 1.00 85.06 329 PHE A C 1
ATOM 2670 O O . PHE A 1 329 ? -3.300 21.741 -7.280 1.00 85.06 329 PHE A O 1
ATOM 2677 N N . LYS A 1 330 ? -2.836 23.310 -8.822 1.00 82.81 330 LYS A N 1
ATOM 2678 C CA . LYS A 1 330 ? -3.973 24.191 -8.528 1.00 82.81 330 LYS A CA 1
ATOM 2679 C C . LYS A 1 330 ? -5.309 23.454 -8.600 1.00 82.81 330 LYS A C 1
ATOM 2681 O O . LYS A 1 330 ? -6.121 23.561 -7.683 1.00 82.81 330 LYS A O 1
ATOM 2686 N N . SER A 1 331 ? -5.528 22.678 -9.658 1.00 81.12 331 SER A N 1
ATOM 2687 C CA . SER A 1 331 ? -6.770 21.922 -9.847 1.00 81.12 331 SER A CA 1
ATOM 2688 C C . SER A 1 331 ? -6.975 20.860 -8.765 1.00 81.12 331 SER A C 1
ATOM 2690 O O . SER A 1 331 ? -8.084 20.703 -8.259 1.00 81.12 331 SER A O 1
ATOM 2692 N N . LEU A 1 332 ? -5.912 20.157 -8.361 1.00 77.69 332 LEU A N 1
ATOM 2693 C CA . LEU A 1 332 ? -5.969 19.154 -7.294 1.00 77.69 332 LEU A CA 1
ATOM 2694 C C . LEU A 1 332 ? -6.205 19.779 -5.914 1.00 77.69 332 LEU A C 1
ATOM 2696 O O . LEU A 1 332 ? -6.997 19.244 -5.141 1.00 77.69 332 LEU A O 1
ATOM 2700 N N . VAL A 1 333 ? -5.576 20.919 -5.615 1.00 76.06 333 VAL A N 1
ATOM 2701 C CA . VAL A 1 333 ? -5.814 21.651 -4.361 1.00 76.06 333 VAL A CA 1
ATOM 2702 C C . VAL A 1 333 ? -7.263 22.130 -4.288 1.00 76.06 333 VAL A C 1
ATOM 2704 O O . VAL A 1 333 ? -7.940 21.866 -3.298 1.00 76.06 333 VAL A O 1
ATOM 2707 N N . ILE A 1 334 ? -7.779 22.754 -5.351 1.00 74.50 334 ILE A N 1
ATOM 2708 C CA . ILE A 1 334 ? -9.175 23.215 -5.399 1.00 74.50 334 ILE A CA 1
ATOM 2709 C C . ILE A 1 334 ? -10.139 22.032 -5.300 1.00 74.50 334 ILE A C 1
ATOM 2711 O O . ILE A 1 334 ? -11.115 22.102 -4.557 1.00 74.50 334 ILE A O 1
ATOM 2715 N N . LYS A 1 335 ? -9.857 20.916 -5.980 1.00 70.94 335 LYS A N 1
ATOM 2716 C CA . LYS A 1 335 ? -10.649 19.687 -5.854 1.00 70.94 335 LYS A CA 1
ATOM 2717 C C . LYS A 1 335 ? -10.697 19.187 -4.409 1.00 70.94 335 LYS A C 1
ATOM 2719 O O . LYS A 1 335 ? -11.770 18.831 -3.944 1.00 70.94 335 LYS A O 1
ATOM 2724 N N . ASN A 1 336 ? -9.573 19.186 -3.695 1.00 65.69 336 ASN A N 1
ATOM 2725 C CA . ASN A 1 336 ? -9.539 18.771 -2.289 1.00 65.69 336 ASN A CA 1
ATOM 2726 C C . ASN A 1 336 ? -10.307 19.738 -1.372 1.00 65.69 336 ASN A C 1
ATOM 2728 O O . ASN A 1 336 ? -10.955 19.292 -0.432 1.00 65.69 336 ASN A O 1
ATOM 2732 N N . LEU A 1 337 ? -10.272 21.044 -1.658 1.00 62.91 337 LEU A N 1
ATOM 2733 C CA . LEU A 1 337 ? -11.019 22.061 -0.905 1.00 62.91 337 LEU A CA 1
ATOM 2734 C C . LEU A 1 337 ? -12.532 22.028 -1.188 1.00 62.91 337 LEU A C 1
ATOM 2736 O O . LEU A 1 337 ? -13.327 22.426 -0.342 1.00 62.91 337 LEU A O 1
ATOM 2740 N N . THR A 1 338 ? -12.930 21.553 -2.372 1.00 54.91 338 THR A N 1
ATOM 2741 C CA . THR A 1 338 ? -14.333 21.472 -2.823 1.00 54.91 338 THR A CA 1
ATOM 2742 C C . THR A 1 338 ? -14.955 20.090 -2.646 1.00 54.91 338 THR A C 1
ATOM 2744 O O . THR A 1 338 ? -16.177 19.961 -2.679 1.00 54.91 338 THR A O 1
ATOM 2747 N N . SER A 1 339 ? -14.152 19.041 -2.442 1.00 49.00 339 SER A N 1
ATOM 2748 C CA . SER A 1 339 ? -14.672 17.711 -2.145 1.00 49.00 339 SER A CA 1
ATOM 2749 C C . SER A 1 339 ? -15.294 17.707 -0.755 1.00 49.00 339 SER A C 1
ATOM 2751 O O . SER A 1 339 ? -14.638 18.039 0.231 1.00 49.00 339 SER A O 1
ATOM 2753 N N . SER A 1 340 ? -16.564 17.320 -0.678 1.00 37.00 340 SER A N 1
ATOM 2754 C CA . SER A 1 340 ? -17.341 17.208 0.551 1.00 37.00 340 SER A CA 1
ATOM 2755 C C . SER A 1 340 ? -16.747 16.156 1.495 1.00 37.00 340 SER A C 1
ATOM 2757 O O . SER A 1 340 ? -17.170 15.001 1.531 1.00 37.00 340 SER A O 1
ATOM 2759 N N . HIS A 1 341 ? -15.757 16.541 2.290 1.00 40.31 341 HIS A N 1
ATOM 2760 C CA . HIS A 1 341 ? -15.462 15.875 3.549 1.00 40.31 341 HIS A CA 1
ATOM 2761 C C . HIS A 1 341 ? -16.334 16.546 4.606 1.00 40.31 341 HIS A C 1
ATOM 2763 O O . HIS A 1 341 ? -15.893 17.445 5.318 1.00 40.31 341 HIS A O 1
ATOM 2769 N N . SER A 1 342 ? -17.615 16.161 4.632 1.00 30.72 342 SER A N 1
ATOM 2770 C CA . SER A 1 342 ? -18.570 16.659 5.613 1.00 30.72 342 SER A CA 1
ATOM 2771 C C . SER A 1 342 ? -18.064 16.335 7.018 1.00 30.72 342 SER A C 1
ATOM 2773 O O . SER A 1 342 ? -17.988 15.186 7.456 1.00 30.72 342 SER A O 1
ATOM 2775 N N . ILE A 1 343 ? -17.706 17.386 7.747 1.00 34.75 343 ILE A N 1
ATOM 2776 C CA . ILE A 1 343 ? -17.724 17.362 9.202 1.00 34.75 343 ILE A CA 1
ATOM 2777 C C . ILE A 1 343 ? -19.210 17.406 9.568 1.00 34.75 343 ILE A C 1
ATOM 2779 O O . ILE A 1 343 ? -19.803 18.475 9.634 1.00 34.75 343 ILE A O 1
ATOM 2783 N N . GLY A 1 344 ? -19.800 16.223 9.742 1.00 37.69 344 GLY A N 1
ATOM 2784 C CA . GLY A 1 344 ? -21.162 16.041 10.238 1.00 37.69 344 GLY A CA 1
ATOM 2785 C C . GLY A 1 344 ? -22.211 15.848 9.147 1.00 37.69 344 GLY A C 1
ATOM 2786 O O . GLY A 1 344 ? -22.645 16.812 8.537 1.00 37.69 344 GLY A O 1
ATOM 2787 N N . THR A 1 345 ? -22.661 14.606 8.976 1.00 26.23 345 THR A N 1
ATOM 2788 C CA . THR A 1 345 ? -24.025 14.287 8.532 1.00 26.23 345 THR A CA 1
ATOM 2789 C C . THR A 1 345 ? -24.399 12.901 9.058 1.00 26.23 345 THR A C 1
ATOM 2791 O O . THR A 1 345 ? -24.140 11.889 8.420 1.00 26.23 345 THR A O 1
ATOM 2794 N N . ASN A 1 346 ? -24.977 12.868 10.260 1.00 28.78 346 ASN A N 1
ATOM 2795 C CA . ASN A 1 346 ? -25.982 11.881 10.651 1.00 28.78 346 ASN A CA 1
ATOM 2796 C C . ASN A 1 346 ? -27.146 12.693 11.244 1.00 28.78 346 ASN A C 1
ATOM 2798 O O . ASN A 1 346 ? -26.967 13.305 12.292 1.00 28.78 346 ASN A O 1
ATOM 2802 N N . CYS A 1 347 ? -28.279 12.676 10.532 1.00 34.31 347 CYS A N 1
ATOM 2803 C CA . CYS A 1 347 ? -29.622 13.140 10.912 1.00 34.31 347 CYS A CA 1
ATOM 2804 C C . CYS A 1 347 ? -29.825 14.643 11.195 1.00 34.31 347 CYS A C 1
ATOM 2806 O O . CYS A 1 347 ? -29.616 15.095 12.312 1.00 34.31 347 CYS A O 1
ATOM 2808 N N . GLU A 1 348 ? -30.268 15.394 10.184 1.00 28.36 348 GLU A N 1
ATOM 2809 C CA . GLU A 1 348 ? -31.591 16.053 10.044 1.00 28.36 348 GLU A CA 1
ATOM 2810 C C . GLU A 1 348 ? -31.541 17.007 8.831 1.00 28.36 348 GLU A C 1
ATOM 2812 O O . GLU A 1 348 ? -30.454 17.295 8.326 1.00 28.36 348 GLU A O 1
ATOM 2817 N N . GLU A 1 349 ? -32.704 17.381 8.287 1.00 36.19 349 GLU A N 1
ATOM 2818 C CA . GLU A 1 349 ? -32.831 18.270 7.122 1.00 36.19 349 GLU A CA 1
ATOM 2819 C C . GLU A 1 349 ? -32.107 19.598 7.376 1.00 36.19 349 GLU A C 1
ATOM 2821 O O . GLU A 1 349 ? -32.513 20.366 8.240 1.00 36.19 349 GLU A O 1
ATOM 2826 N N . ASP A 1 350 ? -31.035 19.864 6.629 1.00 28.92 350 ASP A N 1
ATOM 2827 C CA . ASP A 1 350 ? -30.373 21.167 6.625 1.00 28.92 350 ASP A CA 1
ATOM 2828 C C . ASP A 1 350 ? -29.720 21.379 5.249 1.00 28.92 350 ASP A C 1
ATOM 2830 O O . ASP A 1 350 ? -29.027 20.498 4.725 1.00 28.92 350 ASP A O 1
ATOM 2834 N N . ASP A 1 351 ? -30.009 22.532 4.648 1.00 30.14 351 ASP A N 1
ATOM 2835 C CA . ASP A 1 351 ? -29.715 22.928 3.269 1.00 30.14 351 ASP A CA 1
ATOM 2836 C C . ASP A 1 351 ? -28.333 22.505 2.743 1.00 30.14 351 ASP A C 1
ATOM 2838 O O . ASP A 1 351 ? -27.280 22.723 3.354 1.00 30.14 351 ASP A O 1
ATOM 2842 N N . CYS A 1 352 ? -28.331 21.978 1.516 1.00 31.97 352 CYS A N 1
ATOM 2843 C CA . CYS A 1 352 ? -27.145 21.635 0.727 1.00 31.97 352 CYS A CA 1
ATOM 2844 C C . CYS A 1 352 ? -26.332 22.868 0.253 1.00 31.97 352 CYS A C 1
ATOM 2846 O O . CYS A 1 352 ? -25.801 22.863 -0.856 1.00 31.97 352 CYS A O 1
ATOM 2848 N N . ASP A 1 353 ? -26.171 23.900 1.086 1.00 35.16 353 ASP A N 1
ATOM 2849 C CA . ASP A 1 353 ? -25.485 25.152 0.730 1.00 35.16 353 ASP A CA 1
ATOM 2850 C C . ASP A 1 353 ? -24.002 25.214 1.165 1.00 35.16 353 ASP A C 1
ATOM 2852 O O . ASP A 1 353 ? -23.211 25.971 0.599 1.00 35.16 353 ASP A O 1
ATOM 2856 N N . ARG A 1 354 ? -23.544 24.342 2.080 1.00 42.53 354 ARG A N 1
ATOM 2857 C CA . ARG A 1 354 ? -22.222 24.487 2.743 1.00 42.53 354 ARG A CA 1
ATOM 2858 C C . ARG A 1 354 ? -20.981 24.074 1.937 1.00 42.53 354 ARG A C 1
ATOM 2860 O O . ARG A 1 354 ? -19.859 24.399 2.323 1.00 42.53 354 ARG A O 1
ATOM 2867 N N . VAL A 1 355 ? -21.127 23.353 0.821 1.00 37.59 355 VAL A N 1
ATOM 2868 C CA . VAL A 1 355 ? -19.981 22.938 -0.030 1.00 37.59 355 VAL A CA 1
ATOM 2869 C C . VAL A 1 355 ? -19.411 24.128 -0.802 1.00 37.59 355 VAL A C 1
ATOM 2871 O O . VAL A 1 355 ? -18.198 24.236 -0.999 1.00 37.59 355 VAL A O 1
ATOM 2874 N N . LEU A 1 356 ? -20.289 25.048 -1.206 1.00 44.50 356 LEU A N 1
ATOM 2875 C CA . LEU A 1 356 ? -19.897 26.281 -1.868 1.00 44.50 356 LEU A CA 1
ATOM 2876 C C . LEU A 1 356 ? -19.360 27.310 -0.879 1.00 44.50 356 LEU A C 1
ATOM 2878 O O . LEU A 1 356 ? -18.636 28.188 -1.321 1.00 44.50 356 LEU A O 1
ATOM 2882 N N . ASP A 1 357 ? -19.627 27.190 0.421 1.00 48.81 357 ASP A N 1
ATOM 2883 C CA . ASP A 1 357 ? -19.162 28.156 1.421 1.00 48.81 357 ASP A CA 1
ATOM 2884 C C . ASP A 1 357 ? -17.651 28.095 1.644 1.00 48.81 357 ASP A C 1
ATOM 2886 O O . ASP A 1 357 ? -17.016 29.139 1.667 1.00 48.81 357 ASP A O 1
ATOM 2890 N N . ASN A 1 358 ? -17.029 26.909 1.684 1.00 50.41 358 ASN A N 1
ATOM 2891 C CA . ASN A 1 358 ? -15.559 26.808 1.759 1.00 50.41 358 ASN A CA 1
ATOM 2892 C C . ASN A 1 358 ? -14.886 27.383 0.503 1.00 50.41 358 ASN A C 1
ATOM 2894 O O . ASN A 1 358 ? -13.837 28.021 0.582 1.00 50.41 358 ASN A O 1
ATOM 2898 N N . LEU A 1 359 ? -15.495 27.159 -0.666 1.00 49.59 359 LEU A N 1
ATOM 2899 C CA . LEU A 1 359 ? -15.012 27.697 -1.933 1.00 49.59 359 LEU A CA 1
ATOM 2900 C C . LEU A 1 359 ? -15.264 29.210 -2.028 1.00 49.59 359 LEU A C 1
ATOM 2902 O O . LEU A 1 359 ? -14.400 29.925 -2.521 1.00 49.59 359 LEU A O 1
ATOM 2906 N N . LYS A 1 360 ? -16.409 29.706 -1.547 1.00 54.47 360 LYS A N 1
ATOM 2907 C CA . LYS A 1 360 ? -16.753 31.132 -1.491 1.00 54.47 360 LYS A CA 1
ATOM 2908 C C . LYS A 1 360 ? -15.864 31.867 -0.491 1.00 54.47 360 LYS A C 1
ATOM 2910 O O . LYS A 1 360 ? -15.303 32.889 -0.857 1.00 54.47 360 LYS A O 1
ATOM 2915 N N . GLU A 1 361 ? -15.649 31.322 0.704 1.00 59.12 361 GLU A N 1
ATOM 2916 C CA . GLU A 1 361 ? -14.707 31.838 1.709 1.00 59.12 361 GLU A CA 1
ATOM 2917 C C . GLU A 1 361 ? -13.299 31.940 1.102 1.00 59.12 361 GLU A C 1
ATOM 2919 O O . GLU A 1 361 ? -12.669 32.994 1.160 1.00 59.12 361 GLU A O 1
ATOM 2924 N N . PHE A 1 362 ? -12.850 30.888 0.405 1.00 56.91 362 PHE A N 1
ATOM 2925 C CA . PHE A 1 362 ? -11.557 30.860 -0.283 1.00 56.91 362 PHE A CA 1
ATOM 2926 C C . PHE A 1 362 ? -11.452 31.828 -1.480 1.00 56.91 362 PHE A C 1
ATOM 2928 O O . PHE A 1 362 ? -10.362 32.306 -1.801 1.00 56.91 362 PHE A O 1
ATOM 2935 N N . LEU A 1 363 ? -12.562 32.115 -2.169 1.00 57.22 363 LEU A N 1
ATOM 2936 C CA . LEU A 1 363 ? -12.601 32.973 -3.359 1.00 57.22 363 LEU A CA 1
ATOM 2937 C C . LEU A 1 363 ? -12.874 34.450 -3.063 1.00 57.22 363 LEU A C 1
ATOM 2939 O O . LEU A 1 363 ? -12.450 35.297 -3.854 1.00 57.22 363 LEU A O 1
ATOM 2943 N N . PHE A 1 364 ? -13.602 34.753 -1.990 1.00 59.78 364 PHE A N 1
ATOM 2944 C CA . PHE A 1 364 ? -14.202 36.066 -1.756 1.00 59.78 364 PHE A CA 1
ATOM 2945 C C . PHE A 1 364 ? -13.827 36.701 -0.408 1.00 59.78 364 PHE A C 1
ATOM 2947 O O . PHE A 1 364 ? -14.116 37.879 -0.239 1.00 59.78 364 PHE A O 1
ATOM 2954 N N . ASN A 1 365 ? -13.130 36.005 0.507 1.00 53.38 365 ASN A N 1
ATOM 2955 C CA . ASN A 1 365 ? -12.729 36.546 1.821 1.00 53.38 365 ASN A CA 1
ATOM 2956 C C . ASN A 1 365 ? -13.892 37.200 2.608 1.00 53.38 365 ASN A C 1
ATOM 2958 O O . ASN A 1 365 ? -13.667 38.125 3.389 1.00 53.38 365 ASN A O 1
ATOM 2962 N N . GLU A 1 366 ? -15.138 36.767 2.412 1.00 40.88 366 GLU A N 1
ATOM 2963 C CA . GLU A 1 366 ? -16.260 37.331 3.162 1.00 40.88 366 GLU A CA 1
ATOM 2964 C C . GLU A 1 366 ? -16.245 36.760 4.584 1.00 40.88 366 GLU A C 1
ATOM 2966 O O . GLU A 1 366 ? -16.531 35.584 4.813 1.00 40.88 366 GLU A O 1
ATOM 2971 N N . LEU A 1 367 ? -15.851 37.600 5.545 1.00 35.78 367 LEU A N 1
ATOM 2972 C CA . LEU A 1 367 ? -16.063 37.336 6.964 1.00 35.78 367 LEU A CA 1
ATOM 2973 C C . LEU A 1 367 ? -17.574 37.179 7.206 1.00 35.78 367 LEU A C 1
ATOM 2975 O O . LEU A 1 367 ? -18.349 37.977 6.670 1.00 35.78 367 LEU A O 1
ATOM 2979 N N . PRO A 1 368 ? -18.019 36.209 8.024 1.00 36.72 368 PRO A N 1
ATOM 2980 C CA . PRO A 1 368 ? -19.402 36.184 8.466 1.00 36.72 368 PRO A CA 1
ATOM 2981 C C . PRO A 1 368 ? -19.697 37.495 9.196 1.00 36.72 368 PRO A C 1
ATOM 2983 O O . PRO A 1 368 ? -18.962 37.872 10.107 1.00 36.72 368 PRO A O 1
ATOM 2986 N N . ILE A 1 369 ? -20.764 38.179 8.789 1.00 35.34 369 ILE A N 1
ATOM 2987 C CA . ILE A 1 369 ? -21.317 39.313 9.527 1.00 35.34 369 ILE A CA 1
ATOM 2988 C C . ILE A 1 369 ? -21.726 38.771 10.900 1.00 35.34 369 ILE A C 1
ATOM 2990 O O . ILE A 1 369 ? -22.671 37.984 11.002 1.00 35.34 369 ILE A O 1
ATOM 2994 N N . GLU A 1 370 ? -20.985 39.147 11.941 1.00 33.28 370 GLU A N 1
ATOM 2995 C CA . GLU A 1 370 ? -21.411 38.942 13.321 1.00 33.28 370 GLU A CA 1
ATOM 2996 C C . GLU A 1 370 ? -22.744 39.675 13.493 1.00 33.28 370 GLU A C 1
ATOM 2998 O O . GLU A 1 370 ? -22.832 40.892 13.342 1.00 33.28 370 GLU A O 1
ATOM 3003 N N . LYS A 1 371 ? -23.817 38.920 13.744 1.00 34.62 371 LYS A N 1
ATOM 3004 C CA . LYS A 1 371 ? -25.015 39.503 14.338 1.00 34.62 371 LYS A CA 1
ATOM 3005 C C . LYS A 1 371 ? -24.680 39.768 15.796 1.00 34.62 371 LYS A C 1
ATOM 3007 O O . LYS A 1 371 ? -24.451 38.820 16.545 1.00 34.62 371 LYS A O 1
ATOM 3012 N N . ASP A 1 372 ? -24.648 41.047 16.140 1.00 33.59 372 ASP A N 1
ATOM 3013 C CA . ASP A 1 372 ? -24.461 41.563 17.488 1.00 33.59 372 ASP A CA 1
ATOM 3014 C C . ASP A 1 372 ? -25.290 40.782 18.515 1.00 33.59 372 ASP A C 1
ATOM 3016 O O . ASP A 1 372 ? -26.520 40.714 18.439 1.00 33.59 372 ASP A O 1
ATOM 3020 N N . ALA A 1 373 ? -24.602 40.230 19.511 1.00 30.69 373 ALA A N 1
ATOM 3021 C CA . ALA A 1 373 ? -25.191 39.851 20.783 1.00 30.69 373 ALA A CA 1
ATOM 3022 C C . ALA A 1 373 ? -24.283 40.381 21.898 1.00 30.69 373 ALA A C 1
ATOM 3024 O O . ALA A 1 373 ? -23.283 39.763 22.244 1.00 30.69 373 ALA A O 1
ATOM 3025 N N . ALA A 1 374 ? -24.658 41.575 22.358 1.00 30.77 374 ALA A N 1
ATOM 3026 C CA . ALA A 1 374 ? -24.493 42.157 23.688 1.00 30.77 374 ALA A CA 1
ATOM 3027 C C . ALA A 1 374 ? -23.237 41.799 24.510 1.00 30.77 374 ALA A C 1
ATOM 3029 O O . ALA A 1 374 ? -23.073 40.694 25.018 1.00 30.77 374 ALA A O 1
ATOM 3030 N N . GLU A 1 375 ? -22.431 42.845 24.689 1.00 30.88 375 GLU A N 1
ATOM 3031 C CA . GLU A 1 375 ? -21.633 43.208 25.863 1.00 30.88 375 GLU A CA 1
ATOM 3032 C C . GLU A 1 375 ? -21.813 42.343 27.124 1.00 30.88 375 GLU A C 1
ATOM 3034 O O . GLU A 1 375 ? -22.873 42.338 27.743 1.00 30.88 375 GLU A O 1
ATOM 3039 N N . GLU A 1 376 ? -20.705 41.782 27.609 1.00 29.81 376 GLU A N 1
ATOM 3040 C CA . GLU A 1 376 ? -20.345 41.936 29.018 1.00 29.81 376 GLU A CA 1
ATOM 3041 C C . GLU A 1 376 ? -18.817 41.967 29.155 1.00 29.81 376 GLU A C 1
ATOM 3043 O O . GLU A 1 376 ? -18.094 41.046 28.771 1.00 29.81 376 GLU A O 1
ATOM 3048 N N . ASN A 1 377 ? -18.337 43.110 29.642 1.00 28.80 377 ASN A N 1
ATOM 3049 C CA . ASN A 1 377 ? -16.957 43.354 30.018 1.00 28.80 377 ASN A CA 1
ATOM 3050 C C . ASN A 1 377 ? -16.560 42.407 31.153 1.00 28.80 377 ASN A C 1
ATOM 3052 O O . ASN A 1 377 ? -17.248 42.383 32.168 1.00 28.80 377 ASN A O 1
ATOM 3056 N N . ASP A 1 378 ? -15.379 41.789 31.070 1.00 28.47 378 ASP A N 1
ATOM 3057 C CA . ASP A 1 378 ? -14.504 41.896 32.230 1.00 28.47 378 ASP A CA 1
ATOM 3058 C C . ASP A 1 378 ? -13.010 41.842 31.913 1.00 28.47 378 ASP A C 1
ATOM 3060 O O . ASP A 1 378 ? -12.499 41.115 31.060 1.00 28.47 378 ASP A O 1
ATOM 3064 N N . SER A 1 379 ? -12.341 42.716 32.641 1.00 28.42 379 SER A N 1
ATOM 3065 C CA . SER A 1 379 ? -10.953 43.127 32.572 1.00 28.42 379 SER A CA 1
ATOM 3066 C C . SER A 1 379 ? -9.993 42.159 33.273 1.00 28.42 379 SER A C 1
ATOM 3068 O O . SER A 1 379 ? -10.282 41.654 34.353 1.00 28.42 379 SER A O 1
ATOM 3070 N N . ASN A 1 380 ? -8.811 41.946 32.682 1.00 27.56 380 ASN A N 1
ATOM 3071 C CA . ASN A 1 380 ? -7.491 41.981 33.343 1.00 27.56 380 ASN A CA 1
ATOM 3072 C C . ASN A 1 380 ? -6.406 41.571 32.325 1.00 27.56 380 ASN A C 1
ATOM 3074 O O . ASN A 1 380 ? -6.480 40.507 31.722 1.00 27.56 380 ASN A O 1
ATOM 3078 N N . CYS A 1 381 ? -5.502 42.489 31.953 1.00 24.03 381 CYS A N 1
ATOM 3079 C CA . CYS A 1 381 ? -4.131 42.597 32.493 1.00 24.03 381 CYS A CA 1
ATOM 3080 C C . CYS A 1 381 ? -3.328 41.287 32.320 1.00 24.03 381 CYS A C 1
ATOM 3082 O O . CYS A 1 381 ? -3.734 40.244 32.803 1.00 24.03 381 CYS A O 1
ATOM 3084 N N . SER A 1 382 ? -2.145 41.215 31.711 1.00 25.41 382 SER A N 1
ATOM 3085 C CA . SER A 1 382 ? -1.121 42.215 31.402 1.00 25.41 382 SER A CA 1
ATOM 3086 C C . SER A 1 382 ? 0.065 41.493 30.735 1.00 25.41 382 SER A C 1
ATOM 3088 O O . SER A 1 382 ? 0.352 40.366 31.117 1.00 25.41 382 SER A O 1
ATOM 3090 N N . ASN A 1 383 ? 0.768 42.190 29.833 1.00 23.95 383 ASN A N 1
ATOM 3091 C CA . ASN A 1 383 ? 2.218 42.156 29.556 1.00 23.95 383 ASN A CA 1
ATOM 3092 C C . ASN A 1 383 ? 2.964 40.799 29.402 1.00 23.95 383 ASN A C 1
ATOM 3094 O O . ASN A 1 383 ? 3.005 39.982 30.310 1.00 23.95 383 ASN A O 1
ATOM 3098 N N . ILE A 1 384 ? 3.758 40.654 28.328 1.00 25.53 384 ILE A N 1
ATOM 3099 C CA . ILE A 1 384 ? 5.240 40.802 28.322 1.00 25.53 384 ILE A CA 1
ATOM 3100 C C . ILE A 1 384 ? 5.826 40.266 26.988 1.00 25.53 384 ILE A C 1
ATOM 3102 O O . ILE A 1 384 ? 5.769 39.082 26.684 1.00 25.53 384 ILE A O 1
ATOM 3106 N N . LYS A 1 385 ? 6.394 41.217 26.232 1.00 24.03 385 LYS A N 1
ATOM 3107 C CA . LYS A 1 385 ? 7.644 41.255 25.437 1.00 24.03 385 LYS A CA 1
ATOM 3108 C C . LYS A 1 385 ? 8.202 40.007 24.717 1.00 24.03 385 LYS A C 1
ATOM 3110 O O . LYS A 1 385 ? 8.595 39.019 25.321 1.00 24.03 385 LYS A O 1
ATOM 3115 N N . THR A 1 386 ? 8.424 40.236 23.420 1.00 21.19 386 THR A N 1
ATOM 3116 C CA . THR A 1 386 ? 9.579 39.881 22.569 1.00 21.19 386 THR A CA 1
ATOM 3117 C C . THR A 1 386 ? 10.891 39.613 23.315 1.00 21.19 386 THR A C 1
ATOM 3119 O O . THR A 1 386 ? 11.216 40.386 24.210 1.00 21.19 386 THR A O 1
ATOM 3122 N N . ILE A 1 387 ? 11.694 38.650 22.839 1.00 23.72 387 ILE A N 1
ATOM 3123 C CA . ILE A 1 387 ? 13.154 38.770 22.637 1.00 23.72 387 ILE A CA 1
ATOM 3124 C C . ILE A 1 387 ? 13.606 37.711 21.605 1.00 23.72 387 ILE A C 1
ATOM 3126 O O . ILE A 1 387 ? 13.334 36.530 21.795 1.00 23.72 387 ILE A O 1
ATOM 3130 N N . GLN A 1 388 ? 14.291 38.236 20.577 1.00 27.36 388 GLN A N 1
ATOM 3131 C CA . GLN A 1 388 ? 15.162 37.666 19.526 1.00 27.36 388 GLN A CA 1
ATOM 3132 C C . GLN A 1 388 ? 14.670 36.524 18.635 1.00 27.36 388 GLN A C 1
ATOM 3134 O O . GLN A 1 388 ? 14.582 35.367 19.094 1.00 27.36 388 GLN A O 1
#

Foldseek 3Di:
DDLLLLQDDDPDDRVLVVVLVVVVVVVDPDPLQPDKDKAKDKDFFDQDWDQDPSVRDIDFFDDNPPPPTDNHGDGIDMDIDIGGPDDPLVVLVVVLVVQVVCVVVVDAAAEDEEAPPPSVVVSVVVQLVVQVVVCVVVVHDGDSQWGDHPRHTYGYHYDVLNVLLVVVVCQAPDWWWWADPNRIDIDHLVLLVVLVVCLVVPDDPPRRLLPVDDCCLRPPVNPPSPDSVSRCSSVDLSVLVVSLVVLVVVVPDPDDDDHDDNPSPDRDDQPPDDDDPPGCVVVVVVSVVNGVVRTDDDDPPVVVVVSCQLCPPPHRNSHHHPVSSSVSVSVVVVCVQLPPPDPDDDDDDDDPPVSVVSVCCSSPVDDPDDPDDDDDDDDDDDDDDDDD

InterPro domains:
  IPR048365 Transposable element P transposase-like, RNase H domain, N-terminal [PF21787] (10-127)
  IPR048366 Transposable element P transposase-like, GTP-binding insertion domain [PF21788] (161-257)
  IPR048367 Transposable element P transposase-like, RNase H, C-terminal domain [PF21789] (298-330)

pLDDT: mean 70.4, std 18.22, range [21.19, 92.56]